Protein AF-0000000072566899 (afdb_homodimer)

Organism: NCBI:txid632245

Structure (mmCIF, N/CA/C/O backbone):
data_AF-0000000072566899-model_v1
#
loop_
_entity.id
_entity.type
_entity.pdbx_description
1 polymer 'Lactose phosphotransferase system repressor'
#
loop_
_atom_site.group_PDB
_atom_site.id
_atom_site.type_symbol
_atom_site.label_atom_id
_atom_site.label_alt_id
_atom_site.label_comp_id
_atom_site.label_asym_id
_atom_site.label_entity_id
_atom_site.label_seq_id
_atom_site.pdbx_PDB_ins_code
_atom_site.Cartn_x
_atom_site.Cartn_y
_atom_site.Cartn_z
_atom_site.occupancy
_atom_site.B_iso_or_equiv
_atom_site.auth_seq_id
_atom_site.auth_comp_id
_atom_site.auth_asym_id
_atom_site.auth_atom_id
_atom_site.pdbx_PDB_model_num
ATOM 1 N N . MET A 1 1 ? 13.812 14.211 -3.469 1 52.75 1 MET A N 1
ATOM 2 C CA . MET A 1 1 ? 13.312 15.398 -4.152 1 52.75 1 MET A CA 1
ATOM 3 C C . MET A 1 1 ? 14.117 16.625 -3.756 1 52.75 1 MET A C 1
ATOM 5 O O . MET A 1 1 ? 14.359 16.859 -2.572 1 52.75 1 MET A O 1
ATOM 9 N N . ASN A 1 2 ? 14.82 17.219 -4.68 1 61.31 2 ASN A N 1
ATOM 10 C CA . ASN A 1 2 ? 15.594 18.422 -4.383 1 61.31 2 ASN A CA 1
ATOM 11 C C . ASN A 1 2 ? 14.742 19.672 -4.48 1 61.31 2 ASN A C 1
ATOM 13 O O . ASN A 1 2 ? 13.531 19.594 -4.707 1 61.31 2 ASN A O 1
ATOM 17 N N . ASN A 1 3 ? 15.422 20.844 -4.129 1 69.81 3 ASN A N 1
ATOM 18 C CA . ASN A 1 3 ? 14.734 22.125 -4.094 1 69.81 3 ASN A CA 1
ATOM 19 C C . ASN A 1 3 ? 14.039 22.422 -5.422 1 69.81 3 ASN A C 1
ATOM 21 O O . ASN A 1 3 ? 12.914 22.922 -5.441 1 69.81 3 ASN A O 1
ATOM 25 N N . ARG A 1 4 ? 14.711 22.078 -6.441 1 78.56 4 ARG A N 1
ATOM 26 C CA . ARG A 1 4 ? 14.164 22.375 -7.758 1 78.56 4 ARG A CA 1
ATOM 27 C C . ARG A 1 4 ? 12.922 21.531 -8.039 1 78.56 4 ARG A C 1
ATOM 29 O O . ARG A 1 4 ? 11.945 22.031 -8.602 1 78.56 4 ARG A O 1
ATOM 36 N N . HIS A 1 5 ? 12.914 20.312 -7.555 1 79.25 5 HIS A N 1
ATOM 37 C CA . HIS A 1 5 ? 11.758 19.453 -7.746 1 79.25 5 HIS A CA 1
ATOM 38 C C . HIS A 1 5 ? 10.516 20.016 -7.074 1 79.25 5 HIS A C 1
ATOM 40 O O . HIS A 1 5 ? 9.438 20.062 -7.676 1 79.25 5 HIS A O 1
ATOM 46 N N . THR A 1 6 ? 10.734 20.531 -5.957 1 71.94 6 THR A N 1
ATOM 47 C CA . THR A 1 6 ? 9.633 21.125 -5.215 1 71.94 6 THR A CA 1
ATOM 48 C C . THR A 1 6 ? 9.094 22.359 -5.949 1 71.94 6 THR A C 1
ATOM 50 O O . THR A 1 6 ? 7.879 22.562 -6.023 1 71.94 6 THR A O 1
ATOM 53 N N . GLN A 1 7 ? 9.977 23.109 -6.449 1 78.62 7 GLN A N 1
ATOM 54 C CA . GLN A 1 7 ? 9.586 24.312 -7.164 1 78.62 7 GLN A CA 1
ATOM 55 C C . GLN A 1 7 ? 8.836 23.969 -8.445 1 78.62 7 GLN A C 1
ATOM 57 O O . GLN A 1 7 ? 7.855 24.641 -8.797 1 78.62 7 GLN A O 1
ATOM 62 N N . ILE A 1 8 ? 9.328 22.984 -9.094 1 83.38 8 ILE A N 1
ATOM 63 C CA . ILE A 1 8 ? 8.664 22.547 -10.32 1 83.38 8 ILE A CA 1
ATOM 64 C C . ILE A 1 8 ? 7.234 22.109 -10 1 83.38 8 ILE A C 1
ATOM 66 O O . ILE A 1 8 ? 6.293 22.516 -10.688 1 83.38 8 ILE A O 1
ATOM 70 N N . LEU A 1 9 ? 7.121 21.344 -8.914 1 78.5 9 LEU A N 1
ATOM 71 C CA . LEU A 1 9 ? 5.805 20.844 -8.523 1 78.5 9 LEU A CA 1
ATOM 72 C C . LEU A 1 9 ? 4.887 22.016 -8.148 1 78.5 9 LEU A C 1
ATOM 74 O O . LEU A 1 9 ? 3.701 22 -8.484 1 78.5 9 LEU A O 1
ATOM 78 N N . GLU A 1 10 ? 5.426 22.969 -7.488 1 72.69 10 GLU A N 1
ATOM 79 C CA . GLU A 1 10 ? 4.652 24.156 -7.133 1 72.69 10 GLU A CA 1
ATOM 80 C C . GLU A 1 10 ? 4.172 24.891 -8.383 1 72.69 10 GLU A C 1
ATOM 82 O O . GLU A 1 10 ? 3.018 25.328 -8.445 1 72.69 10 GLU A O 1
ATOM 87 N N . LEU A 1 11 ? 5.062 25.031 -9.32 1 79.31 11 LEU A N 1
ATOM 88 C CA . LEU A 1 11 ? 4.711 25.719 -10.562 1 79.31 11 LEU A CA 1
ATOM 89 C C . LEU A 1 11 ? 3.623 24.953 -11.312 1 79.31 11 LEU A C 1
ATOM 91 O O . LEU A 1 11 ? 2.686 25.547 -11.844 1 79.31 11 LEU A O 1
ATOM 95 N N . LEU A 1 12 ? 3.746 23.641 -11.281 1 79.56 12 LEU A N 1
ATOM 96 C CA . LEU A 1 12 ? 2.785 22.812 -11.992 1 79.56 12 LEU A CA 1
ATOM 97 C C . LEU A 1 12 ? 1.429 22.828 -11.289 1 79.56 12 LEU A C 1
ATOM 99 O O . LEU A 1 12 ? 0.388 22.734 -11.945 1 79.56 12 LEU A O 1
ATOM 103 N N . THR A 1 13 ? 1.549 22.828 -9.984 1 69.25 13 THR A N 1
ATOM 104 C CA . THR A 1 13 ? 0.31 22.922 -9.219 1 69.25 13 THR A CA 1
ATOM 105 C C . THR A 1 13 ? -0.427 24.219 -9.547 1 69.25 13 THR A C 1
ATOM 107 O O . THR A 1 13 ? -1.652 24.234 -9.68 1 69.25 13 THR A O 1
ATOM 110 N N . LYS A 1 14 ? 0.276 25.25 -9.695 1 68.38 14 LYS A N 1
ATOM 111 C CA . LYS A 1 14 ? -0.274 26.562 -9.977 1 68.38 14 LYS A CA 1
ATOM 112 C C . LYS A 1 14 ? -0.714 26.688 -11.43 1 68.38 14 LYS A C 1
ATOM 114 O O . LYS A 1 14 ? -1.776 27.234 -11.719 1 68.38 14 LYS A O 1
ATOM 119 N N . ASN A 1 15 ? 0.063 26.141 -12.32 1 75.38 15 ASN A N 1
ATOM 120 C CA . ASN A 1 15 ? -0.15 26.406 -13.742 1 75.38 15 ASN A CA 1
ATOM 121 C C . ASN A 1 15 ? -0.785 25.203 -14.438 1 75.38 15 ASN A C 1
ATOM 123 O O . ASN A 1 15 ? -1.147 25.281 -15.617 1 75.38 15 ASN A O 1
ATOM 127 N N . LYS A 1 16 ? -0.887 24.094 -13.68 1 71.88 16 LYS A N 1
ATOM 128 C CA . LYS A 1 16 ? -1.485 22.844 -14.141 1 71.88 16 LYS A CA 1
ATOM 129 C C . LYS A 1 16 ? -0.624 22.188 -15.219 1 71.88 16 LYS A C 1
ATOM 131 O O . LYS A 1 16 ? -0.528 20.953 -15.281 1 71.88 16 LYS A O 1
ATOM 136 N N . LYS A 1 17 ? -0.076 23.078 -16.109 1 80.81 17 LYS A N 1
ATOM 137 C CA . LYS A 1 17 ? 0.768 22.609 -17.203 1 80.81 17 LYS A CA 1
ATOM 138 C C . LYS A 1 17 ? 1.98 23.516 -17.391 1 80.81 17 LYS A C 1
ATOM 140 O O . LYS A 1 17 ? 1.864 24.734 -17.297 1 80.81 17 LYS A O 1
ATOM 145 N N . MET A 1 18 ? 3.18 22.906 -17.484 1 87 18 MET A N 1
ATOM 146 C CA . MET A 1 18 ? 4.395 23.672 -17.719 1 87 18 MET A CA 1
ATOM 147 C C . MET A 1 18 ? 5.23 23.062 -18.828 1 87 18 MET A C 1
ATOM 149 O O . MET A 1 18 ? 5.391 21.844 -18.875 1 87 18 MET A O 1
ATOM 153 N N . GLU A 1 19 ? 5.707 23.875 -19.734 1 89.38 19 GLU A N 1
ATOM 154 C CA . GLU A 1 19 ? 6.594 23.406 -20.797 1 89.38 19 GLU A CA 1
ATOM 155 C C . GLU A 1 19 ? 8.016 23.203 -20.281 1 89.38 19 GLU A C 1
ATOM 157 O O . GLU A 1 19 ? 8.484 23.969 -19.438 1 89.38 19 GLU A O 1
ATOM 162 N N . VAL A 1 20 ? 8.695 22.203 -20.875 1 91.69 20 VAL A N 1
ATOM 163 C CA . VAL A 1 20 ? 10.086 21.938 -20.516 1 91.69 20 VAL A CA 1
ATOM 164 C C . VAL A 1 20 ? 10.938 23.172 -20.781 1 91.69 20 VAL A C 1
ATOM 166 O O . VAL A 1 20 ? 11.797 23.516 -19.969 1 91.69 20 VAL A O 1
ATOM 169 N N . THR A 1 21 ? 10.648 23.812 -21.875 1 91.38 21 THR A N 1
ATOM 170 C CA . THR A 1 21 ? 11.398 25 -22.25 1 91.38 21 THR A CA 1
ATOM 171 C C . THR A 1 21 ? 11.195 26.109 -21.219 1 91.38 21 THR A C 1
ATOM 173 O O . THR A 1 21 ? 12.148 26.781 -20.828 1 91.38 21 THR A O 1
ATOM 176 N N . GLU A 1 22 ? 10.031 26.281 -20.703 1 91.06 22 GLU A N 1
ATOM 177 C CA . GLU A 1 22 ? 9.711 27.297 -19.703 1 91.06 22 GLU A CA 1
ATOM 178 C C . GLU A 1 22 ? 10.406 27 -18.375 1 91.06 22 GLU A C 1
ATOM 180 O O . GLU A 1 22 ? 10.961 27.891 -17.75 1 91.06 22 GLU A O 1
ATOM 185 N N . LEU A 1 23 ? 10.344 25.781 -18 1 92.38 23 LEU A N 1
ATOM 186 C CA . LEU A 1 23 ? 10.984 25.375 -16.766 1 92.38 23 LEU A CA 1
ATOM 187 C C . LEU A 1 23 ? 12.492 25.594 -16.828 1 92.38 23 LEU A C 1
ATOM 189 O O . LEU A 1 23 ? 13.102 26.016 -15.844 1 92.38 23 LEU A O 1
ATOM 193 N N . SER A 1 24 ? 13.023 25.234 -17.984 1 92.25 24 SER A N 1
ATOM 194 C CA . SER A 1 24 ? 14.453 25.453 -18.188 1 92.25 24 SER A CA 1
ATOM 195 C C . SER A 1 24 ? 14.812 26.938 -18.031 1 92.25 24 SER A C 1
ATOM 197 O O . SER A 1 24 ? 15.836 27.25 -17.422 1 92.25 24 SER A O 1
ATOM 199 N N . GLU A 1 25 ? 14.039 27.797 -18.5 1 90.81 25 GLU A N 1
ATOM 200 C CA . GLU A 1 25 ? 14.266 29.234 -18.406 1 90.81 25 GLU A CA 1
ATOM 201 C C . GLU A 1 25 ? 14.109 29.719 -16.953 1 90.81 25 GLU A C 1
ATOM 203 O O . GLU A 1 25 ? 14.93 30.5 -16.469 1 90.81 25 GLU A O 1
ATOM 208 N N . ILE A 1 26 ? 13.133 29.234 -16.312 1 88 26 ILE A N 1
ATOM 209 C CA . ILE A 1 26 ? 12.805 29.672 -14.961 1 88 26 ILE A CA 1
ATOM 210 C C . ILE A 1 26 ? 13.93 29.266 -14.008 1 88 26 ILE A C 1
ATOM 212 O O . ILE A 1 26 ? 14.344 30.047 -13.156 1 88 26 ILE A O 1
ATOM 216 N N . PHE A 1 27 ? 14.398 28.016 -14.188 1 89.38 27 PHE A N 1
ATOM 217 C CA . PHE A 1 27 ? 15.352 27.484 -13.227 1 89.38 27 PHE A CA 1
ATOM 218 C C . PHE A 1 27 ? 16.781 27.672 -13.734 1 89.38 27 PHE A C 1
ATOM 220 O O . PHE A 1 27 ? 17.734 27.328 -13.031 1 89.38 27 PHE A O 1
ATOM 227 N N . GLN A 1 28 ? 16.938 28.203 -14.922 1 89.38 28 GLN A N 1
ATOM 228 C CA . GLN A 1 28 ? 18.234 28.5 -15.531 1 89.38 28 GLN A CA 1
ATOM 229 C C . GLN A 1 28 ? 19.125 27.25 -15.562 1 89.38 28 GLN A C 1
ATOM 231 O O . GLN A 1 28 ? 20.281 27.297 -15.156 1 89.38 28 GLN A O 1
ATOM 236 N N . VAL A 1 29 ? 18.562 26.172 -15.961 1 90.75 29 VAL A N 1
ATOM 237 C CA . VAL A 1 29 ? 19.281 24.938 -16.188 1 90.75 29 VAL A CA 1
ATOM 238 C C . VAL A 1 29 ? 18.906 24.359 -17.562 1 90.75 29 VAL A C 1
ATOM 240 O O . VAL A 1 29 ? 17.953 24.812 -18.188 1 90.75 29 VAL A O 1
ATOM 243 N N . SER A 1 30 ? 19.719 23.406 -18.016 1 89.62 30 SER A N 1
ATOM 244 C CA . SER A 1 30 ? 19.5 22.844 -19.344 1 89.62 30 SER A CA 1
ATOM 245 C C . SER A 1 30 ? 18.172 22.078 -19.406 1 89.62 30 SER A C 1
ATOM 247 O O . SER A 1 30 ? 17.672 21.625 -18.375 1 89.62 30 SER A O 1
ATOM 249 N N . GLN A 1 31 ? 17.688 21.969 -20.609 1 90.44 31 GLN A N 1
ATOM 250 C CA . GLN A 1 31 ? 16.469 21.188 -20.797 1 90.44 31 GLN A CA 1
ATOM 251 C C . GLN A 1 31 ? 16.703 19.719 -20.438 1 90.44 31 GLN A C 1
ATOM 253 O O . GLN A 1 31 ? 15.781 19.031 -19.984 1 90.44 31 GLN A O 1
ATOM 258 N N . VAL A 1 32 ? 17.906 19.312 -20.578 1 86.81 32 VAL A N 1
ATOM 259 C CA . VAL A 1 32 ? 18.266 17.953 -20.219 1 86.81 32 VAL A CA 1
ATOM 260 C C . VAL A 1 32 ? 18.109 17.75 -18.719 1 86.81 32 VAL A C 1
ATOM 262 O O . VAL A 1 32 ? 17.562 16.734 -18.266 1 86.81 32 VAL A O 1
ATOM 265 N N . THR A 1 33 ? 18.5 18.672 -17.969 1 85.62 33 THR A N 1
ATOM 266 C CA . THR A 1 33 ? 18.391 18.641 -16.516 1 85.62 33 THR A CA 1
ATOM 267 C C . THR A 1 33 ? 16.922 18.641 -16.094 1 85.62 33 THR A C 1
ATOM 269 O O . THR A 1 33 ? 16.531 17.891 -15.211 1 85.62 33 THR A O 1
ATOM 272 N N . ILE A 1 34 ? 16.172 19.516 -16.75 1 89.38 34 ILE A N 1
ATOM 273 C CA . ILE A 1 34 ? 14.75 19.609 -16.438 1 89.38 34 ILE A CA 1
ATOM 274 C C . ILE A 1 34 ? 14.07 18.281 -16.766 1 89.38 34 ILE A C 1
ATOM 276 O O . ILE A 1 34 ? 13.25 17.797 -15.977 1 89.38 34 ILE A O 1
ATOM 280 N N . ARG A 1 35 ? 14.398 17.656 -17.844 1 86.12 35 ARG A N 1
ATOM 281 C CA . ARG A 1 35 ? 13.781 16.375 -18.219 1 86.12 35 ARG A CA 1
ATOM 282 C C . ARG A 1 35 ? 14.141 15.281 -17.219 1 86.12 35 ARG A C 1
ATOM 284 O O . ARG A 1 35 ? 13.312 14.422 -16.922 1 86.12 35 ARG A O 1
ATOM 291 N N . LYS A 1 36 ? 15.281 15.398 -16.688 1 82.19 36 LYS A N 1
ATOM 292 C CA . LYS A 1 36 ? 15.688 14.461 -15.641 1 82.19 36 LYS A CA 1
ATOM 293 C C . LYS A 1 36 ? 14.852 14.656 -14.375 1 82.19 36 LYS A C 1
ATOM 295 O O . LYS A 1 36 ? 14.391 13.688 -13.773 1 82.19 36 LYS A O 1
ATOM 300 N N . ASP A 1 37 ? 14.758 15.914 -14.062 1 82.62 37 ASP A N 1
ATOM 301 C CA . ASP A 1 37 ? 13.938 16.25 -12.898 1 82.62 37 ASP A CA 1
ATOM 302 C C . ASP A 1 37 ? 12.5 15.766 -13.078 1 82.62 37 ASP A C 1
ATOM 304 O O . ASP A 1 37 ? 11.93 15.148 -12.18 1 82.62 37 ASP A O 1
ATOM 308 N N . LEU A 1 38 ? 12.008 16.047 -14.273 1 84.69 38 LEU A N 1
ATOM 309 C CA . LEU A 1 38 ? 10.625 15.688 -14.555 1 84.69 38 LEU A CA 1
ATOM 310 C C . LEU A 1 38 ? 10.461 14.172 -14.602 1 84.69 38 LEU A C 1
ATOM 312 O O . LEU A 1 38 ? 9.43 13.641 -14.188 1 84.69 38 LEU A O 1
ATOM 316 N N . GLY A 1 39 ? 11.43 13.539 -15.039 1 78.38 39 GLY A N 1
ATOM 317 C CA . GLY A 1 39 ? 11.422 12.086 -15.023 1 78.38 39 GLY A CA 1
ATOM 318 C C . GLY A 1 39 ? 11.328 11.508 -13.625 1 78.38 39 GLY A C 1
ATOM 319 O O . GLY A 1 39 ? 10.539 10.594 -13.367 1 78.38 39 GLY A O 1
ATOM 320 N N . LEU A 1 40 ? 12.031 12.062 -12.766 1 70.75 40 LEU A N 1
ATOM 321 C CA . LEU A 1 40 ? 12.023 11.625 -11.375 1 70.75 40 LEU A CA 1
ATOM 322 C C . LEU A 1 40 ? 10.656 11.875 -10.734 1 70.75 40 LEU A C 1
ATOM 324 O O . LEU A 1 40 ? 10.141 11.023 -10.016 1 70.75 40 LEU A O 1
ATOM 328 N N . LEU A 1 41 ? 10.164 13.039 -11.055 1 74.38 41 LEU A N 1
ATOM 329 C CA . LEU A 1 41 ? 8.867 13.414 -10.5 1 74.38 41 LEU A CA 1
ATOM 330 C C . LEU A 1 41 ? 7.758 12.516 -11.047 1 74.38 41 LEU A C 1
ATOM 332 O O . LEU A 1 41 ? 6.816 12.18 -10.328 1 74.38 41 LEU A O 1
ATOM 336 N N . GLU A 1 42 ? 7.895 12.148 -12.297 1 74.62 42 GLU A N 1
ATOM 337 C CA . GLU A 1 42 ? 6.914 11.258 -12.898 1 74.62 42 GLU A CA 1
ATOM 338 C C . GLU A 1 42 ? 7.027 9.844 -12.328 1 74.62 42 GLU A C 1
ATOM 340 O O . GLU A 1 42 ? 6.016 9.203 -12.047 1 74.62 42 GLU A O 1
ATOM 345 N N . ASP A 1 43 ? 8.203 9.586 -12.117 1 64.19 43 ASP A N 1
ATOM 346 C CA . ASP A 1 43 ? 8.477 8.258 -11.562 1 64.19 43 ASP A CA 1
ATOM 347 C C . ASP A 1 43 ? 7.836 8.102 -10.188 1 64.19 43 ASP A C 1
ATOM 349 O O . ASP A 1 43 ? 7.406 7.008 -9.812 1 64.19 43 ASP A O 1
ATOM 353 N N . ASN A 1 44 ? 7.816 9.211 -9.586 1 60.91 44 ASN A N 1
ATOM 354 C CA . ASN A 1 44 ? 7.246 9.227 -8.242 1 60.91 44 ASN A CA 1
ATOM 355 C C . ASN A 1 44 ? 5.75 9.516 -8.273 1 60.91 44 ASN A C 1
ATOM 357 O O . ASN A 1 44 ? 5.125 9.68 -7.227 1 60.91 44 ASN A O 1
ATOM 361 N N . GLY A 1 45 ? 5.25 9.648 -9.516 1 63.38 45 GLY A N 1
ATOM 362 C CA . GLY A 1 45 ? 3.814 9.766 -9.719 1 63.38 45 GLY A CA 1
ATOM 363 C C . GLY A 1 45 ? 3.295 11.18 -9.531 1 63.38 45 GLY A C 1
ATOM 364 O O . GLY A 1 45 ? 2.086 11.391 -9.406 1 63.38 45 GLY A O 1
ATOM 365 N N . PHE A 1 46 ? 4.219 12.141 -9.414 1 67.94 46 PHE A N 1
ATOM 366 C CA . PHE A 1 46 ? 3.785 13.5 -9.125 1 67.94 46 PHE A CA 1
ATOM 367 C C . PHE A 1 46 ? 3.221 14.164 -10.375 1 67.94 46 PHE A C 1
ATOM 369 O O . PHE A 1 46 ? 2.277 14.953 -10.297 1 67.94 46 PHE A O 1
ATOM 376 N N . ILE A 1 47 ? 3.857 13.891 -11.523 1 75.25 47 ILE A N 1
ATOM 377 C CA . ILE A 1 47 ? 3.502 14.617 -12.734 1 75.25 47 ILE A CA 1
ATOM 378 C C . ILE A 1 47 ? 3.383 13.641 -13.906 1 75.25 47 ILE A C 1
ATOM 380 O O . ILE A 1 47 ? 3.732 12.469 -13.773 1 75.25 47 ILE A O 1
ATOM 384 N N . VAL A 1 48 ? 2.633 13.977 -14.852 1 78.88 48 VAL A N 1
ATOM 385 C CA . VAL A 1 48 ? 2.59 13.297 -16.141 1 78.88 48 VAL A CA 1
ATOM 386 C C . VAL A 1 48 ? 3.293 14.141 -17.203 1 78.88 48 VAL A C 1
ATOM 388 O O . VAL A 1 48 ? 3.084 15.352 -17.281 1 78.88 48 VAL A O 1
ATOM 391 N N . ARG A 1 49 ? 4.262 13.438 -17.906 1 80.69 49 ARG A N 1
ATOM 392 C CA . ARG A 1 49 ? 4.965 14.148 -18.969 1 80.69 49 ARG A CA 1
ATOM 393 C C . ARG A 1 49 ? 4.312 13.883 -20.328 1 80.69 49 ARG A C 1
ATOM 395 O O . ARG A 1 49 ? 3.912 12.758 -20.625 1 80.69 49 ARG A O 1
ATOM 402 N N . GLU A 1 50 ? 4.035 14.938 -20.969 1 76.69 50 GLU A N 1
ATOM 403 C CA . GLU A 1 50 ? 3.561 14.906 -22.344 1 76.69 50 GLU A CA 1
ATOM 404 C C . GLU A 1 50 ? 4.52 15.648 -23.266 1 76.69 50 GLU A C 1
ATOM 406 O O . GLU A 1 50 ? 5.441 16.328 -22.812 1 76.69 50 GLU A O 1
ATOM 411 N N . HIS A 1 51 ? 4.324 15.43 -24.641 1 78.94 51 HIS A N 1
ATOM 412 C CA . HIS A 1 51 ? 5.227 16.016 -25.625 1 78.94 51 HIS A CA 1
ATOM 413 C C . HIS A 1 51 ? 5.504 17.484 -25.312 1 78.94 51 HIS A C 1
ATOM 415 O O . HIS A 1 51 ? 4.676 18.344 -25.594 1 78.94 51 HIS A O 1
ATOM 421 N N . GLY A 1 52 ? 6.688 17.688 -24.719 1 78.44 52 GLY A N 1
ATOM 422 C CA . GLY A 1 52 ? 7.246 19.016 -24.5 1 78.44 52 GLY A CA 1
ATOM 423 C C . GLY A 1 52 ? 6.734 19.688 -23.25 1 78.44 52 GLY A C 1
ATOM 424 O O . GLY A 1 52 ? 7.137 20.797 -22.922 1 78.44 52 GLY A O 1
ATOM 425 N N . TYR A 1 53 ? 5.715 19.047 -22.516 1 83.56 53 TYR A N 1
ATOM 426 C CA . TYR A 1 53 ? 5.223 19.703 -21.297 1 83.56 53 TYR A CA 1
ATOM 427 C C . TYR A 1 53 ? 4.949 18.688 -20.203 1 83.56 53 TYR A C 1
ATOM 429 O O . TYR A 1 53 ? 5.012 17.469 -20.438 1 83.56 53 TYR A O 1
ATOM 437 N N . ALA A 1 54 ? 4.852 19.141 -18.875 1 83.12 54 ALA A N 1
ATOM 438 C CA . ALA A 1 54 ? 4.492 18.359 -17.703 1 83.12 54 ALA A CA 1
ATOM 439 C C . ALA A 1 54 ? 3.186 18.859 -17.094 1 83.12 54 ALA A C 1
ATOM 441 O O . ALA A 1 54 ? 2.893 20.047 -17.125 1 83.12 54 ALA A O 1
ATOM 442 N N . THR A 1 55 ? 2.236 18.016 -16.719 1 76.94 55 THR A N 1
ATOM 443 C CA . THR A 1 55 ? 1.009 18.312 -15.992 1 76.94 55 THR A CA 1
ATOM 444 C C . THR A 1 55 ? 0.958 17.547 -14.68 1 76.94 55 THR A C 1
ATOM 446 O O . THR A 1 55 ? 1.666 16.547 -14.516 1 76.94 55 THR A O 1
ATOM 449 N N . LEU A 1 56 ? 0.232 18.266 -13.758 1 68.62 56 LEU A N 1
ATOM 450 C CA . LEU A 1 56 ? 0.005 17.5 -12.539 1 68.62 56 LEU A CA 1
ATOM 451 C C . LEU A 1 56 ? -0.885 16.297 -12.82 1 68.62 56 LEU A C 1
ATOM 453 O O . LEU A 1 56 ? -1.751 16.344 -13.695 1 68.62 56 LEU A O 1
ATOM 457 N N . ASN A 1 57 ? -0.487 15.258 -12.336 1 62.75 57 ASN A N 1
ATOM 458 C CA . ASN A 1 57 ? -1.423 14.141 -12.375 1 62.75 57 ASN A CA 1
ATOM 459 C C . ASN A 1 57 ? -2.773 14.516 -11.773 1 62.75 57 ASN A C 1
ATOM 461 O O . ASN A 1 57 ? -2.967 15.648 -11.328 1 62.75 57 ASN A O 1
ATOM 465 N N . ASP A 1 58 ? -3.832 13.625 -11.711 1 59.38 58 ASP A N 1
ATOM 466 C CA . ASP A 1 58 ? -5.152 13.891 -11.148 1 59.38 58 ASP A CA 1
ATOM 467 C C . ASP A 1 58 ? -5.047 14.586 -9.789 1 59.38 58 ASP A C 1
ATOM 469 O O . ASP A 1 58 ? -4.285 14.148 -8.922 1 59.38 58 ASP A O 1
ATOM 473 N N . SER A 1 59 ? -5.664 15.844 -9.672 1 59.16 59 SER A N 1
ATOM 474 C CA . SER A 1 59 ? -5.621 16.75 -8.531 1 59.16 59 SER A CA 1
ATOM 475 C C . SER A 1 59 ? -5.891 16.016 -7.223 1 59.16 59 SER A C 1
ATOM 477 O O . SER A 1 59 ? -5.406 16.422 -6.164 1 59.16 59 SER A O 1
ATOM 479 N N . ASP A 1 60 ? -6.469 14.836 -7.312 1 66.75 60 ASP A N 1
ATOM 480 C CA . ASP A 1 60 ? -6.84 14.203 -6.051 1 66.75 60 ASP A CA 1
ATOM 481 C C . ASP A 1 60 ? -5.879 13.07 -5.699 1 66.75 60 ASP A C 1
ATOM 483 O O . ASP A 1 60 ? -6.027 12.414 -4.664 1 66.75 60 ASP A O 1
ATOM 487 N N . ASP A 1 61 ? -4.91 13.039 -6.477 1 78.44 61 ASP A N 1
ATOM 488 C CA . ASP A 1 61 ? -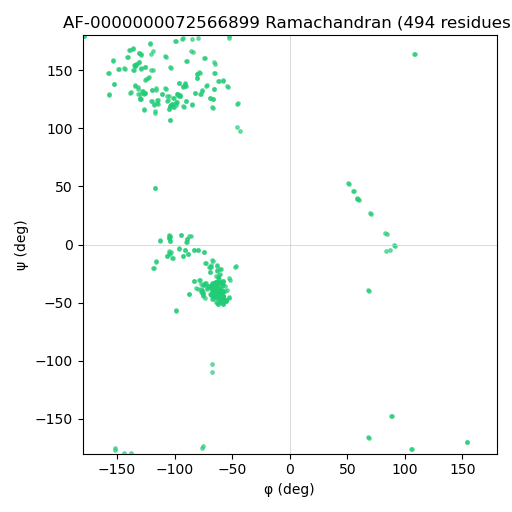3.896 12.031 -6.195 1 78.44 61 ASP A CA 1
ATOM 489 C C . ASP A 1 61 ? -2.986 12.469 -5.051 1 78.44 61 ASP A C 1
ATOM 491 O O . ASP A 1 61 ? -2.5 13.602 -5.035 1 78.44 61 ASP A O 1
ATOM 495 N N . ILE A 1 62 ? -2.832 11.586 -4.086 1 86 62 ILE A N 1
ATOM 496 C CA . ILE A 1 62 ? -2.062 11.883 -2.883 1 86 62 ILE A CA 1
ATOM 497 C C . ILE A 1 62 ? -0.677 12.391 -3.27 1 86 62 ILE A C 1
ATOM 499 O O . ILE A 1 62 ? -0.11 13.242 -2.578 1 86 62 ILE A O 1
ATOM 503 N N . ASN A 1 63 ? -0.129 12 -4.383 1 76.81 63 ASN A N 1
ATOM 504 C CA . ASN A 1 63 ? 1.188 12.453 -4.82 1 76.81 63 ASN A CA 1
ATOM 505 C C . ASN A 1 63 ? 1.184 13.938 -5.168 1 76.81 63 ASN A C 1
ATOM 507 O O . ASN A 1 63 ? 2.148 14.648 -4.879 1 76.81 63 ASN A O 1
ATOM 511 N N . ASN A 1 64 ? 0.12 14.359 -5.727 1 76.5 64 ASN A N 1
ATOM 512 C CA . ASN A 1 64 ? -0.023 15.781 -6.039 1 76.5 64 ASN A CA 1
ATOM 513 C C . ASN A 1 64 ? -0.131 16.625 -4.773 1 76.5 64 ASN A C 1
ATOM 515 O O . ASN A 1 64 ? 0.512 17.672 -4.664 1 76.5 64 ASN A O 1
ATOM 519 N N . ARG A 1 65 ? -0.892 16.125 -3.891 1 84.19 65 ARG A N 1
ATOM 520 C CA . ARG A 1 65 ? -1.062 16.844 -2.627 1 84.19 65 ARG A CA 1
ATOM 521 C C . ARG A 1 65 ? 0.248 16.906 -1.849 1 84.19 65 ARG A C 1
ATOM 523 O O . ARG A 1 65 ? 0.54 17.891 -1.186 1 84.19 65 ARG A O 1
ATOM 530 N N . LEU A 1 66 ? 1.014 15.852 -1.971 1 84.62 66 LEU A N 1
ATOM 531 C CA . LEU A 1 66 ? 2.299 15.766 -1.287 1 84.62 66 LEU A CA 1
ATOM 532 C C . LEU A 1 66 ? 3.258 16.844 -1.797 1 84.62 66 LEU A C 1
ATOM 534 O O . LEU A 1 66 ? 3.98 17.453 -1.012 1 84.62 66 LEU A O 1
ATOM 538 N N . ALA A 1 67 ? 3.184 17.125 -3.002 1 76.56 67 ALA A N 1
ATOM 539 C CA . ALA A 1 67 ? 4.105 18.047 -3.646 1 76.56 67 ALA A CA 1
ATOM 540 C C . ALA A 1 67 ? 3.732 19.5 -3.34 1 76.56 67 ALA A C 1
ATOM 542 O O . ALA A 1 67 ? 4.605 20.375 -3.268 1 76.56 67 ALA A O 1
ATOM 543 N N . TYR A 1 68 ? 2.479 19.734 -3.146 1 78.88 68 TYR A N 1
ATOM 544 C CA . TYR A 1 68 ? 1.994 21.094 -2.873 1 78.88 68 TYR A CA 1
ATOM 545 C C . TYR A 1 68 ? 2.484 21.578 -1.516 1 78.88 68 TYR A C 1
ATOM 547 O O . TYR A 1 68 ? 2.201 20.953 -0.487 1 78.88 68 TYR A O 1
ATOM 555 N N . ARG A 1 69 ? 3.32 22.719 -1.416 1 83 69 ARG A N 1
ATOM 556 C CA . ARG A 1 69 ? 3.867 23.344 -0.214 1 83 69 ARG A CA 1
ATOM 557 C C . ARG A 1 69 ? 4.703 22.344 0.583 1 83 69 ARG A C 1
ATOM 559 O O . ARG A 1 69 ? 4.633 22.312 1.812 1 83 69 ARG A O 1
ATOM 566 N N . TYR A 1 70 ? 5.43 21.578 -0.222 1 85.81 70 TYR A N 1
ATOM 567 C CA . TYR A 1 70 ? 6.242 20.5 0.325 1 85.81 70 TYR A CA 1
ATOM 568 C C . TYR A 1 70 ? 7.152 21.016 1.435 1 85.81 70 TYR A C 1
ATOM 570 O O . TYR A 1 70 ? 7.215 20.422 2.516 1 85.81 70 TYR A O 1
ATOM 578 N N . ASP A 1 71 ? 7.816 22.141 1.195 1 84.25 71 ASP A N 1
ATOM 579 C CA . ASP A 1 71 ? 8.797 22.641 2.154 1 84.25 71 ASP A CA 1
ATOM 580 C C . ASP A 1 71 ? 8.125 23.062 3.459 1 84.25 71 ASP A C 1
ATOM 582 O O . ASP A 1 71 ? 8.648 22.797 4.543 1 84.25 71 ASP A O 1
ATOM 586 N N . ILE A 1 72 ? 7.062 23.688 3.338 1 91.12 72 ILE A N 1
ATOM 587 C CA . ILE A 1 72 ? 6.309 24.094 4.516 1 91.12 72 ILE A CA 1
ATOM 588 C C . ILE A 1 72 ? 5.824 22.859 5.277 1 91.12 72 ILE A C 1
ATOM 590 O O . ILE A 1 72 ? 5.91 22.812 6.508 1 91.12 72 ILE A O 1
ATOM 594 N N . LYS A 1 73 ? 5.301 21.859 4.535 1 93.5 73 LYS A N 1
ATOM 595 C CA . LYS A 1 73 ? 4.836 20.641 5.172 1 93.5 73 LYS A CA 1
ATOM 596 C C . LYS A 1 73 ? 5.98 19.922 5.879 1 93.5 73 LYS A C 1
ATOM 598 O O . LYS A 1 73 ? 5.797 19.359 6.961 1 93.5 73 LYS A O 1
ATOM 603 N N . ARG A 1 74 ? 7.105 19.953 5.27 1 93.19 74 ARG A N 1
ATOM 604 C CA . ARG A 1 74 ? 8.273 19.312 5.875 1 93.19 74 ARG A CA 1
ATOM 605 C C . ARG A 1 74 ? 8.633 19.984 7.199 1 93.19 74 ARG A C 1
ATOM 607 O O . ARG A 1 74 ? 8.961 19.297 8.172 1 93.19 74 ARG A O 1
ATOM 614 N N . LYS A 1 75 ? 8.656 21.328 7.203 1 96.31 75 LYS A N 1
ATOM 615 C CA . LYS A 1 75 ? 8.938 22.078 8.43 1 96.31 75 LYS A CA 1
ATOM 616 C C . LYS A 1 75 ? 7.906 21.766 9.508 1 96.31 75 LYS A C 1
ATOM 618 O O . LYS A 1 75 ? 8.258 21.594 10.68 1 96.31 75 LYS A O 1
ATOM 623 N N . ILE A 1 76 ? 6.672 21.656 9.117 1 98.06 76 ILE A N 1
ATOM 624 C CA . ILE A 1 76 ? 5.594 21.312 10.031 1 98.06 76 ILE A CA 1
ATOM 625 C C . ILE A 1 76 ? 5.836 19.922 10.602 1 98.06 76 ILE A C 1
ATOM 627 O O . ILE A 1 76 ? 5.707 19.703 11.812 1 98.06 76 ILE A O 1
ATOM 631 N N . ALA A 1 77 ? 6.184 18.969 9.742 1 98.06 77 ALA A N 1
ATOM 632 C CA . ALA A 1 77 ? 6.457 17.594 10.148 1 98.06 77 ALA A CA 1
ATOM 633 C C . ALA A 1 77 ? 7.578 17.531 11.18 1 98.06 77 ALA A C 1
ATOM 635 O O . ALA A 1 77 ? 7.453 16.859 12.203 1 98.06 77 ALA A O 1
ATOM 636 N N . LYS A 1 78 ? 8.633 18.266 10.938 1 97.38 78 LYS A N 1
ATOM 637 C CA . LYS A 1 78 ? 9.766 18.281 11.859 1 97.38 78 LYS A CA 1
ATOM 638 C C . LYS A 1 78 ? 9.344 18.797 13.234 1 97.38 78 LYS A C 1
ATOM 640 O O . LYS A 1 78 ? 9.719 18.219 14.258 1 97.38 78 LYS A O 1
ATOM 645 N N . LEU A 1 79 ? 8.617 19.859 13.188 1 98.19 79 LEU A N 1
ATOM 646 C CA . LEU A 1 79 ? 8.133 20.438 14.438 1 98.19 79 LEU A CA 1
ATOM 647 C C . LEU A 1 79 ? 7.258 19.438 15.195 1 98.19 79 LEU A C 1
ATOM 649 O O . LEU A 1 79 ? 7.383 19.312 16.406 1 98.19 79 LEU A O 1
ATOM 653 N N . ALA A 1 80 ? 6.355 18.766 14.562 1 98.12 80 ALA A N 1
ATOM 654 C CA . ALA A 1 80 ? 5.422 17.828 15.172 1 98.12 80 ALA A CA 1
ATOM 655 C C . ALA A 1 80 ? 6.16 16.609 15.742 1 98.12 80 ALA A C 1
ATOM 657 O O . ALA A 1 80 ? 5.816 16.109 16.812 1 98.12 80 ALA A O 1
ATOM 658 N N . VAL A 1 81 ? 7.168 16.109 15.055 1 97.69 81 VAL A N 1
ATOM 659 C CA . VAL A 1 81 ? 7.879 14.875 15.383 1 97.69 81 VAL A CA 1
ATOM 660 C C . VAL A 1 81 ? 8.695 15.07 16.656 1 97.69 81 VAL A C 1
ATOM 662 O O . VAL A 1 81 ? 8.984 14.109 17.375 1 97.69 81 VAL A O 1
ATOM 665 N N . ASP A 1 82 ? 9.023 16.328 16.953 1 95.38 82 ASP A N 1
ATOM 666 C CA . ASP A 1 82 ? 9.805 16.641 18.141 1 95.38 82 ASP A CA 1
ATOM 667 C C . ASP A 1 82 ? 9.078 16.188 19.406 1 95.38 82 ASP A C 1
ATOM 669 O O . ASP A 1 82 ? 9.703 15.977 20.453 1 95.38 82 ASP A O 1
ATOM 673 N N . THR A 1 83 ? 7.828 16.016 19.328 1 93.44 83 THR A N 1
ATOM 674 C CA . THR A 1 83 ? 7.02 15.648 20.484 1 93.44 83 THR A CA 1
ATOM 675 C C . THR A 1 83 ? 6.965 14.125 20.641 1 93.44 83 THR A C 1
ATOM 677 O O . THR A 1 83 ? 6.441 13.617 21.641 1 93.44 83 THR A O 1
ATOM 680 N N . ILE A 1 84 ? 7.445 13.336 19.734 1 96.31 84 ILE A N 1
ATOM 681 C CA . ILE A 1 84 ? 7.375 11.875 19.734 1 96.31 84 ILE A CA 1
ATOM 682 C C . ILE A 1 84 ? 8.625 11.297 20.391 1 96.31 84 ILE A C 1
ATOM 684 O O . ILE A 1 84 ? 9.742 11.742 20.125 1 96.31 84 ILE A O 1
ATOM 688 N N . LYS A 1 85 ? 8.492 10.344 21.234 1 95.81 85 LYS A N 1
ATOM 689 C CA . LYS A 1 85 ? 9.594 9.664 21.922 1 95.81 85 LYS A CA 1
ATOM 690 C C . LYS A 1 85 ? 9.859 8.297 21.297 1 95.81 85 LYS A C 1
ATOM 692 O O . LYS A 1 85 ? 8.945 7.645 20.797 1 95.81 85 LYS A O 1
ATOM 697 N N . ASN A 1 86 ? 11.117 7.883 21.422 1 94.44 86 ASN A N 1
ATOM 698 C CA . ASN A 1 86 ? 11.461 6.531 20.984 1 94.44 86 ASN A CA 1
ATOM 699 C C . ASN A 1 86 ? 10.625 5.48 21.719 1 94.44 86 ASN A C 1
ATOM 701 O O . ASN A 1 86 ? 10.312 5.641 22.906 1 94.44 86 ASN A O 1
ATOM 705 N N . GLY A 1 87 ? 10.211 4.453 21.047 1 94.62 87 GLY A N 1
ATOM 706 C CA . GLY A 1 87 ? 9.492 3.344 21.656 1 94.62 87 GLY A CA 1
ATOM 707 C C . GLY A 1 87 ? 7.984 3.537 21.641 1 94.62 87 GLY A C 1
ATOM 708 O O . GLY A 1 87 ? 7.234 2.648 22.047 1 94.62 87 GLY A O 1
ATOM 709 N N . GLU A 1 88 ? 7.52 4.656 21.094 1 95.88 88 GLU A N 1
ATOM 710 C CA . GLU A 1 88 ? 6.094 4.969 21.109 1 95.88 88 GLU A CA 1
ATOM 711 C C . GLU A 1 88 ? 5.348 4.234 20 1 95.88 88 GLU A C 1
ATOM 713 O O . GLU A 1 88 ? 5.938 3.883 18.969 1 95.88 88 GLU A O 1
ATOM 718 N N . THR A 1 89 ? 4.141 3.877 20.25 1 97.5 89 THR A N 1
ATOM 719 C CA . THR A 1 89 ? 3.166 3.488 19.234 1 97.5 89 THR A CA 1
ATOM 720 C C . THR A 1 89 ? 2.242 4.656 18.906 1 97.5 89 THR A C 1
ATOM 722 O O . THR A 1 89 ? 1.615 5.234 19.781 1 97.5 89 THR A O 1
ATOM 725 N N . ILE A 1 90 ? 2.205 5.023 17.641 1 98 90 ILE A N 1
ATOM 726 C CA . ILE A 1 90 ? 1.42 6.191 17.25 1 98 90 ILE A CA 1
ATOM 727 C C . ILE A 1 90 ? 0.535 5.844 16.047 1 98 90 ILE A C 1
ATOM 729 O O . ILE A 1 90 ? 0.811 4.887 15.328 1 98 90 ILE A O 1
ATOM 733 N N . MET A 1 91 ? -0.562 6.633 15.883 1 98.81 91 MET A N 1
ATOM 734 C CA . MET A 1 91 ? -1.414 6.527 14.703 1 98.81 91 MET A CA 1
ATOM 735 C C . MET A 1 91 ? -1.227 7.734 13.789 1 98.81 91 MET A C 1
ATOM 737 O O . MET A 1 91 ? -1.108 8.867 14.258 1 98.81 91 MET A O 1
ATOM 741 N N . ILE A 1 92 ? -1.104 7.418 12.539 1 98.75 92 ILE A N 1
ATOM 742 C CA . ILE A 1 92 ? -1.116 8.453 11.508 1 98.75 92 ILE A CA 1
ATOM 743 C C . ILE A 1 92 ? -2.166 8.117 10.453 1 98.75 92 ILE A C 1
ATOM 745 O O . ILE A 1 92 ? -2.119 7.047 9.844 1 98.75 92 ILE A O 1
ATOM 749 N N . GLU A 1 93 ? -3.141 8.922 10.336 1 96.38 93 GLU A N 1
ATOM 750 C CA . GLU A 1 93 ? -4.23 8.617 9.414 1 96.38 93 GLU A CA 1
ATOM 751 C C . GLU A 1 93 ? -3.76 8.68 7.961 1 96.38 93 GLU A C 1
ATOM 753 O O . GLU A 1 93 ? -3.473 7.641 7.355 1 96.38 93 GLU A O 1
ATOM 758 N N . SER A 1 94 ? -4.043 9.719 7.172 1 95.06 94 SER A N 1
ATOM 759 C CA . SER A 1 94 ? -3.674 9.914 5.773 1 95.06 94 SER A CA 1
ATOM 760 C C . SER A 1 94 ? -3.373 11.383 5.48 1 95.06 94 SER A C 1
ATOM 762 O O . SER A 1 94 ? -3.207 12.188 6.402 1 95.06 94 SER A O 1
ATOM 764 N N . GLY A 1 95 ? -3.045 11.625 4.238 1 94.25 95 GLY A N 1
ATOM 765 C CA . GLY A 1 95 ? -2.768 12.992 3.824 1 94.25 95 GLY A CA 1
ATOM 766 C C . GLY A 1 95 ? -1.297 13.242 3.559 1 94.25 95 GLY A C 1
ATOM 767 O O . GLY A 1 95 ? -0.435 12.516 4.047 1 94.25 95 GLY A O 1
ATOM 768 N N . SER A 1 96 ? -1.081 14.328 2.893 1 93.69 96 SER A N 1
ATOM 769 C CA . SER A 1 96 ? 0.271 14.641 2.439 1 93.69 96 SER A CA 1
ATOM 770 C C . SER A 1 96 ? 1.143 15.133 3.592 1 93.69 96 SER A C 1
ATOM 772 O O . SER A 1 96 ? 2.303 14.734 3.713 1 93.69 96 SER A O 1
ATOM 774 N N . CYS A 1 97 ? 0.651 15.984 4.457 1 96.5 97 CYS A N 1
ATOM 775 C CA . CYS A 1 97 ? 1.424 16.422 5.613 1 96.5 97 CYS A CA 1
ATOM 776 C C . CYS A 1 97 ? 1.714 15.266 6.555 1 96.5 97 CYS A C 1
ATOM 778 O O . CYS A 1 97 ? 2.826 15.141 7.07 1 96.5 97 CYS A O 1
ATOM 78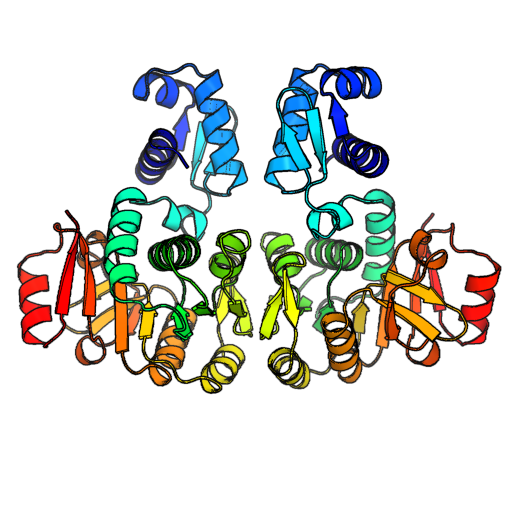0 N N . CYS A 1 98 ? 0.731 14.406 6.762 1 98.31 98 CYS A N 1
ATOM 781 C CA . CYS A 1 98 ? 0.88 13.203 7.57 1 98.31 98 CYS A CA 1
ATOM 782 C C . CYS A 1 98 ? 1.984 12.312 7.023 1 98.31 98 CYS A C 1
ATOM 784 O O . CYS A 1 98 ? 2.752 11.719 7.785 1 98.31 98 CYS A O 1
ATOM 786 N N . ALA A 1 99 ? 2.039 12.195 5.695 1 97.31 99 ALA A N 1
ATOM 787 C CA . ALA A 1 99 ? 3.08 11.383 5.074 1 97.31 99 ALA A CA 1
ATOM 788 C C . ALA A 1 99 ? 4.469 11.906 5.43 1 97.31 99 ALA A C 1
ATOM 790 O O . ALA A 1 99 ? 5.383 11.117 5.695 1 97.31 99 ALA A O 1
ATOM 791 N N . LEU A 1 100 ? 4.625 13.18 5.449 1 95.69 100 LEU A N 1
ATOM 792 C CA . LEU A 1 100 ? 5.922 13.766 5.773 1 95.69 100 LEU A CA 1
ATOM 793 C C . LEU A 1 100 ? 6.223 13.617 7.262 1 95.69 100 LEU A C 1
ATOM 795 O O . LEU A 1 100 ? 7.383 13.461 7.652 1 95.69 100 LEU A O 1
ATOM 799 N N . VAL A 1 101 ? 5.172 13.672 8.102 1 98.31 101 VAL A N 1
ATOM 800 C CA . VAL A 1 101 ? 5.352 13.352 9.516 1 98.31 101 VAL A CA 1
ATOM 801 C C . VAL A 1 101 ? 5.883 11.93 9.656 1 98.31 101 VAL A C 1
ATOM 803 O O . VAL A 1 101 ? 6.863 11.695 10.367 1 98.31 101 VAL A O 1
ATOM 806 N N . ALA A 1 102 ? 5.262 10.992 8.984 1 98.19 102 ALA A N 1
ATOM 807 C CA . ALA A 1 102 ? 5.695 9.594 9.023 1 98.19 102 ALA A CA 1
ATOM 808 C C . ALA A 1 102 ? 7.145 9.461 8.562 1 98.19 102 ALA A C 1
ATOM 810 O O . ALA A 1 102 ? 7.93 8.727 9.164 1 98.19 102 ALA A O 1
ATOM 811 N N . LEU A 1 103 ? 7.469 10.148 7.48 1 96 103 LEU A N 1
ATOM 812 C CA . LEU A 1 103 ? 8.82 10.109 6.941 1 96 103 LEU A CA 1
ATOM 813 C C . LEU A 1 103 ? 9.828 10.625 7.961 1 96 103 LEU A C 1
ATOM 815 O O . LEU A 1 103 ? 10.875 10.008 8.18 1 96 103 LEU A O 1
ATOM 819 N N . GLU A 1 104 ? 9.539 11.781 8.523 1 96.94 104 GLU A N 1
ATOM 820 C CA . GLU A 1 104 ? 10.422 12.367 9.523 1 96.94 104 GLU A CA 1
ATOM 821 C C . GLU A 1 104 ? 10.602 11.445 10.719 1 96.94 104 GLU A C 1
ATOM 823 O O . GLU A 1 104 ? 11.711 11.312 11.25 1 96.94 104 GLU A O 1
ATOM 828 N N . ILE A 1 105 ? 9.531 10.82 11.172 1 97.69 105 ILE A N 1
ATOM 829 C CA . ILE A 1 105 ? 9.602 9.852 12.258 1 97.69 105 ILE A CA 1
ATOM 830 C C . ILE A 1 105 ? 10.555 8.719 11.875 1 97.69 105 ILE A C 1
ATOM 832 O O . ILE A 1 105 ? 11.453 8.367 12.648 1 97.69 105 ILE A O 1
ATOM 836 N N . ALA A 1 106 ? 10.352 8.148 10.703 1 96.25 106 ALA A N 1
ATOM 837 C CA . ALA A 1 106 ? 11.156 7.016 10.25 1 96.25 106 ALA A CA 1
ATOM 838 C C . ALA A 1 106 ? 12.641 7.371 10.211 1 96.25 106 ALA A C 1
ATOM 840 O O . ALA A 1 106 ? 13.492 6.523 10.477 1 96.25 106 ALA A O 1
ATOM 841 N N . LYS A 1 107 ? 12.93 8.594 9.945 1 94.31 107 LYS A N 1
ATOM 842 C CA . LYS A 1 107 ? 14.312 9.039 9.789 1 94.31 107 LYS A CA 1
ATOM 843 C C . LYS A 1 107 ? 14.961 9.328 11.141 1 94.31 107 LYS A C 1
ATOM 845 O O . LYS A 1 107 ? 16.172 9.195 11.297 1 94.31 107 LYS A O 1
ATOM 850 N N . THR A 1 108 ? 14.227 9.75 12.102 1 96.06 108 THR A N 1
ATOM 851 C CA . THR A 1 108 ? 14.844 10.391 13.258 1 96.06 108 THR A CA 1
ATOM 852 C C . THR A 1 108 ? 14.555 9.602 14.531 1 96.06 108 THR A C 1
ATOM 854 O O . THR A 1 108 ? 15.203 9.812 15.555 1 96.06 108 THR A O 1
ATOM 857 N N . LYS A 1 109 ? 13.531 8.781 14.523 1 95.62 109 LYS A N 1
ATOM 858 C CA . LYS A 1 109 ? 13.148 8.07 15.742 1 95.62 109 LYS A CA 1
ATOM 859 C C . LYS A 1 109 ? 13.5 6.586 15.641 1 95.62 109 LYS A C 1
ATOM 861 O O . LYS A 1 109 ? 13.797 6.082 14.555 1 95.62 109 LYS A O 1
ATOM 866 N N . LYS A 1 110 ? 13.539 5.973 16.828 1 93.06 110 LYS A N 1
ATOM 867 C CA . LYS A 1 110 ? 13.875 4.555 16.922 1 93.06 110 LYS A CA 1
ATOM 868 C C . LYS A 1 110 ? 12.758 3.771 17.609 1 93.06 110 LYS A C 1
ATOM 870 O O . LYS A 1 110 ? 12.109 4.277 18.531 1 93.06 110 LYS A O 1
ATOM 875 N N . ASP A 1 111 ? 12.531 2.566 17.172 1 93.56 111 ASP A N 1
ATOM 876 C CA . ASP A 1 111 ? 11.648 1.597 17.797 1 93.56 111 ASP A CA 1
ATOM 877 C C . ASP A 1 111 ? 10.219 2.123 17.859 1 93.56 111 ASP A C 1
ATOM 879 O O . ASP A 1 111 ? 9.555 2.008 18.906 1 93.56 111 ASP A O 1
ATOM 883 N N . ILE A 1 112 ? 9.805 2.82 16.797 1 96.75 112 ILE A N 1
ATOM 884 C CA . ILE A 1 112 ? 8.438 3.322 16.703 1 96.75 112 ILE A CA 1
ATOM 885 C C . ILE A 1 112 ? 7.551 2.281 16.031 1 96.75 112 ILE A C 1
ATOM 887 O O . ILE A 1 112 ? 7.977 1.617 15.078 1 96.75 112 ILE A O 1
ATOM 891 N N . THR A 1 113 ? 6.395 2.098 16.578 1 97.75 113 THR A N 1
ATOM 892 C CA . THR A 1 113 ? 5.332 1.396 15.867 1 97.75 113 THR A CA 1
ATOM 893 C C . THR A 1 113 ? 4.324 2.385 15.289 1 97.75 113 THR A C 1
ATOM 895 O O . THR A 1 113 ? 3.713 3.162 16.031 1 97.75 113 THR A O 1
ATOM 898 N N . LEU A 1 114 ? 4.215 2.379 13.977 1 98.31 114 LEU A N 1
ATOM 899 C CA . LEU A 1 114 ? 3.291 3.266 13.281 1 98.31 114 LEU A CA 1
ATOM 900 C C . LEU A 1 114 ? 2.059 2.506 12.805 1 98.31 114 LEU A C 1
ATOM 902 O O . LEU A 1 114 ? 2.172 1.559 12.023 1 98.31 114 LEU A O 1
ATOM 906 N N . ILE A 1 115 ? 0.896 2.896 13.289 1 98.88 115 ILE A N 1
ATOM 907 C CA . ILE A 1 115 ? -0.384 2.371 12.828 1 98.88 115 ILE A CA 1
ATOM 908 C C . ILE A 1 115 ? -1.032 3.361 11.859 1 98.88 115 ILE A C 1
ATOM 910 O O . ILE A 1 115 ? -1.155 4.551 12.172 1 98.88 115 ILE A O 1
ATOM 914 N N . THR A 1 116 ? -1.402 2.945 10.688 1 98.88 116 THR A N 1
ATOM 915 C CA . THR A 1 116 ? -1.97 3.865 9.711 1 98.88 116 THR A CA 1
ATOM 916 C C . THR A 1 116 ? -2.98 3.148 8.82 1 98.88 116 THR A C 1
ATOM 918 O O . THR A 1 116 ? -2.916 1.93 8.656 1 98.88 116 THR A O 1
ATOM 921 N N . ASN A 1 117 ? -3.965 3.92 8.328 1 98.88 117 ASN A N 1
ATOM 922 C CA . ASN A 1 117 ? -4.879 3.393 7.324 1 98.88 117 ASN A CA 1
ATOM 923 C C . ASN A 1 117 ? -4.418 3.736 5.91 1 98.88 117 ASN A C 1
ATOM 925 O O . ASN A 1 117 ? -5.156 3.525 4.945 1 98.88 117 ASN A O 1
ATOM 929 N N . SER A 1 118 ? -3.252 4.273 5.77 1 98.69 118 SER A N 1
ATOM 930 C CA . SER A 1 118 ? -2.754 4.75 4.484 1 98.69 118 SER A CA 1
ATOM 931 C C . SER A 1 118 ? -1.726 3.789 3.896 1 98.69 118 SER A C 1
ATOM 933 O O . SER A 1 118 ? -0.585 3.73 4.363 1 98.69 118 SER A O 1
ATOM 935 N N . ALA A 1 119 ? -2.182 3.084 2.844 1 98.38 119 ALA A N 1
ATOM 936 C CA . ALA A 1 119 ? -1.229 2.252 2.113 1 98.38 119 ALA A CA 1
ATOM 937 C C . ALA A 1 119 ? -0.127 3.102 1.486 1 98.38 119 ALA A C 1
ATOM 939 O O . ALA A 1 119 ? 1.017 2.656 1.362 1 98.38 119 ALA A O 1
ATOM 940 N N . PHE A 1 120 ? -0.455 4.305 1.191 1 96.38 120 PHE A N 1
ATOM 941 C CA . PHE A 1 120 ? 0.53 5.23 0.643 1 96.38 120 PHE A CA 1
ATOM 942 C C . PHE A 1 120 ? 1.656 5.477 1.64 1 96.38 120 PHE A C 1
ATOM 944 O O . PHE A 1 120 ? 2.834 5.344 1.3 1 96.38 120 PHE A O 1
ATOM 951 N N . ILE A 1 121 ? 1.266 5.832 2.854 1 97.69 121 ILE A N 1
ATOM 952 C CA . ILE A 1 121 ? 2.25 6.148 3.883 1 97.69 121 ILE A CA 1
ATOM 953 C C . ILE A 1 121 ? 3.133 4.93 4.145 1 97.69 121 ILE A C 1
ATOM 955 O O . ILE A 1 121 ? 4.355 5.055 4.25 1 97.69 121 ILE A O 1
ATOM 959 N N . ALA A 1 122 ? 2.535 3.752 4.258 1 97.81 122 ALA A N 1
ATOM 960 C CA . ALA A 1 122 ? 3.303 2.529 4.48 1 97.81 122 ALA A CA 1
ATOM 961 C C . ALA A 1 122 ? 4.367 2.35 3.402 1 97.81 122 ALA A C 1
ATOM 963 O O . ALA A 1 122 ? 5.535 2.098 3.709 1 97.81 122 ALA A O 1
ATOM 964 N N . ASN A 1 123 ? 3.947 2.502 2.189 1 93.38 123 ASN A N 1
ATOM 965 C CA . ASN A 1 123 ? 4.867 2.348 1.067 1 93.38 123 ASN A CA 1
ATOM 966 C C . ASN A 1 123 ? 5.918 3.455 1.047 1 93.38 123 ASN A C 1
ATOM 968 O O . ASN A 1 123 ? 7.09 3.197 0.772 1 93.38 123 ASN A O 1
ATOM 972 N N . TYR A 1 124 ? 5.496 4.645 1.339 1 91.38 124 TYR A N 1
ATOM 973 C CA . TYR A 1 124 ? 6.32 5.844 1.251 1 91.38 124 TYR A CA 1
ATOM 974 C C . TYR A 1 124 ? 7.516 5.754 2.189 1 91.38 124 TYR A C 1
ATOM 976 O O . TYR A 1 124 ? 8.609 6.215 1.857 1 91.38 124 TYR A O 1
ATOM 984 N N . ILE A 1 125 ? 7.348 5.098 3.297 1 94.69 125 ILE A N 1
ATOM 985 C CA . ILE A 1 125 ? 8.398 5.16 4.309 1 94.69 125 ILE A CA 1
ATOM 986 C C . ILE A 1 125 ? 9.055 3.787 4.457 1 94.69 125 ILE A C 1
ATOM 988 O O . ILE A 1 125 ? 9.938 3.604 5.293 1 94.69 125 ILE A O 1
ATOM 992 N N . ARG A 1 126 ? 8.664 2.779 3.65 1 91.56 126 ARG A N 1
ATOM 993 C CA . ARG A 1 126 ? 8.984 1.377 3.891 1 91.56 126 ARG A CA 1
ATOM 994 C C . ARG A 1 126 ? 10.492 1.144 3.838 1 91.56 126 ARG A C 1
ATOM 996 O O . ARG A 1 126 ? 11 0.187 4.43 1 91.56 126 ARG A O 1
ATOM 1003 N N . LYS A 1 127 ? 11.219 1.988 3.193 1 85.81 127 LYS A N 1
ATOM 1004 C CA . LYS A 1 127 ? 12.656 1.776 3.053 1 85.81 127 LYS A CA 1
ATOM 1005 C C . LYS A 1 127 ? 13.445 2.689 3.992 1 85.81 127 LYS A C 1
ATOM 1007 O O . LYS A 1 127 ? 14.672 2.758 3.916 1 85.81 127 LYS A O 1
ATOM 1012 N N . GLU A 1 128 ? 12.672 3.377 4.727 1 85.31 128 GLU A N 1
ATOM 1013 C CA . GLU A 1 128 ? 13.305 4.352 5.613 1 85.31 128 GLU A CA 1
ATOM 1014 C C . GLU A 1 128 ? 13.336 3.85 7.055 1 85.31 128 GLU A C 1
ATOM 1016 O O . GLU A 1 128 ? 12.297 3.525 7.625 1 85.31 128 GLU A O 1
ATOM 1021 N N . GLY A 1 129 ? 14.484 3.713 7.625 1 79.38 129 GLY A N 1
ATOM 1022 C CA . GLY A 1 129 ? 14.625 3.449 9.047 1 79.38 129 GLY A CA 1
ATOM 1023 C C . GLY A 1 129 ? 14.133 2.072 9.453 1 79.38 129 GLY A C 1
ATOM 1024 O O . GLY A 1 129 ? 14.07 1.162 8.617 1 79.38 129 GLY A O 1
ATOM 1025 N N . SER A 1 130 ? 13.969 1.895 10.781 1 82.38 130 SER A N 1
ATOM 1026 C CA . SER A 1 130 ? 13.555 0.616 11.344 1 82.38 130 SER A CA 1
ATOM 1027 C C . SER A 1 130 ? 12.203 0.733 12.047 1 82.38 130 SER A C 1
ATOM 1029 O O . SER A 1 130 ? 12.078 0.388 13.219 1 82.38 130 SER A O 1
ATOM 1031 N N . ILE A 1 131 ? 11.273 1.317 11.383 1 90.12 131 ILE A N 1
ATOM 1032 C CA . ILE A 1 131 ? 9.961 1.479 12.008 1 90.12 131 ILE A CA 1
ATOM 1033 C C . ILE A 1 131 ? 9.078 0.277 11.672 1 90.12 131 ILE A C 1
ATOM 1035 O O . ILE A 1 131 ? 9.141 -0.255 10.562 1 90.12 131 ILE A O 1
ATOM 1039 N N . ARG A 1 132 ? 8.367 -0.143 12.75 1 96.69 132 ARG A N 1
ATOM 1040 C CA . ARG A 1 132 ? 7.328 -1.15 12.547 1 96.69 132 ARG A CA 1
ATOM 1041 C C . ARG A 1 132 ? 6.031 -0.512 12.062 1 96.69 132 ARG A C 1
ATOM 1043 O O . ARG A 1 132 ? 5.57 0.481 12.625 1 96.69 132 ARG A O 1
ATOM 1050 N N . ILE A 1 133 ? 5.469 -1.074 10.992 1 98.5 133 ILE A N 1
ATOM 1051 C CA . ILE A 1 133 ? 4.246 -0.515 10.422 1 98.5 133 ILE A CA 1
ATOM 1052 C C . ILE A 1 133 ? 3.102 -1.514 10.57 1 98.5 133 ILE A C 1
ATOM 1054 O O . ILE A 1 133 ? 3.242 -2.688 10.219 1 98.5 133 ILE A O 1
ATOM 1058 N N . VAL A 1 134 ? 2.029 -1.124 11.18 1 98.75 134 VAL A N 1
ATOM 1059 C CA . VAL A 1 134 ? 0.75 -1.827 11.148 1 98.75 134 VAL A CA 1
ATOM 1060 C C . VAL A 1 134 ? -0.22 -1.097 10.227 1 98.75 134 VAL A C 1
ATOM 1062 O O . VAL A 1 134 ? -0.534 0.076 10.445 1 98.75 134 VAL A O 1
ATOM 1065 N N . LEU A 1 135 ? -0.636 -1.741 9.164 1 98.88 135 LEU A N 1
ATOM 1066 C CA . LEU A 1 135 ? -1.568 -1.168 8.195 1 98.88 135 LEU A CA 1
ATOM 1067 C C . LEU A 1 135 ? -2.988 -1.659 8.453 1 98.88 135 LEU A C 1
ATOM 1069 O O . LEU A 1 135 ? -3.242 -2.865 8.461 1 98.88 135 LEU A O 1
ATOM 1073 N N . LEU A 1 136 ? -3.893 -0.731 8.711 1 98.88 136 LEU A N 1
ATOM 1074 C CA . LEU A 1 136 ? -5.297 -1.067 8.93 1 98.88 136 LEU A CA 1
ATOM 1075 C C . LEU A 1 136 ? -5.965 -1.492 7.625 1 98.88 136 LEU A C 1
ATOM 1077 O O . LEU A 1 136 ? -5.719 -0.896 6.574 1 98.88 136 LEU A O 1
ATOM 1081 N N . GLY A 1 137 ? -6.77 -2.561 7.695 1 98.75 137 GLY A N 1
ATOM 1082 C CA . GLY A 1 137 ? -7.422 -3.082 6.504 1 98.75 137 GLY A CA 1
ATOM 1083 C C . GLY A 1 137 ? -8.727 -2.379 6.188 1 98.75 137 GLY A C 1
ATOM 1084 O O . GLY A 1 137 ? -9.203 -1.551 6.969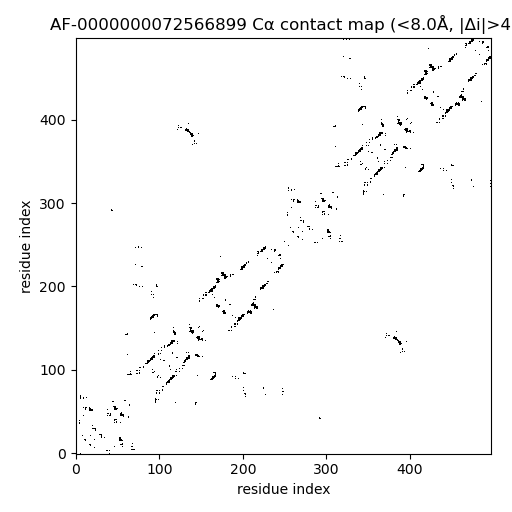 1 98.75 137 GLY A O 1
ATOM 1085 N N . GLY A 1 138 ? -9.25 -2.607 4.941 1 98.81 138 GLY A N 1
ATOM 1086 C CA . GLY A 1 138 ? -10.531 -2.057 4.527 1 98.81 138 GLY A CA 1
ATOM 1087 C C . GLY A 1 138 ? -10.648 -1.875 3.023 1 98.81 138 GLY A C 1
ATOM 1088 O O . GLY A 1 138 ? -9.875 -2.469 2.264 1 98.81 138 GLY A O 1
ATOM 1089 N N . GLU A 1 139 ? -11.742 -1.159 2.666 1 98.56 139 GLU A N 1
ATOM 1090 C CA . GLU A 1 139 ? -11.922 -0.801 1.263 1 98.56 139 GLU A CA 1
ATOM 1091 C C . GLU A 1 139 ? -10.852 0.183 0.804 1 98.56 139 GLU A C 1
ATOM 1093 O O . GLU A 1 139 ? -10.641 1.218 1.438 1 98.56 139 GLU A O 1
ATOM 1098 N N . TYR A 1 140 ? -10.148 -0.181 -0.266 1 98.25 140 TYR A N 1
ATOM 1099 C CA . TYR A 1 140 ? -9.023 0.594 -0.784 1 98.25 140 TYR A CA 1
ATOM 1100 C C . TYR A 1 140 ? -9.508 1.693 -1.722 1 98.25 140 TYR A C 1
ATOM 1102 O O . TYR A 1 140 ? -10.172 1.416 -2.723 1 98.25 140 TYR A O 1
ATOM 1110 N N . GLN A 1 141 ? -9.211 2.938 -1.389 1 96.69 141 GLN A N 1
ATOM 1111 C CA . GLN A 1 141 ? -9.484 4.047 -2.295 1 96.69 141 GLN A CA 1
ATOM 1112 C C . GLN A 1 141 ? -8.281 4.352 -3.176 1 96.69 141 GLN A C 1
ATOM 1114 O O . GLN A 1 141 ? -7.246 4.816 -2.684 1 96.69 141 GLN A O 1
ATOM 1119 N N . ASN A 1 142 ? -8.438 4.219 -4.426 1 93.38 142 ASN A N 1
ATOM 1120 C CA . ASN A 1 142 ? -7.352 4.184 -5.398 1 93.38 142 ASN A CA 1
ATOM 1121 C C . ASN A 1 142 ? -6.578 5.5 -5.422 1 93.38 142 ASN A C 1
ATOM 1123 O O . ASN A 1 142 ? -5.348 5.5 -5.434 1 93.38 142 ASN A O 1
ATOM 1127 N N . GLU A 1 143 ? -7.223 6.617 -5.383 1 87.81 143 GLU A N 1
ATOM 1128 C CA . GLU A 1 143 ? -6.566 7.906 -5.578 1 87.81 143 GLU A CA 1
ATOM 1129 C C . GLU A 1 143 ? -5.781 8.32 -4.336 1 87.81 143 GLU A C 1
ATOM 1131 O O . GLU A 1 143 ? -4.641 8.773 -4.438 1 87.81 143 GLU A O 1
ATOM 1136 N N . SER A 1 144 ? -6.395 8.062 -3.148 1 93.38 144 SER A N 1
ATOM 1137 C CA . SER A 1 144 ? -5.758 8.469 -1.898 1 93.38 144 SER A CA 1
ATOM 1138 C C . SER A 1 144 ? -4.91 7.34 -1.32 1 93.38 144 SER A C 1
ATOM 1140 O O . SER A 1 144 ? -4.109 7.559 -0.41 1 93.38 144 SER A O 1
ATOM 1142 N N . GLN A 1 145 ? -5.051 6.113 -1.913 1 96.38 145 GLN A N 1
ATOM 1143 C CA . GLN A 1 145 ? -4.332 4.934 -1.445 1 96.38 145 GLN A CA 1
ATOM 1144 C C . GLN A 1 145 ? -4.512 4.742 0.058 1 96.38 145 GLN A C 1
ATOM 1146 O O . GLN A 1 145 ? -3.533 4.586 0.792 1 96.38 145 GLN A O 1
ATOM 1151 N N . VAL A 1 146 ? -5.805 4.746 0.456 1 98.19 146 VAL A N 1
ATOM 1152 C CA . VAL A 1 146 ? -6.156 4.586 1.863 1 98.19 146 VAL A CA 1
ATOM 1153 C C . VAL A 1 146 ? -7.273 3.553 2.004 1 98.19 146 VAL A C 1
ATOM 1155 O O . VAL A 1 146 ? -7.988 3.27 1.042 1 98.19 146 VAL A O 1
ATOM 1158 N N . MET A 1 147 ? -7.305 2.969 3.178 1 98.75 147 MET A N 1
ATOM 1159 C CA . MET A 1 147 ? -8.406 2.074 3.523 1 98.75 147 MET A CA 1
ATOM 1160 C C . MET A 1 147 ? -9.484 2.814 4.312 1 98.75 147 MET A C 1
ATOM 1162 O O . MET A 1 147 ? -9.172 3.646 5.164 1 98.75 147 MET A O 1
ATOM 1166 N N . VAL A 1 148 ? -10.711 2.51 3.984 1 98.69 148 VAL A N 1
ATOM 1167 C CA . VAL A 1 148 ? -11.867 3.064 4.676 1 98.69 148 VAL A CA 1
ATOM 1168 C C . VAL A 1 148 ? -12.891 1.961 4.945 1 98.69 148 VAL A C 1
ATOM 1170 O O . VAL A 1 148 ? -12.727 0.829 4.48 1 98.69 148 VAL A O 1
ATOM 1173 N N . GLY A 1 149 ? -13.922 2.277 5.801 1 98.19 149 GLY A N 1
ATOM 1174 C CA . GLY A 1 149 ? -15.062 1.398 5.961 1 98.19 149 GLY A CA 1
ATOM 1175 C C . GLY A 1 149 ? -15.055 0.636 7.273 1 98.19 149 GLY A C 1
ATOM 1176 O O . GLY A 1 149 ? -14.188 0.869 8.125 1 98.19 149 GLY A O 1
ATOM 1177 N N . PRO A 1 150 ? -16.031 -0.247 7.43 1 97.94 150 PRO A N 1
ATOM 1178 C CA . PRO A 1 150 ? -16.219 -0.954 8.695 1 97.94 150 PRO A CA 1
ATOM 1179 C C . PRO A 1 150 ? -15.016 -1.792 9.102 1 97.94 150 PRO A C 1
ATOM 1181 O O . PRO A 1 150 ? -14.688 -1.886 10.289 1 97.94 150 PRO A O 1
ATOM 1184 N N . MET A 1 151 ? -14.375 -2.391 8.172 1 98.31 151 MET A N 1
ATOM 1185 C CA . MET A 1 151 ? -13.195 -3.191 8.5 1 98.31 151 MET A CA 1
ATOM 1186 C C . MET A 1 151 ? -12.086 -2.32 9.078 1 98.31 151 MET A C 1
ATOM 1188 O O . MET A 1 151 ? -11.398 -2.725 10.016 1 98.31 151 MET A O 1
ATOM 1192 N N . THR A 1 152 ? -11.898 -1.149 8.477 1 98.75 152 THR A N 1
ATOM 1193 C CA . THR A 1 152 ? -10.898 -0.224 9 1 98.75 152 THR A CA 1
ATOM 1194 C C . THR A 1 152 ? -11.195 0.127 10.453 1 98.75 152 THR A C 1
ATOM 1196 O O . THR A 1 152 ? -10.297 0.136 11.297 1 98.75 152 THR A O 1
ATOM 1199 N N . ARG A 1 153 ? -12.484 0.403 10.734 1 98.38 153 ARG A N 1
ATOM 1200 C CA . ARG A 1 153 ? -12.914 0.695 12.102 1 98.38 153 ARG A CA 1
ATOM 1201 C C . ARG A 1 153 ? -12.57 -0.455 13.039 1 98.38 153 ARG A C 1
ATOM 1203 O O . ARG A 1 153 ? -12 -0.237 14.117 1 98.38 153 ARG A O 1
ATOM 1210 N N . ARG A 1 154 ? -12.875 -1.636 12.648 1 98 154 ARG A N 1
ATOM 1211 C CA . ARG A 1 154 ? -12.625 -2.811 13.477 1 98 154 ARG A CA 1
ATOM 1212 C C . ARG A 1 154 ? -11.133 -2.984 13.742 1 98 154 ARG A C 1
ATOM 1214 O O . ARG A 1 154 ? -10.734 -3.326 14.852 1 98 154 ARG A O 1
ATOM 1221 N N . CYS A 1 155 ? -10.297 -2.801 12.68 1 98.56 155 CYS A N 1
ATOM 1222 C CA . CYS A 1 155 ? -8.852 -2.871 12.859 1 98.56 155 CYS A CA 1
ATOM 1223 C C . CYS A 1 155 ? -8.375 -1.838 13.875 1 98.56 155 CYS A C 1
ATOM 1225 O O . CYS A 1 155 ? -7.602 -2.16 14.773 1 98.56 155 CYS A O 1
ATOM 1227 N N . ALA A 1 156 ? -8.891 -0.614 13.734 1 98.5 156 ALA A N 1
ATOM 1228 C CA . ALA A 1 156 ? -8.469 0.472 14.617 1 98.5 156 ALA A CA 1
ATOM 1229 C C . ALA A 1 156 ? -8.828 0.177 16.062 1 98.5 156 ALA A C 1
ATOM 1231 O O . ALA A 1 156 ? -8.078 0.513 16.984 1 98.5 156 ALA A O 1
ATOM 1232 N N . GLU A 1 157 ? -9.914 -0.478 16.297 1 98.12 157 GLU A N 1
ATOM 1233 C CA . GLU A 1 157 ? -10.453 -0.75 17.641 1 98.12 157 GLU A CA 1
ATOM 1234 C C . GLU A 1 157 ? -9.539 -1.694 18.422 1 98.12 157 GLU A C 1
ATOM 1236 O O . GLU A 1 157 ? -9.672 -1.825 19.641 1 98.12 157 GLU A O 1
ATOM 1241 N N . ALA A 1 158 ? -8.641 -2.307 17.734 1 97.19 158 ALA A N 1
ATOM 1242 C CA . ALA A 1 158 ? -7.719 -3.238 18.391 1 97.19 158 ALA A CA 1
ATOM 1243 C C . ALA A 1 158 ? -6.59 -2.494 19.094 1 97.19 158 ALA A C 1
ATOM 1245 O O . ALA A 1 158 ? -5.809 -3.096 19.828 1 97.19 158 ALA A O 1
ATOM 1246 N N . PHE A 1 159 ? -6.523 -1.163 18.953 1 98 159 PHE A N 1
ATOM 1247 C CA . PHE A 1 159 ? -5.383 -0.41 19.469 1 98 159 PHE A CA 1
ATOM 1248 C C . PHE A 1 159 ? -5.844 0.758 20.328 1 98 159 PHE A C 1
ATOM 1250 O O . PHE A 1 159 ? -6.977 1.229 20.188 1 98 159 PHE A O 1
ATOM 1257 N N . PHE A 1 160 ? -5.016 1.112 21.25 1 97.94 160 PHE A N 1
ATOM 1258 C CA . PHE A 1 160 ? -5.082 2.361 21.984 1 97.94 160 PHE A CA 1
ATOM 1259 C C . PHE A 1 160 ? -3.736 3.076 21.969 1 97.94 160 PHE A C 1
ATOM 1261 O O . PHE A 1 160 ? -2.713 2.492 22.344 1 97.94 160 PHE A O 1
ATOM 1268 N N . VAL A 1 161 ? -3.771 4.316 21.516 1 98 161 VAL A N 1
ATOM 1269 C CA . VAL A 1 161 ? -2.508 5.039 21.406 1 98 161 VAL A CA 1
ATOM 1270 C C . VAL A 1 161 ? -2.619 6.395 22.094 1 98 161 VAL A C 1
ATOM 1272 O O . VAL A 1 161 ? -3.723 6.848 22.422 1 98 161 VAL A O 1
ATOM 1275 N N . ASP A 1 162 ? -1.477 6.984 22.344 1 97.5 162 ASP A N 1
ATOM 1276 C CA . ASP A 1 162 ? -1.479 8.32 22.953 1 97.5 162 ASP A CA 1
ATOM 1277 C C . ASP A 1 162 ? -1.72 9.391 21.891 1 97.5 162 ASP A C 1
ATOM 1279 O O . ASP A 1 162 ? -2.463 10.344 22.125 1 97.5 162 ASP A O 1
ATOM 1283 N N . LYS A 1 163 ? -1.152 9.195 20.688 1 98.56 163 LYS A N 1
ATOM 1284 C CA . LYS A 1 163 ? -1.167 10.258 19.688 1 98.56 163 LYS A CA 1
ATOM 1285 C C . LYS A 1 163 ? -1.731 9.758 18.375 1 98.56 163 LYS A C 1
ATOM 1287 O O . LYS A 1 163 ? -1.328 8.703 17.875 1 98.56 163 LYS A O 1
ATOM 1292 N N . LEU A 1 164 ? -2.652 10.492 17.859 1 98.81 164 LEU A N 1
ATOM 1293 C CA . LEU A 1 164 ? -3.139 10.367 16.484 1 98.81 164 LEU A CA 1
ATOM 1294 C C . LEU A 1 164 ? -2.875 11.648 15.695 1 98.81 164 LEU A C 1
ATOM 1296 O O . LEU A 1 164 ? -3.33 12.727 16.078 1 98.81 164 LEU A O 1
ATOM 1300 N N . PHE A 1 165 ? -2.105 11.539 14.578 1 98.88 165 PHE A N 1
ATOM 1301 C CA . PHE A 1 165 ? -1.883 12.641 13.656 1 98.88 165 PHE A CA 1
ATOM 1302 C C . PHE A 1 165 ? -2.85 12.57 12.484 1 98.88 165 PHE A C 1
ATOM 1304 O O . PHE A 1 165 ? -2.951 11.539 11.82 1 98.88 165 PHE A O 1
ATOM 1311 N N . ILE A 1 166 ? -3.543 13.688 12.227 1 98.75 166 ILE A N 1
ATOM 1312 C CA . ILE A 1 166 ? -4.473 13.719 11.102 1 98.75 166 ILE A CA 1
ATOM 1313 C C . ILE A 1 166 ? -4.277 15.008 10.305 1 98.75 166 ILE A C 1
ATOM 1315 O O . ILE A 1 166 ? -3.703 15.977 10.812 1 98.75 166 ILE A O 1
ATOM 1319 N N . GLY A 1 167 ? -4.637 14.922 9.008 1 97.56 167 GLY A N 1
ATOM 1320 C CA . GLY A 1 167 ? -4.711 16.109 8.18 1 97.56 167 GLY A CA 1
ATOM 1321 C C . GLY A 1 167 ? -6.098 16.719 8.133 1 97.56 167 GLY A C 1
ATOM 1322 O O . GLY A 1 167 ? -7.02 16.234 8.789 1 97.56 167 GLY A O 1
ATOM 1323 N N . ALA A 1 168 ? -6.203 17.844 7.441 1 96.69 168 ALA A N 1
ATOM 1324 C CA . ALA A 1 168 ? -7.484 18.516 7.215 1 96.69 168 ALA A CA 1
ATOM 1325 C C . ALA A 1 168 ? -7.547 19.125 5.816 1 96.69 168 ALA A C 1
ATOM 1327 O O . ALA A 1 168 ? -6.52 19.516 5.254 1 96.69 168 ALA A O 1
ATOM 1328 N N . ASP A 1 169 ? -8.797 19.203 5.312 1 93.5 169 ASP A N 1
ATOM 1329 C CA . ASP A 1 169 ? -8.992 19.812 4 1 93.5 169 ASP A CA 1
ATOM 1330 C C . ASP A 1 169 ? -9.516 21.234 4.137 1 93.5 169 ASP A C 1
ATOM 1332 O O . ASP A 1 169 ? -9.578 21.984 3.15 1 93.5 169 ASP A O 1
ATOM 1336 N N . GLY A 1 170 ? -9.938 21.594 5.352 1 96 170 GLY A N 1
ATOM 1337 C CA . GLY A 1 170 ? -10.453 22.922 5.594 1 96 170 GLY A CA 1
ATOM 1338 C C . GLY A 1 170 ? -10.852 23.156 7.039 1 96 170 GLY A C 1
ATOM 1339 O O . GLY A 1 170 ? -10.711 22.266 7.879 1 96 170 GLY A O 1
ATOM 1340 N N . PHE A 1 171 ? -11.32 24.406 7.258 1 98.06 171 PHE A N 1
ATOM 1341 C CA . PHE A 1 171 ? -11.695 24.781 8.609 1 98.06 171 PHE A CA 1
ATOM 1342 C C . PHE A 1 171 ? -12.773 25.859 8.586 1 98.06 171 PHE A C 1
ATOM 1344 O O . PHE A 1 171 ? -12.742 26.766 7.742 1 98.06 171 PHE A O 1
ATOM 1351 N N . ARG A 1 172 ? -13.742 25.703 9.453 1 94.31 172 ARG A N 1
ATOM 1352 C CA . ARG A 1 172 ? -14.742 26.703 9.789 1 94.31 172 ARG A CA 1
ATOM 1353 C C . ARG A 1 172 ? -14.938 26.812 11.297 1 94.31 172 ARG A C 1
ATOM 1355 O O . ARG A 1 172 ? -15.047 25.781 11.984 1 94.31 172 ARG A O 1
ATOM 1362 N N . LYS A 1 173 ? -15.008 28.047 11.734 1 95.25 173 LYS A N 1
ATOM 1363 C CA . LYS A 1 173 ? -15.195 28.219 13.172 1 95.25 173 LYS A CA 1
ATOM 1364 C C . LYS A 1 173 ? -16.438 27.484 13.656 1 95.25 173 LYS A C 1
ATOM 1366 O O . LYS A 1 173 ? -16.438 26.891 14.742 1 95.25 173 LYS A O 1
ATOM 1371 N N . GLU A 1 174 ? -17.469 27.422 12.898 1 92.75 174 GLU A N 1
ATOM 1372 C CA . GLU A 1 174 ? -18.766 26.875 13.289 1 92.75 174 GLU A CA 1
ATOM 1373 C C . GLU A 1 174 ? -18.719 25.344 13.344 1 92.75 174 GLU A C 1
ATOM 1375 O O . GLU A 1 174 ? -19.328 24.734 14.234 1 92.75 174 GLU A O 1
ATOM 1380 N N . SER A 1 175 ? -17.953 24.75 12.453 1 93.5 175 SER A N 1
ATOM 1381 C CA . SER A 1 175 ? -18.047 23.297 12.32 1 93.5 175 SER A CA 1
ATOM 1382 C C . SER A 1 175 ? -16.734 22.625 12.703 1 93.5 175 SER A C 1
ATOM 1384 O O . SER A 1 175 ? -16.672 21.406 12.891 1 93.5 175 SER A O 1
ATOM 1386 N N . GLY A 1 176 ? -15.711 23.453 12.781 1 97.56 176 GLY A N 1
ATOM 1387 C CA . GLY A 1 176 ? -14.398 22.875 13.039 1 97.56 176 GLY A CA 1
ATOM 1388 C C . GLY A 1 176 ? -13.664 22.469 11.781 1 97.56 176 GLY A C 1
ATOM 1389 O O . GLY A 1 176 ? -13.75 23.156 10.758 1 97.56 176 GLY A O 1
ATOM 1390 N N . PHE A 1 177 ? -12.891 21.438 11.891 1 98.5 177 PHE A N 1
ATOM 1391 C CA . PHE A 1 177 ? -12.109 20.984 10.75 1 98.5 177 PHE A CA 1
ATOM 1392 C C . PHE A 1 177 ? -12.961 20.156 9.797 1 98.5 177 PHE A C 1
ATOM 1394 O O . PHE A 1 177 ? -13.812 19.375 10.234 1 98.5 177 PHE A O 1
ATOM 1401 N N . THR A 1 178 ? -12.664 20.344 8.508 1 97.31 178 THR A N 1
ATOM 1402 C CA . THR A 1 178 ? -13.492 19.703 7.492 1 97.31 178 THR A CA 1
ATOM 1403 C C . THR A 1 178 ? -12.641 18.875 6.543 1 97.31 178 THR A C 1
ATOM 1405 O O . THR A 1 178 ? -11.422 19.062 6.469 1 97.31 178 THR A O 1
ATOM 1408 N N . GLY A 1 179 ? -13.266 17.844 5.969 1 95.81 179 GLY A N 1
ATOM 1409 C CA . GLY A 1 179 ? -12.664 16.984 4.949 1 95.81 179 GLY A CA 1
ATOM 1410 C C . GLY A 1 179 ? -13.445 16.984 3.648 1 95.81 179 GLY A C 1
ATOM 1411 O O . GLY A 1 179 ? -14.531 17.547 3.564 1 95.81 179 GLY A O 1
ATOM 1412 N N . ASN A 1 180 ? -12.922 16.359 2.611 1 92.62 180 ASN A N 1
ATOM 1413 C CA . ASN A 1 180 ? -13.547 16.344 1.291 1 92.62 180 ASN A CA 1
ATOM 1414 C C . ASN A 1 180 ? -14.172 14.992 0.975 1 92.62 180 ASN A C 1
ATOM 1416 O O . ASN A 1 180 ? -14.867 14.844 -0.028 1 92.62 180 ASN A O 1
ATOM 1420 N N . ASP A 1 181 ? -13.914 13.992 1.794 1 94.81 181 ASP A N 1
ATOM 1421 C CA . ASP A 1 181 ? -14.422 12.641 1.576 1 94.81 181 ASP A CA 1
ATOM 1422 C C . ASP A 1 181 ? -15.094 12.094 2.836 1 94.81 181 ASP A C 1
ATOM 1424 O O . ASP A 1 181 ? -14.477 12.039 3.9 1 94.81 181 ASP A O 1
ATOM 1428 N N . TYR A 1 182 ? -16.312 11.664 2.666 1 96.81 182 TYR A N 1
ATOM 1429 C CA . TYR A 1 182 ? -17.141 11.258 3.805 1 96.81 182 TYR A CA 1
ATOM 1430 C C . TYR A 1 182 ? -16.531 10.047 4.504 1 96.81 182 TYR A C 1
ATOM 1432 O O . TYR A 1 182 ? -16.359 10.047 5.727 1 96.81 182 TYR A O 1
ATOM 1440 N N . MET A 1 183 ? -16.188 9.039 3.766 1 97.5 183 MET A N 1
ATOM 1441 C CA . MET A 1 183 ? -15.68 7.797 4.359 1 97.5 183 MET A CA 1
ATOM 1442 C C . MET A 1 183 ? -14.312 8.016 4.996 1 97.5 183 MET A C 1
ATOM 1444 O O . MET A 1 183 ? -13.992 7.41 6.02 1 97.5 183 MET A O 1
ATOM 1448 N N . ARG A 1 184 ? -13.516 8.789 4.41 1 97.69 184 ARG A N 1
ATOM 1449 C CA . ARG A 1 184 ? -12.227 9.102 5.008 1 97.69 184 ARG A CA 1
ATOM 1450 C C . ARG A 1 184 ? -12.398 9.875 6.312 1 97.69 184 ARG A C 1
ATOM 1452 O O . ARG A 1 184 ? -11.695 9.617 7.289 1 97.69 184 ARG A O 1
ATOM 1459 N N . SER A 1 185 ? -13.336 10.797 6.309 1 98.06 185 SER A N 1
ATOM 1460 C CA . SER A 1 185 ? -13.602 11.547 7.531 1 98.06 185 SER A CA 1
ATOM 1461 C C . SER A 1 185 ? -14.125 10.633 8.633 1 98.06 185 SER A C 1
ATOM 1463 O O . SER A 1 185 ? -13.758 10.781 9.805 1 98.06 185 SER A O 1
ATOM 1465 N N . GLU A 1 186 ? -14.992 9.695 8.266 1 98.12 186 GLU A N 1
ATOM 1466 C CA . GLU A 1 186 ? -15.477 8.727 9.242 1 98.12 186 GLU A CA 1
ATOM 1467 C C . GLU A 1 186 ? -14.328 7.883 9.797 1 98.12 186 GLU A C 1
ATOM 1469 O O . GLU A 1 186 ? -14.305 7.559 10.984 1 98.12 186 GLU A O 1
ATOM 1474 N N . THR A 1 187 ? -13.398 7.504 8.945 1 98.62 187 THR A N 1
ATOM 1475 C CA . THR A 1 187 ? -12.234 6.738 9.367 1 98.62 187 THR A CA 1
ATOM 1476 C C . THR A 1 187 ? -11.414 7.523 10.391 1 98.62 187 THR A C 1
ATOM 1478 O O . THR A 1 187 ? -10.945 6.961 11.383 1 98.62 187 THR A O 1
ATOM 1481 N N . VAL A 1 188 ? -11.227 8.812 10.141 1 98.56 188 VAL A N 1
ATOM 1482 C CA . VAL A 1 188 ? -10.523 9.68 11.078 1 98.56 188 VAL A CA 1
ATOM 1483 C C . VAL A 1 188 ? -11.211 9.633 12.445 1 98.56 188 VAL A C 1
ATOM 1485 O O . VAL A 1 188 ? -10.547 9.5 13.477 1 98.56 188 VAL A O 1
ATOM 1488 N N . LYS A 1 189 ? -12.516 9.758 12.492 1 98.38 189 LYS A N 1
ATOM 1489 C CA . LYS A 1 189 ? -13.266 9.727 13.742 1 98.38 189 LYS A CA 1
ATOM 1490 C C . LYS A 1 189 ? -13.102 8.383 14.453 1 98.38 189 LYS A C 1
ATOM 1492 O O . LYS A 1 189 ? -12.961 8.336 15.672 1 98.38 189 LYS A O 1
ATOM 1497 N N . ASP A 1 190 ? -13.164 7.289 13.672 1 98.38 190 ASP A N 1
ATOM 1498 C CA . ASP A 1 190 ? -12.945 5.957 14.227 1 98.38 190 ASP A CA 1
ATOM 1499 C C . ASP A 1 190 ? -11.562 5.848 14.875 1 98.38 190 ASP A C 1
ATOM 1501 O O . ASP A 1 190 ? -11.43 5.312 15.977 1 98.38 190 ASP A O 1
ATOM 1505 N N . MET A 1 191 ? -10.523 6.352 14.227 1 98.69 191 MET A N 1
ATOM 1506 C CA . MET A 1 191 ? -9.164 6.316 14.75 1 98.69 191 MET A CA 1
ATOM 1507 C C . MET A 1 191 ? -9.031 7.223 15.969 1 98.69 191 MET A C 1
ATOM 1509 O O . MET A 1 191 ? -8.352 6.875 16.938 1 98.69 191 MET A O 1
ATOM 1513 N N . ALA A 1 192 ? -9.711 8.336 15.906 1 98.75 192 ALA A N 1
ATOM 1514 C CA . ALA A 1 192 ? -9.633 9.305 17 1 98.75 192 ALA A CA 1
ATOM 1515 C C . ALA A 1 192 ? -10.18 8.727 18.297 1 98.75 192 ALA A C 1
ATOM 1517 O O . ALA A 1 192 ? -9.695 9.047 19.375 1 98.75 192 ALA A O 1
ATOM 1518 N N . ARG A 1 193 ? -11.172 7.852 18.203 1 98.25 193 ARG A N 1
ATOM 1519 C CA . ARG A 1 193 ? -11.75 7.207 19.375 1 98.25 193 ARG A CA 1
ATOM 1520 C C . ARG A 1 193 ? -10.711 6.34 20.094 1 98.25 193 ARG A C 1
ATOM 1522 O O . ARG A 1 193 ? -10.891 5.992 21.25 1 98.25 193 ARG A O 1
ATOM 1529 N N . GLN A 1 194 ? -9.617 5.988 19.406 1 98.44 194 GLN A N 1
ATOM 1530 C CA . GLN A 1 194 ? -8.609 5.078 19.953 1 98.44 194 GLN A CA 1
ATOM 1531 C C . GLN A 1 194 ? -7.371 5.836 20.406 1 98.44 194 GLN A C 1
ATOM 1533 O O . GLN A 1 194 ? -6.355 5.227 20.75 1 98.44 194 GLN A O 1
ATOM 1538 N N . ALA A 1 195 ? -7.406 7.176 20.406 1 98.5 195 ALA A N 1
ATOM 1539 C CA . ALA A 1 195 ? -6.23 7.98 20.734 1 98.5 195 ALA A CA 1
ATOM 1540 C C . ALA A 1 195 ? -6.535 8.961 21.859 1 98.5 195 ALA A C 1
ATOM 1542 O O . ALA A 1 195 ? -7.621 9.539 21.906 1 98.5 195 ALA A O 1
ATOM 1543 N N . SER A 1 196 ? -5.566 9.148 22.734 1 98 196 SER A N 1
ATOM 1544 C CA . SER A 1 196 ? -5.727 10.102 23.812 1 98 196 SER A CA 1
ATOM 1545 C C . SER A 1 196 ? -5.609 11.539 23.312 1 98 196 SER A C 1
ATOM 1547 O O . SER A 1 196 ? -6.215 12.453 23.875 1 98 196 SER A O 1
ATOM 1549 N N . GLN A 1 197 ? -4.812 11.766 22.375 1 98.31 197 GLN A N 1
ATOM 1550 C CA . GLN A 1 197 ? -4.605 13.086 21.781 1 98.31 197 GLN A CA 1
ATOM 1551 C C . GLN A 1 197 ? -4.805 13.062 20.266 1 98.31 197 GLN A C 1
ATOM 1553 O O . GLN A 1 197 ? -4.23 12.219 19.578 1 98.31 197 GLN A O 1
ATOM 1558 N N . VAL A 1 198 ? -5.578 13.961 19.828 1 98.69 198 VAL A N 1
ATOM 1559 C CA . VAL A 1 198 ? -5.75 14.188 18.406 1 98.69 198 VAL A CA 1
ATOM 1560 C C . VAL A 1 198 ? -4.949 15.414 17.969 1 98.69 198 VAL A C 1
ATOM 1562 O O . VAL A 1 198 ? -5.16 16.516 18.5 1 98.69 198 VAL A O 1
ATOM 1565 N N . ILE A 1 199 ? -4.051 15.203 17.062 1 98.81 199 ILE A N 1
ATOM 1566 C CA . ILE A 1 199 ? -3.109 16.234 16.625 1 98.81 199 ILE A CA 1
ATOM 1567 C C . ILE A 1 199 ? -3.289 16.5 15.133 1 98.81 199 ILE A C 1
ATOM 1569 O O . ILE A 1 199 ? -3.166 15.586 14.312 1 98.81 199 ILE A O 1
ATOM 1573 N N . ILE A 1 200 ? -3.545 17.734 14.758 1 98.75 200 ILE A N 1
ATOM 1574 C CA . ILE A 1 200 ? -3.701 18.109 13.359 1 98.75 200 ILE A CA 1
ATOM 1575 C C . ILE A 1 200 ? -2.387 18.672 12.82 1 98.75 200 ILE A C 1
ATOM 1577 O O . ILE A 1 200 ? -1.773 19.547 13.461 1 98.75 200 ILE A O 1
ATOM 1581 N N . VAL A 1 201 ? -1.942 18.156 11.703 1 98.69 201 VAL A N 1
ATOM 1582 C CA . VAL A 1 201 ? -0.802 18.703 10.977 1 98.69 201 VAL A CA 1
ATOM 1583 C C . VAL A 1 201 ? -1.252 19.188 9.602 1 98.69 201 VAL A C 1
ATOM 1585 O O . VAL A 1 201 ? -1.65 18.391 8.75 1 98.69 201 VAL A O 1
ATOM 1588 N N . THR A 1 202 ? -1.171 20.5 9.359 1 97.62 202 THR A N 1
ATOM 1589 C CA . THR A 1 202 ? -1.667 21.062 8.102 1 97.62 202 THR A CA 1
ATOM 1590 C C . THR A 1 202 ? -1.02 22.406 7.812 1 97.62 202 THR A C 1
ATOM 1592 O O . THR A 1 202 ? -0.675 23.156 8.742 1 97.62 202 THR A O 1
ATOM 1595 N N . ASP A 1 203 ? -0.84 22.688 6.531 1 95.12 203 ASP A N 1
ATOM 1596 C CA . ASP A 1 203 ? -0.386 24.031 6.18 1 95.12 203 ASP A CA 1
ATOM 1597 C C . ASP A 1 203 ? -1.515 25.047 6.332 1 95.12 203 ASP A C 1
ATOM 1599 O O . ASP A 1 203 ? -2.693 24.688 6.281 1 95.12 203 ASP A O 1
ATOM 1603 N N . SER A 1 204 ? -1.156 26.359 6.449 1 96 204 SER A N 1
ATOM 1604 C CA . SER A 1 204 ? -2.088 27.422 6.824 1 96 204 SER A CA 1
ATOM 1605 C C . SER A 1 204 ? -3.115 27.672 5.723 1 96 204 SER A C 1
ATOM 1607 O O . SER A 1 204 ? -4.152 28.281 5.965 1 96 204 SER A O 1
ATOM 1609 N N . ALA A 1 205 ? -2.871 27.219 4.465 1 91.31 205 ALA A N 1
ATOM 1610 C CA . ALA A 1 205 ? -3.797 27.438 3.354 1 91.31 205 ALA A CA 1
ATOM 1611 C C . ALA A 1 205 ? -5.145 26.781 3.627 1 91.31 205 ALA A C 1
ATOM 1613 O O . ALA A 1 205 ? -6.176 27.234 3.133 1 91.31 205 ALA A O 1
ATOM 1614 N N . LYS A 1 206 ? -5.164 25.766 4.422 1 94 206 LYS A N 1
ATOM 1615 C CA . LYS A 1 206 ? -6.379 25 4.691 1 94 206 LYS A CA 1
ATOM 1616 C C . LYS A 1 206 ? -7.336 25.797 5.582 1 94 206 LYS A C 1
ATOM 1618 O O . LYS A 1 206 ? -8.516 25.453 5.68 1 94 206 LYS A O 1
ATOM 1623 N N . PHE A 1 207 ? -6.848 26.875 6.242 1 96.25 207 PHE A N 1
ATOM 1624 C CA . PHE A 1 207 ? -7.691 27.656 7.141 1 96.25 207 PHE A CA 1
ATOM 1625 C C . PHE A 1 207 ? -8.516 28.672 6.359 1 96.25 207 PHE A C 1
ATOM 1627 O O . PHE A 1 207 ? -9.391 29.328 6.922 1 96.25 207 PHE A O 1
ATOM 1634 N N . HIS A 1 208 ? -8.234 28.719 5.031 1 89.19 208 HIS A N 1
ATOM 1635 C CA . HIS A 1 208 ? -8.945 29.672 4.191 1 89.19 208 HIS A CA 1
ATOM 1636 C C . HIS A 1 208 ? -10 28.984 3.338 1 89.19 208 HIS A C 1
ATOM 1638 O O . HIS A 1 208 ? -10.578 29.594 2.434 1 89.19 208 HIS A O 1
ATOM 1644 N N . GLN A 1 209 ? -10.172 27.75 3.557 1 90.06 209 GLN A N 1
ATOM 1645 C CA . GLN A 1 209 ? -11.133 26.969 2.773 1 90.06 209 GLN A CA 1
ATOM 1646 C C . GLN A 1 209 ? -11.914 26.016 3.656 1 90.06 209 GLN A C 1
ATOM 1648 O O . GLN A 1 209 ? -11.617 25.859 4.844 1 90.06 209 GLN A O 1
ATOM 1653 N N . SER A 1 210 ? -13.031 25.453 3.041 1 90.12 210 SER A N 1
ATOM 1654 C CA . SER A 1 210 ? -13.875 24.484 3.721 1 90.12 210 SER A CA 1
ATOM 1655 C C . SER A 1 210 ? -14.078 23.234 2.859 1 90.12 210 SER A C 1
ATOM 1657 O O . SER A 1 210 ? -14.297 23.344 1.649 1 90.12 210 SER A O 1
ATOM 1659 N N . GLY A 1 211 ? -13.867 22.109 3.547 1 90.12 211 GLY A N 1
ATOM 1660 C CA . GLY A 1 211 ? -14.258 20.875 2.883 1 90.12 211 GLY A CA 1
ATOM 1661 C C . GLY A 1 211 ? -15.758 20.641 2.883 1 90.12 211 GLY A C 1
ATOM 1662 O O . GLY A 1 211 ? -16.516 21.5 3.346 1 90.12 211 GLY A O 1
ATOM 1663 N N . VAL A 1 212 ? -16.203 19.547 2.418 1 91.69 212 VAL A N 1
ATOM 1664 C CA . VAL A 1 212 ? -17.625 19.312 2.195 1 91.69 212 VAL A CA 1
ATOM 1665 C C . VAL A 1 212 ? -18.188 18.422 3.293 1 91.69 212 VAL A C 1
ATOM 1667 O O . VAL A 1 212 ? -19.391 18.188 3.365 1 91.69 212 VAL A O 1
ATOM 1670 N N . VAL A 1 213 ? -17.328 17.906 4.164 1 95.12 213 VAL A N 1
ATOM 1671 C CA . VAL A 1 213 ? -17.781 17.031 5.238 1 95.12 213 VAL A CA 1
ATOM 1672 C C . VAL A 1 213 ? -17.109 17.438 6.551 1 95.12 213 VAL A C 1
ATOM 1674 O O . VAL A 1 213 ? -15.992 17.938 6.559 1 95.12 213 VAL A O 1
ATOM 1677 N N . ASN A 1 214 ? -17.875 17.172 7.645 1 96.56 214 ASN A N 1
ATOM 1678 C CA . ASN A 1 214 ? -17.281 17.375 8.961 1 96.56 214 ASN A CA 1
ATOM 1679 C C . ASN A 1 214 ? -16.188 16.344 9.25 1 96.56 214 ASN A C 1
ATOM 1681 O O . ASN A 1 214 ? -16.406 15.148 9.102 1 96.56 214 ASN A O 1
ATOM 1685 N N . LEU A 1 215 ? -15.023 16.812 9.594 1 97.88 215 LEU A N 1
ATOM 1686 C CA . LEU A 1 215 ? -13.891 15.938 9.914 1 97.88 215 LEU A CA 1
ATOM 1687 C C . LEU A 1 215 ? -13.742 15.781 11.43 1 97.88 215 LEU A C 1
ATOM 1689 O O . LEU A 1 215 ? -13.742 14.664 11.945 1 97.88 215 LEU A O 1
ATOM 1693 N N . MET A 1 216 ? -13.594 16.891 12.109 1 98.06 216 MET A N 1
ATOM 1694 C CA . MET A 1 216 ? -13.328 16.891 13.539 1 98.06 216 MET A CA 1
ATOM 1695 C C . MET A 1 216 ? -13.742 18.219 14.172 1 98.06 216 MET A C 1
ATOM 1697 O O . MET A 1 216 ? -13.352 19.281 13.711 1 98.06 216 MET A O 1
ATOM 1701 N N . ASN A 1 217 ? -14.539 18.031 15.258 1 97.38 217 ASN A N 1
ATOM 1702 C CA . ASN A 1 217 ? -14.852 19.219 16.031 1 97.38 217 ASN A CA 1
ATOM 1703 C C . ASN A 1 217 ? -13.609 19.812 16.688 1 97.38 217 ASN A C 1
ATOM 1705 O O . ASN A 1 217 ? -12.742 19.062 17.156 1 97.38 217 ASN A O 1
ATOM 1709 N N . THR A 1 218 ? -13.656 21.188 16.797 1 98.06 218 THR A N 1
ATOM 1710 C CA . THR A 1 218 ? -12.508 21.891 17.359 1 98.06 218 THR A CA 1
ATOM 1711 C C . THR A 1 218 ? -12.211 21.391 18.766 1 98.06 218 THR A C 1
ATOM 1713 O O . THR A 1 218 ? -11.055 21.234 19.156 1 98.06 218 THR A O 1
ATOM 1716 N N . GLU A 1 219 ? -13.227 21.047 19.516 1 96.12 219 GLU A N 1
ATOM 1717 C CA . GLU A 1 219 ? -13.109 20.672 20.922 1 96.12 219 GLU A CA 1
ATOM 1718 C C . GLU A 1 219 ? -12.422 19.312 21.078 1 96.12 219 GLU A C 1
ATOM 1720 O O . GLU A 1 219 ? -11.938 18.969 22.156 1 96.12 219 GLU A O 1
ATOM 1725 N N . CYS A 1 220 ? -12.406 18.562 20.031 1 97.62 220 CYS A N 1
ATOM 1726 C CA . CYS A 1 220 ? -11.82 17.219 20.078 1 97.62 220 CYS A CA 1
ATOM 1727 C C . CYS A 1 220 ? -10.344 17.266 19.703 1 97.62 220 CYS A C 1
ATOM 1729 O O . CYS A 1 220 ? -9.648 16.25 19.781 1 97.62 220 CYS A O 1
ATOM 1731 N N . VAL A 1 221 ? -9.852 18.422 19.312 1 98.56 221 VAL A N 1
ATOM 1732 C CA . VAL A 1 221 ? -8.477 18.562 18.859 1 98.56 221 VAL A CA 1
ATOM 1733 C C . VAL A 1 221 ? -7.598 19.078 20 1 98.56 221 VAL A C 1
ATOM 1735 O O . VAL A 1 221 ? -7.941 20.047 20.656 1 98.56 221 VAL A O 1
ATOM 1738 N N . ASN A 1 222 ? -6.523 18.391 20.203 1 98.5 222 ASN A N 1
ATOM 1739 C CA . ASN A 1 222 ? -5.625 18.766 21.281 1 98.5 222 ASN A CA 1
ATOM 1740 C C . ASN A 1 222 ? -4.602 19.812 20.812 1 98.5 222 ASN A C 1
ATOM 1742 O O . ASN A 1 222 ? -4.309 20.766 21.547 1 98.5 222 ASN A O 1
ATOM 1746 N N . SER A 1 223 ? -4.074 19.641 19.672 1 98.56 223 SER A N 1
ATOM 1747 C CA . SER A 1 223 ? -3.051 20.547 19.188 1 98.56 223 SER A CA 1
ATOM 1748 C C . SER A 1 223 ? -3.027 20.578 17.656 1 98.56 223 SER A C 1
ATOM 1750 O O . SER A 1 223 ? -3.512 19.656 17 1 98.56 223 SER A O 1
ATOM 1752 N N . ILE A 1 224 ? -2.471 21.688 17.172 1 98.75 224 ILE A N 1
ATOM 1753 C CA . ILE A 1 224 ? -2.311 21.906 15.742 1 98.75 224 ILE A CA 1
ATOM 1754 C C . ILE A 1 224 ? -0.876 22.328 15.445 1 98.75 224 ILE A C 1
ATOM 1756 O O . ILE A 1 224 ? -0.321 23.188 16.141 1 98.75 224 ILE A O 1
ATOM 1760 N N . TYR A 1 225 ? -0.302 21.656 14.5 1 98.81 225 TYR A N 1
ATOM 1761 C CA . TYR A 1 225 ? 0.966 22.094 13.922 1 98.81 225 TYR A CA 1
ATOM 1762 C C . TYR A 1 225 ? 0.761 22.672 12.531 1 98.81 225 TYR A C 1
ATOM 1764 O O . TYR A 1 225 ? 0.198 22 11.648 1 98.81 225 TYR A O 1
ATOM 1772 N N . THR A 1 226 ? 1.18 23.891 12.297 1 98.56 226 THR A N 1
ATOM 1773 C CA . THR A 1 226 ? 0.945 24.609 11.055 1 98.56 226 THR A CA 1
ATOM 1774 C C . THR A 1 226 ? 2.057 25.625 10.805 1 98.56 226 THR A C 1
ATOM 1776 O O . THR A 1 226 ? 3.156 25.5 11.344 1 98.56 226 THR A O 1
ATOM 1779 N N . ASP A 1 227 ? 1.915 26.422 9.758 1 97.56 227 ASP A N 1
ATOM 1780 C CA . ASP A 1 227 ? 2.92 27.438 9.484 1 97.56 227 ASP A CA 1
ATOM 1781 C C . ASP A 1 227 ? 2.459 28.812 9.977 1 97.56 227 ASP A C 1
ATOM 1783 O O . ASP A 1 227 ? 1.32 28.969 10.422 1 97.56 227 ASP A O 1
ATOM 1787 N N . SER A 1 228 ? 3.336 29.828 9.875 1 97.19 228 SER A N 1
ATOM 1788 C CA . SER A 1 228 ? 3.15 31.125 10.523 1 97.19 228 SER A CA 1
ATOM 1789 C C . SER A 1 228 ? 2.096 31.953 9.805 1 97.19 228 SER A C 1
ATOM 1791 O O . SER A 1 228 ? 1.667 33 10.305 1 97.19 228 SER A O 1
ATOM 1793 N N . ASP A 1 229 ? 1.594 31.469 8.656 1 96.12 229 ASP A N 1
ATOM 1794 C CA . ASP A 1 229 ? 0.642 32.25 7.879 1 96.12 229 ASP A CA 1
ATOM 1795 C C . ASP A 1 229 ? -0.793 31.969 8.312 1 96.12 229 ASP A C 1
ATOM 1797 O O . ASP A 1 229 ? -1.743 32.438 7.688 1 96.12 229 ASP A O 1
ATOM 1801 N N . ILE A 1 230 ? -0.972 31.188 9.336 1 97.88 230 ILE A N 1
ATOM 1802 C CA . ILE A 1 230 ? -2.312 30.984 9.875 1 97.88 230 ILE A CA 1
ATOM 1803 C C . ILE A 1 230 ? -2.943 32.344 10.195 1 97.88 230 ILE A C 1
ATOM 1805 O O . ILE A 1 230 ? -2.293 33.219 10.773 1 97.88 230 ILE A O 1
ATOM 1809 N N . PRO A 1 231 ? -4.246 32.531 9.836 1 96.69 231 PRO A N 1
ATOM 1810 C CA . PRO A 1 231 ? -4.898 33.812 10.164 1 96.69 231 PRO A CA 1
ATOM 1811 C C . PRO A 1 231 ? -4.973 34.062 11.664 1 96.69 231 PRO A C 1
ATOM 1813 O O . PRO A 1 231 ? -5.316 33.156 12.43 1 96.69 231 PRO A O 1
ATOM 1816 N N . ASP A 1 232 ? -4.754 35.344 12.031 1 97.19 232 ASP A N 1
ATOM 1817 C CA . ASP A 1 232 ? -4.695 35.719 13.438 1 97.19 232 ASP A CA 1
ATOM 1818 C C . ASP A 1 232 ? -6.02 35.406 14.141 1 97.19 232 ASP A C 1
ATOM 1820 O O . ASP A 1 232 ? -6.031 34.938 15.281 1 97.19 232 ASP A O 1
ATOM 1824 N N . ASP A 1 233 ? -7.051 35.688 13.492 1 96.94 233 ASP A N 1
ATOM 1825 C CA . ASP A 1 233 ? -8.367 35.5 14.102 1 96.94 233 ASP A CA 1
ATOM 1826 C C . ASP A 1 233 ? -8.648 34.031 14.352 1 96.94 233 ASP A C 1
ATOM 1828 O O . ASP A 1 233 ? -9.297 33.688 15.336 1 96.94 233 ASP A O 1
ATOM 1832 N N . ILE A 1 234 ? -8.148 33.188 13.461 1 97.88 234 ILE A N 1
ATOM 1833 C CA . ILE A 1 234 ? -8.344 31.75 13.617 1 97.88 234 ILE A CA 1
ATOM 1834 C C . ILE A 1 234 ? -7.445 31.234 14.742 1 97.88 234 ILE A C 1
ATOM 1836 O O . ILE A 1 234 ? -7.883 30.422 15.57 1 97.88 234 ILE A O 1
ATOM 1840 N N . GLU A 1 235 ? -6.234 31.641 14.734 1 98.12 235 GLU A N 1
ATOM 1841 C CA . GLU A 1 235 ? -5.336 31.219 15.805 1 98.12 235 GLU A CA 1
ATOM 1842 C C . GLU A 1 235 ? -5.906 31.578 17.172 1 98.12 235 GLU A C 1
ATOM 1844 O O . GLU A 1 235 ? -5.883 30.766 18.094 1 98.12 235 GLU A O 1
ATOM 1849 N N . GLU A 1 236 ? -6.359 32.812 17.312 1 97.94 236 GLU A N 1
ATOM 1850 C CA . GLU A 1 236 ? -6.949 33.281 18.562 1 97.94 236 GLU A CA 1
ATOM 1851 C C . GLU A 1 236 ? -8.164 32.438 18.953 1 97.94 236 GLU A C 1
ATOM 1853 O O . GLU A 1 236 ? -8.32 32.062 20.109 1 97.94 236 GLU A O 1
ATOM 1858 N N . TYR A 1 237 ? -8.977 32.188 17.984 1 97.94 237 TYR A N 1
ATOM 1859 C CA . TYR A 1 237 ? -10.148 31.344 18.203 1 97.94 237 TYR A CA 1
ATOM 1860 C C . TYR A 1 237 ? -9.75 29.984 18.734 1 97.94 237 TYR A C 1
ATOM 1862 O O . TYR A 1 237 ? -10.344 29.484 19.688 1 97.94 237 TYR A O 1
ATOM 1870 N N . LEU A 1 238 ? -8.773 29.297 18.109 1 98.38 238 LEU A N 1
ATOM 1871 C CA . LEU A 1 238 ? -8.305 27.984 18.516 1 98.38 238 LEU A CA 1
ATOM 1872 C C . LEU A 1 238 ? -7.777 27.984 19.938 1 98.38 238 LEU A C 1
ATOM 1874 O O . LEU A 1 238 ? -8.055 27.078 20.719 1 98.38 238 LEU A O 1
ATOM 1878 N N . LYS A 1 239 ? -7.082 29.062 20.234 1 97.25 239 LYS A N 1
ATOM 1879 C CA . LYS A 1 239 ? -6.555 29.203 21.594 1 97.25 239 LYS A CA 1
ATOM 1880 C C . LYS A 1 239 ? -7.68 29.328 22.609 1 97.25 239 LYS A C 1
ATOM 1882 O O . LYS A 1 239 ? -7.605 28.75 23.703 1 97.25 239 LYS A O 1
ATOM 1887 N N . GLU A 1 240 ? -8.625 30.047 22.281 1 97.25 240 GLU A N 1
ATOM 1888 C CA . GLU A 1 240 ? -9.789 30.203 23.156 1 97.25 240 GLU A CA 1
ATOM 1889 C C . GLU A 1 240 ? -10.477 28.859 23.406 1 97.25 240 GLU A C 1
ATOM 1891 O O . GLU A 1 240 ? -11.078 28.656 24.453 1 97.25 240 GLU A O 1
ATOM 1896 N N . LYS A 1 241 ? -10.43 28 22.453 1 97.5 241 LYS A N 1
ATOM 1897 C CA . LYS A 1 241 ? -11.031 26.672 22.562 1 97.5 241 LYS A CA 1
ATOM 1898 C C . LYS A 1 241 ? -10.055 25.688 23.188 1 97.5 241 LYS A C 1
ATOM 1900 O O . LYS A 1 241 ? -10.305 24.469 23.188 1 97.5 241 LYS A O 1
ATOM 1905 N N . ASN A 1 242 ? -8.953 26.156 23.656 1 97.5 242 ASN A N 1
ATOM 1906 C CA . ASN A 1 242 ? -7.934 25.391 24.359 1 97.5 242 ASN A CA 1
ATOM 1907 C C . ASN A 1 242 ? -7.199 24.422 23.438 1 97.5 242 ASN A C 1
ATOM 1909 O O . ASN A 1 242 ? -6.836 23.312 23.844 1 97.5 242 ASN A O 1
ATOM 1913 N N . VAL A 1 243 ? -7.133 24.719 22.188 1 98.5 243 VAL A N 1
ATOM 1914 C CA . VAL A 1 243 ? -6.301 24 21.234 1 98.5 243 VAL A CA 1
ATOM 1915 C C . VAL A 1 243 ? -4.922 24.641 21.156 1 98.5 243 VAL A C 1
ATOM 1917 O O . VAL A 1 243 ? -4.809 25.844 20.922 1 98.5 243 VAL A O 1
ATOM 1920 N N . LYS A 1 244 ? -3.9 23.891 21.391 1 98.38 244 LYS A N 1
ATOM 1921 C CA . LYS A 1 244 ? -2.547 24.422 21.297 1 98.38 244 LYS A CA 1
ATOM 1922 C C . LYS A 1 244 ? -2.117 24.562 19.828 1 98.38 244 LYS A C 1
ATOM 1924 O O . LYS A 1 244 ? -2.275 23.625 19.047 1 98.38 244 LYS A O 1
ATOM 1929 N N . VAL A 1 245 ? -1.566 25.734 19.547 1 98.5 245 VAL A N 1
ATOM 1930 C CA . VAL A 1 245 ? -1.126 25.969 18.172 1 98.5 245 VAL A CA 1
ATOM 1931 C C . VAL A 1 245 ? 0.392 26.125 18.141 1 98.5 245 VAL A C 1
ATOM 1933 O O . VAL A 1 245 ? 0.946 26.984 18.828 1 98.5 245 VAL A O 1
ATOM 1936 N N . PHE A 1 246 ? 1.049 25.281 17.375 1 98.62 246 PHE A N 1
ATOM 1937 C CA . PHE A 1 246 ? 2.484 25.359 17.141 1 98.62 246 PHE A CA 1
ATOM 1938 C C . PHE A 1 246 ? 2.771 25.766 15.695 1 98.62 246 PHE A C 1
ATOM 1940 O O . PHE A 1 246 ? 2.18 25.219 14.758 1 98.62 246 PHE A O 1
ATOM 1947 N N . LYS A 1 247 ? 3.629 26.781 15.492 1 97.69 247 LYS A N 1
ATOM 1948 C CA . LYS A 1 247 ? 3.885 27.328 14.156 1 97.69 247 LYS A CA 1
ATOM 1949 C C . LYS A 1 247 ? 5.355 27.188 13.781 1 97.69 247 LYS A C 1
ATOM 1951 O O . LYS A 1 247 ? 6.238 27.375 14.625 1 97.69 247 LYS A O 1
ATOM 1956 N N . THR A 1 248 ? 5.551 26.703 12.547 1 96.06 248 THR A N 1
ATOM 1957 C CA . THR A 1 248 ? 6.883 26.797 11.961 1 96.06 248 THR A CA 1
ATOM 1958 C C . THR A 1 248 ? 7.051 28.109 11.195 1 96.06 248 THR A C 1
ATOM 1960 O O . THR A 1 248 ? 6.062 28.734 10.812 1 96.06 248 THR A O 1
ATOM 1963 N N . GLU A 1 249 ? 8.359 28.562 10.992 1 85.94 249 GLU A N 1
ATOM 1964 C CA . GLU A 1 249 ? 8.664 29.781 10.266 1 85.94 249 GLU A CA 1
ATOM 1965 C C . GLU A 1 249 ? 8.695 29.547 8.758 1 85.94 249 GLU A C 1
ATOM 1967 O O . GLU A 1 249 ? 9.008 28.438 8.312 1 85.94 249 GLU A O 1
ATOM 1972 N N . MET B 1 1 ? 5.805 -2.039 -19.453 1 53.69 1 MET B N 1
ATOM 1973 C CA . MET B 1 1 ? 7.105 -2.682 -19.641 1 53.69 1 MET B CA 1
ATOM 1974 C C . MET B 1 1 ? 7.18 -3.377 -20.984 1 53.69 1 MET B C 1
ATOM 1976 O O . MET B 1 1 ? 6.25 -4.086 -21.375 1 53.69 1 MET B O 1
ATOM 1980 N N . ASN B 1 2 ? 8.016 -2.822 -21.875 1 61.19 2 ASN B N 1
ATOM 1981 C CA . ASN B 1 2 ? 8.148 -3.447 -23.188 1 61.19 2 ASN B CA 1
ATOM 1982 C C . ASN B 1 2 ? 9.07 -4.664 -23.141 1 61.19 2 ASN B C 1
ATOM 1984 O O . ASN B 1 2 ? 9.547 -5.039 -22.078 1 61.19 2 ASN B O 1
ATOM 1988 N N . ASN B 1 3 ? 9.172 -5.316 -24.375 1 70 3 ASN B N 1
ATOM 1989 C CA . ASN B 1 3 ? 9.945 -6.551 -24.484 1 70 3 ASN B CA 1
ATOM 1990 C C . ASN B 1 3 ? 11.383 -6.359 -24 1 70 3 ASN B C 1
ATOM 1992 O O . ASN B 1 3 ? 11.938 -7.219 -23.328 1 70 3 ASN B O 1
ATOM 1996 N N . ARG B 1 4 ? 11.891 -5.238 -24.359 1 78.94 4 ARG B N 1
ATOM 1997 C CA . ARG B 1 4 ? 13.281 -4.992 -24 1 78.94 4 ARG B CA 1
ATOM 1998 C C . ARG B 1 4 ? 13.453 -4.848 -22.5 1 78.94 4 ARG B C 1
ATOM 2000 O O . ARG B 1 4 ? 14.43 -5.34 -21.922 1 78.94 4 ARG B O 1
ATOM 2007 N N . HIS B 1 5 ? 12.477 -4.27 -21.844 1 79 5 HIS B N 1
ATOM 2008 C CA . HIS B 1 5 ? 12.531 -4.113 -20.391 1 79 5 HIS B CA 1
ATOM 2009 C C . HIS B 1 5 ? 12.57 -5.469 -19.703 1 79 5 HIS B C 1
ATOM 2011 O O . HIS B 1 5 ? 13.383 -5.672 -18.781 1 79 5 HIS B O 1
ATOM 2017 N N . THR B 1 6 ? 11.828 -6.316 -20.188 1 71.19 6 THR B N 1
ATOM 2018 C CA . THR B 1 6 ? 11.789 -7.66 -19.625 1 71.19 6 THR B CA 1
ATOM 2019 C C . THR B 1 6 ? 13.125 -8.367 -19.812 1 71.19 6 THR B C 1
ATOM 2021 O O . THR B 1 6 ? 13.609 -9.039 -18.891 1 71.19 6 THR B O 1
ATOM 2024 N N . GLN B 1 7 ? 13.672 -8.195 -20.938 1 78.25 7 GLN B N 1
ATOM 2025 C CA . GLN B 1 7 ? 14.953 -8.828 -21.234 1 78.25 7 GLN B CA 1
ATOM 2026 C C . GLN B 1 7 ? 16.062 -8.258 -20.359 1 78.25 7 GLN B C 1
ATOM 2028 O O . GLN B 1 7 ? 16.938 -8.992 -19.891 1 78.25 7 GLN B O 1
ATOM 2033 N N . ILE B 1 8 ? 16 -6.988 -20.219 1 83.25 8 ILE B N 1
ATOM 2034 C CA . ILE B 1 8 ? 16.984 -6.336 -19.375 1 83.25 8 ILE B CA 1
ATOM 2035 C C . ILE B 1 8 ? 16.906 -6.895 -17.953 1 83.25 8 ILE B C 1
ATOM 2037 O O . ILE B 1 8 ? 17.922 -7.242 -17.359 1 83.25 8 ILE B O 1
ATOM 2041 N N . LEU B 1 9 ? 15.664 -7 -17.484 1 78.19 9 LEU B N 1
ATOM 2042 C CA . LEU B 1 9 ? 15.453 -7.508 -16.125 1 78.19 9 LEU B CA 1
ATOM 2043 C C . LEU B 1 9 ? 15.938 -8.945 -16 1 78.19 9 LEU B C 1
ATOM 2045 O O . LEU B 1 9 ? 16.547 -9.32 -14.992 1 78.19 9 LEU B O 1
ATOM 2049 N N . GLU B 1 10 ? 15.695 -9.703 -17.016 1 72.12 10 GLU B N 1
ATOM 2050 C CA . GLU B 1 10 ? 16.172 -11.086 -17.031 1 72.12 10 GLU B CA 1
ATOM 2051 C C . GLU B 1 10 ? 17.688 -11.141 -16.969 1 72.12 10 GLU B C 1
ATOM 2053 O O . GLU B 1 10 ? 18.266 -11.945 -16.219 1 72.12 10 GLU B O 1
ATOM 2058 N N . LEU B 1 11 ? 18.312 -10.305 -17.75 1 79.12 11 LEU B N 1
ATOM 2059 C CA . LEU B 1 11 ? 19.781 -10.266 -17.766 1 79.12 11 LEU B CA 1
ATOM 2060 C C . LEU B 1 11 ? 20.328 -9.844 -16.406 1 79.12 11 LEU B C 1
ATOM 2062 O O . LEU B 1 11 ? 21.297 -10.422 -15.922 1 79.12 11 LEU B O 1
ATOM 2066 N N . LEU B 1 12 ? 19.641 -8.914 -15.797 1 79.56 12 LEU B N 1
ATOM 2067 C CA . LEU B 1 12 ? 20.094 -8.406 -14.508 1 79.56 12 LEU B CA 1
ATOM 2068 C C . LEU B 1 12 ? 19.875 -9.438 -13.406 1 79.56 12 LEU B C 1
ATOM 2070 O O . LEU B 1 12 ? 20.656 -9.508 -12.453 1 79.56 12 LEU B O 1
ATOM 2074 N N . THR B 1 13 ? 18.766 -10.109 -13.562 1 69 13 THR B N 1
ATOM 2075 C CA . THR B 1 13 ? 18.5 -11.18 -12.602 1 69 13 THR B CA 1
ATOM 2076 C C . THR B 1 13 ? 19.594 -12.25 -12.672 1 69 13 THR B C 1
ATOM 2078 O O . THR B 1 13 ? 20.031 -12.766 -11.641 1 69 13 THR B O 1
ATOM 2081 N N . LYS B 1 14 ? 20.016 -12.516 -13.805 1 68.19 14 LYS B N 1
ATOM 2082 C CA . LYS B 1 14 ? 21.031 -13.531 -14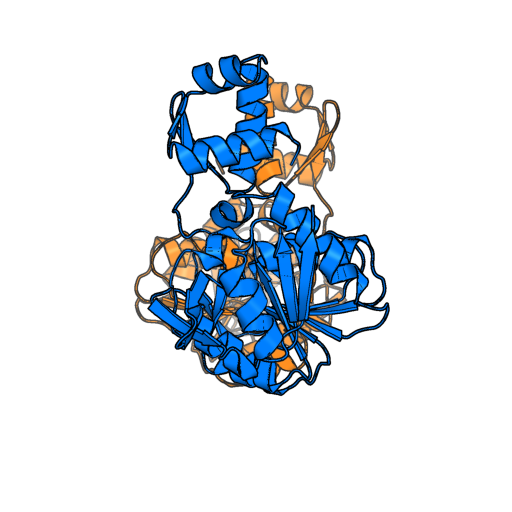.055 1 68.19 14 LYS B CA 1
ATOM 2083 C C . LYS B 1 14 ? 22.422 -13.023 -13.688 1 68.19 14 LYS B C 1
ATOM 2085 O O . LYS B 1 14 ? 23.219 -13.75 -13.078 1 68.19 14 LYS B O 1
ATOM 2090 N N . ASN B 1 15 ? 22.703 -11.805 -14.008 1 75.44 15 ASN B N 1
ATOM 2091 C CA . ASN B 1 15 ? 24.062 -11.305 -13.914 1 75.44 15 ASN B CA 1
ATOM 2092 C C . ASN B 1 15 ? 24.25 -10.398 -12.695 1 75.44 15 ASN B C 1
ATOM 2094 O O . ASN B 1 15 ? 25.375 -9.984 -12.391 1 75.44 15 ASN B O 1
ATOM 2098 N N . LYS B 1 16 ? 23.125 -10.094 -12.039 1 72.12 16 LYS B N 1
ATOM 2099 C CA . LYS B 1 16 ? 23.078 -9.258 -10.844 1 72.12 16 LYS B CA 1
ATOM 2100 C C . LYS B 1 16 ? 23.422 -7.809 -11.164 1 72.12 16 LYS B C 1
ATOM 2102 O O . LYS B 1 16 ? 22.859 -6.883 -10.586 1 72.12 16 LYS B O 1
ATOM 2107 N N . LYS B 1 17 ? 24.453 -7.664 -12.07 1 81 17 LYS B N 1
ATOM 2108 C CA . LYS B 1 17 ? 24.922 -6.344 -12.477 1 81 17 LYS B CA 1
ATOM 2109 C C . LYS B 1 17 ? 25.203 -6.297 -13.977 1 81 17 LYS B C 1
ATOM 2111 O O . LYS B 1 17 ? 25.75 -7.246 -14.539 1 81 17 LYS B O 1
ATOM 2116 N N . MET B 1 18 ? 24.656 -5.266 -14.656 1 87 18 MET B N 1
ATOM 2117 C CA . MET B 1 18 ? 24.906 -5.102 -16.078 1 87 18 MET B CA 1
ATOM 2118 C C . MET B 1 18 ? 25.312 -3.67 -16.406 1 87 18 MET B C 1
ATOM 2120 O O . MET B 1 18 ? 24.734 -2.721 -15.875 1 87 18 MET B O 1
ATOM 2124 N N . GLU B 1 19 ? 26.328 -3.504 -17.219 1 89.5 19 GLU B N 1
ATOM 2125 C CA . GLU B 1 19 ? 26.75 -2.18 -17.656 1 89.5 19 GLU B CA 1
ATOM 2126 C C . GLU B 1 19 ? 25.844 -1.656 -18.766 1 89.5 19 GLU B C 1
ATOM 2128 O O . GLU B 1 19 ? 25.375 -2.426 -19.609 1 89.5 19 GLU B O 1
ATOM 2133 N N . VAL B 1 20 ? 25.688 -0.328 -18.781 1 91.75 20 VAL B N 1
ATOM 2134 C CA . VAL B 1 20 ? 24.891 0.325 -19.797 1 91.75 20 VAL B CA 1
ATOM 2135 C C . VAL B 1 20 ? 25.453 0.008 -21.188 1 91.75 20 VAL B C 1
ATOM 2137 O O . VAL B 1 20 ? 24.703 -0.272 -22.125 1 91.75 20 VAL B O 1
ATOM 2140 N N . THR B 1 21 ? 26.75 0.032 -21.25 1 91.56 21 THR B N 1
ATOM 2141 C CA . THR B 1 21 ? 27.438 -0.246 -22.516 1 91.56 21 THR B CA 1
ATOM 2142 C C . THR B 1 21 ? 27.141 -1.671 -22.969 1 91.56 21 THR B C 1
ATOM 2144 O O . THR B 1 21 ? 26.891 -1.903 -24.156 1 91.56 21 THR B O 1
ATOM 2147 N N . GLU B 1 22 ? 27.125 -2.617 -22.109 1 91.19 22 GLU B N 1
ATOM 2148 C CA . GLU B 1 22 ? 26.844 -4.016 -22.422 1 91.19 22 GLU B CA 1
ATOM 2149 C C . GLU B 1 22 ? 25.406 -4.203 -22.906 1 91.19 22 GLU B C 1
ATOM 2151 O O . GLU B 1 22 ? 25.156 -4.914 -23.875 1 91.19 22 GLU B O 1
ATOM 2156 N N . LEU B 1 23 ? 24.547 -3.6 -22.219 1 92.44 23 LEU B N 1
ATOM 2157 C CA . LEU B 1 23 ? 23.125 -3.695 -22.578 1 92.44 23 LEU B CA 1
ATOM 2158 C C . LEU B 1 23 ? 22.875 -3.094 -23.953 1 92.44 23 LEU B C 1
ATOM 2160 O O . LEU B 1 23 ? 22.094 -3.639 -24.734 1 92.44 23 LEU B O 1
ATOM 2164 N N . SER B 1 24 ? 23.547 -1.958 -24.156 1 92.31 24 SER B N 1
ATOM 2165 C CA . SER B 1 24 ? 23.438 -1.32 -25.469 1 92.31 24 SER B CA 1
ATOM 2166 C C . SER B 1 24 ? 23.906 -2.258 -26.578 1 92.31 24 SER B C 1
ATOM 2168 O O . SER B 1 24 ? 23.266 -2.334 -27.641 1 92.31 24 SER B O 1
ATOM 2170 N N . GLU B 1 25 ? 24.922 -2.967 -26.375 1 91.06 25 GLU B N 1
ATOM 2171 C CA . GLU B 1 25 ? 25.469 -3.912 -27.344 1 91.06 25 GLU B CA 1
ATOM 2172 C C . GLU B 1 25 ? 24.531 -5.102 -27.547 1 91.06 25 GLU B C 1
ATOM 2174 O O . GLU B 1 25 ? 24.281 -5.523 -28.672 1 91.06 25 GLU B O 1
ATOM 2179 N N . ILE B 1 26 ? 24.016 -5.586 -26.484 1 88.06 26 ILE B N 1
ATOM 2180 C CA . ILE B 1 26 ? 23.172 -6.777 -26.516 1 88.06 26 ILE B CA 1
ATOM 2181 C C . ILE B 1 26 ? 21.891 -6.484 -27.266 1 88.06 26 ILE B C 1
ATOM 2183 O O . ILE B 1 26 ? 21.438 -7.293 -28.078 1 88.06 26 ILE B O 1
ATOM 2187 N N . PHE B 1 27 ? 21.328 -5.309 -26.984 1 89.56 27 PHE B N 1
ATOM 2188 C CA . PHE B 1 27 ? 20.016 -5.004 -27.547 1 89.56 27 PHE B CA 1
ATOM 2189 C C . PHE B 1 27 ? 20.141 -4.188 -28.828 1 89.56 27 PHE B C 1
ATOM 2191 O O . PHE B 1 27 ? 19.141 -3.875 -29.469 1 89.56 27 PHE B O 1
ATOM 2198 N N . GLN B 1 28 ? 21.344 -3.814 -29.188 1 89.44 28 GLN B N 1
ATOM 2199 C CA . GLN B 1 28 ? 21.656 -3.08 -30.406 1 89.44 28 GLN B CA 1
ATOM 2200 C C . GLN B 1 28 ? 20.844 -1.783 -30.484 1 89.44 28 GLN B C 1
ATOM 2202 O O . GLN B 1 28 ? 20.219 -1.496 -31.5 1 89.44 28 GLN B O 1
ATOM 2207 N N . VAL B 1 29 ? 20.812 -1.095 -29.422 1 90.88 29 VAL B N 1
ATOM 2208 C CA . VAL B 1 29 ? 20.219 0.236 -29.344 1 90.88 29 VAL B CA 1
ATOM 2209 C C . VAL B 1 29 ? 21.188 1.199 -28.672 1 90.88 29 VAL B C 1
ATOM 2211 O O . VAL B 1 29 ? 22.188 0.774 -28.078 1 90.88 29 VAL B O 1
ATOM 2214 N N . SER B 1 30 ? 20.922 2.5 -28.812 1 89.88 30 SER B N 1
ATOM 2215 C CA . SER B 1 30 ? 21.812 3.51 -28.266 1 89.88 30 SER B CA 1
ATOM 2216 C C . SER B 1 30 ? 21.859 3.453 -26.734 1 89.88 30 SER B C 1
ATOM 2218 O O . SER B 1 30 ? 20.906 2.969 -26.109 1 89.88 30 SER B O 1
ATOM 2220 N N . GLN B 1 31 ? 22.938 3.928 -26.219 1 90.56 31 GLN B N 1
ATOM 2221 C CA . GLN B 1 31 ? 23.047 4.012 -24.766 1 90.56 31 GLN B CA 1
ATOM 2222 C C . GLN B 1 31 ? 21.969 4.934 -24.188 1 90.56 31 GLN B C 1
ATOM 2224 O O . GLN B 1 31 ? 21.516 4.73 -23.062 1 90.56 31 GLN B O 1
ATOM 2229 N N . VAL B 1 32 ? 21.594 5.879 -24.984 1 86.94 32 VAL B N 1
ATOM 2230 C CA . VAL B 1 32 ? 20.547 6.805 -24.562 1 86.94 32 VAL B CA 1
ATOM 2231 C C . VAL B 1 32 ? 19.234 6.043 -24.375 1 86.94 32 VAL B C 1
ATOM 2233 O O . VAL B 1 32 ? 18.531 6.254 -23.391 1 86.94 32 VAL B O 1
ATOM 2236 N N . THR B 1 33 ? 18.938 5.188 -25.25 1 85.69 33 THR B N 1
ATOM 2237 C CA . THR B 1 33 ? 17.734 4.367 -25.188 1 85.69 33 THR B CA 1
ATOM 2238 C C . THR B 1 33 ? 17.766 3.439 -23.984 1 85.69 33 THR B C 1
ATOM 2240 O O . THR B 1 33 ? 16.766 3.295 -23.266 1 85.69 33 THR B O 1
ATOM 2243 N N . ILE B 1 34 ? 18.922 2.826 -23.781 1 89.44 34 ILE B N 1
ATOM 2244 C CA . ILE B 1 34 ? 19.094 1.923 -22.641 1 89.44 34 ILE B CA 1
ATOM 2245 C C . ILE B 1 34 ? 18.906 2.695 -21.344 1 89.44 34 ILE B C 1
ATOM 2247 O O . ILE B 1 34 ? 18.25 2.221 -20.406 1 89.44 34 ILE B O 1
ATOM 2251 N N . ARG B 1 35 ? 19.438 3.869 -21.219 1 86.19 35 ARG B N 1
ATOM 2252 C CA . ARG B 1 35 ? 19.312 4.668 -20.016 1 86.19 35 ARG B CA 1
ATOM 2253 C C . ARG B 1 35 ? 17.859 5.055 -19.75 1 86.19 35 ARG B C 1
ATOM 2255 O O . ARG B 1 35 ? 17.422 5.098 -18.609 1 86.19 35 ARG B O 1
ATOM 2262 N N . LYS B 1 36 ? 17.156 5.238 -20.797 1 82.25 36 LYS B N 1
ATOM 2263 C CA . LYS B 1 36 ? 15.727 5.504 -20.672 1 82.25 36 LYS B CA 1
ATOM 2264 C C . LYS B 1 36 ? 14.984 4.285 -20.125 1 82.25 36 LYS B C 1
ATOM 2266 O O . LYS B 1 36 ? 14.148 4.406 -19.234 1 82.25 36 LYS B O 1
ATOM 2271 N N . ASP B 1 37 ? 15.336 3.195 -20.734 1 82.88 37 ASP B N 1
ATOM 2272 C CA . ASP B 1 37 ? 14.742 1.944 -20.281 1 82.88 37 ASP B CA 1
ATOM 2273 C C . ASP B 1 37 ? 15.047 1.703 -18.797 1 82.88 37 ASP B C 1
ATOM 2275 O O . ASP B 1 37 ? 14.148 1.374 -18.016 1 82.88 37 ASP B O 1
ATOM 2279 N N . LEU B 1 38 ? 16.328 1.906 -18.5 1 84.69 38 LEU B N 1
ATOM 2280 C CA . LEU B 1 38 ? 16.766 1.659 -17.141 1 84.69 38 LEU B CA 1
ATOM 2281 C C . LEU B 1 38 ? 16.125 2.658 -16.172 1 84.69 38 LEU B C 1
ATOM 2283 O O . LEU B 1 38 ? 15.797 2.311 -15.039 1 84.69 38 LEU B O 1
ATOM 2287 N N . GLY B 1 39 ? 15.93 3.797 -16.625 1 78.38 39 GLY B N 1
ATOM 2288 C CA . GLY B 1 39 ? 15.227 4.793 -15.836 1 78.38 39 GLY B CA 1
ATOM 2289 C C . GLY B 1 39 ? 13.797 4.391 -15.5 1 78.38 39 GLY B C 1
ATOM 2290 O O . GLY B 1 39 ? 13.367 4.508 -14.352 1 78.38 39 GLY B O 1
ATOM 2291 N N . LEU B 1 40 ? 13.133 3.871 -16.422 1 70.56 40 LEU B N 1
ATOM 2292 C CA . LEU B 1 40 ? 11.766 3.412 -16.219 1 70.56 40 LEU B CA 1
ATOM 2293 C C . LEU B 1 40 ? 11.711 2.25 -15.242 1 70.56 40 LEU B C 1
ATOM 2295 O O . LEU B 1 40 ? 10.844 2.203 -14.367 1 70.56 40 LEU B O 1
ATOM 2299 N N . LEU B 1 41 ? 12.672 1.382 -15.438 1 74.31 41 LEU B N 1
ATOM 2300 C CA . LEU B 1 41 ? 12.734 0.207 -14.578 1 74.31 41 LEU B CA 1
ATOM 2301 C C . LEU B 1 41 ? 13.062 0.602 -13.141 1 74.31 41 LEU B C 1
ATOM 2303 O O . LEU B 1 41 ? 12.555 -0.003 -12.195 1 74.31 41 LEU B O 1
ATOM 2307 N N . GLU B 1 42 ? 13.898 1.604 -13.008 1 74.44 42 GLU B N 1
ATOM 2308 C CA . GLU B 1 42 ? 14.25 2.092 -11.68 1 74.44 42 GLU B CA 1
ATOM 2309 C C . GLU B 1 42 ? 13.078 2.818 -11.031 1 74.44 42 GLU B C 1
ATOM 2311 O O . GLU B 1 42 ? 12.805 2.635 -9.844 1 74.44 42 GLU B O 1
ATOM 2316 N N . ASP B 1 43 ? 12.445 3.438 -11.883 1 64.38 43 ASP B N 1
ATOM 2317 C CA . ASP B 1 43 ? 11.281 4.184 -11.406 1 64.38 43 ASP B CA 1
ATOM 2318 C C . ASP B 1 43 ? 10.219 3.24 -10.836 1 64.38 43 ASP B C 1
ATOM 2320 O O . ASP B 1 43 ? 9.508 3.596 -9.898 1 64.38 43 ASP B O 1
ATOM 2324 N N . ASN B 1 44 ? 10.234 2.143 -11.453 1 60.34 44 ASN B N 1
ATOM 2325 C CA . ASN B 1 44 ? 9.266 1.137 -11.031 1 60.34 44 ASN B CA 1
ATOM 2326 C C . ASN B 1 44 ? 9.828 0.246 -9.93 1 60.34 44 ASN B C 1
ATOM 2328 O O . ASN B 1 44 ? 9.195 -0.733 -9.531 1 60.34 44 ASN B O 1
ATOM 2332 N N . GLY B 1 45 ? 11.086 0.595 -9.539 1 63.19 45 GLY B N 1
ATOM 2333 C CA . GLY B 1 45 ? 11.688 -0.047 -8.383 1 63.19 45 GLY B CA 1
ATOM 2334 C C . GLY B 1 45 ? 12.344 -1.373 -8.711 1 63.19 45 GLY B C 1
ATOM 2335 O O . GLY B 1 45 ? 12.688 -2.143 -7.816 1 63.19 45 GLY B O 1
ATOM 2336 N N . PHE B 1 46 ? 12.461 -1.686 -10.008 1 67.62 46 PHE B N 1
ATOM 2337 C CA . PHE B 1 46 ? 12.992 -2.992 -10.391 1 67.62 46 PHE B CA 1
ATOM 2338 C C . PHE B 1 46 ? 14.5 -3.035 -10.227 1 67.62 46 PHE B C 1
ATOM 2340 O O . PHE B 1 46 ? 15.062 -4.07 -9.852 1 67.62 46 PHE B O 1
ATOM 2347 N N . ILE B 1 47 ? 15.172 -1.943 -10.578 1 75.06 47 ILE B N 1
ATOM 2348 C CA . ILE B 1 47 ? 16.625 -1.955 -10.625 1 75.06 47 ILE B CA 1
ATOM 2349 C C . ILE B 1 47 ? 17.172 -0.7 -9.953 1 75.06 47 ILE B C 1
ATOM 2351 O O . ILE B 1 47 ? 16.422 0.216 -9.625 1 75.06 47 ILE B O 1
ATOM 2355 N N . VAL B 1 48 ? 18.344 -0.77 -9.477 1 78.88 48 VAL B N 1
ATOM 2356 C CA . VAL B 1 48 ? 19.109 0.382 -9.016 1 78.88 48 VAL B CA 1
ATOM 2357 C C . VAL B 1 48 ? 20.219 0.702 -10.023 1 78.88 48 VAL B C 1
ATOM 2359 O O . VAL B 1 48 ? 20.906 -0.199 -10.5 1 78.88 48 VAL B O 1
ATOM 2362 N N . ARG B 1 49 ? 20.219 2.031 -10.422 1 80.94 49 ARG B N 1
ATOM 2363 C CA . ARG B 1 49 ? 21.266 2.451 -11.352 1 80.94 49 ARG B CA 1
ATOM 2364 C C . ARG B 1 49 ? 22.453 3.061 -10.609 1 80.94 49 ARG B C 1
ATOM 2366 O O . ARG B 1 49 ? 22.266 3.818 -9.656 1 80.94 49 ARG B O 1
ATOM 2373 N N . GLU B 1 50 ? 23.562 2.551 -10.922 1 76.62 50 GLU B N 1
ATOM 2374 C CA . GLU B 1 50 ? 24.828 3.09 -10.445 1 76.62 50 GLU B CA 1
ATOM 2375 C C . GLU B 1 50 ? 25.719 3.512 -11.609 1 76.62 50 GLU B C 1
ATOM 2377 O O . GLU B 1 50 ? 25.438 3.191 -12.766 1 76.62 50 GLU B O 1
ATOM 2382 N N . HIS B 1 51 ? 26.797 4.348 -11.273 1 79.12 51 HIS B N 1
ATOM 2383 C CA . HIS B 1 51 ? 27.672 4.906 -12.297 1 79.12 51 HIS B CA 1
ATOM 2384 C C . HIS B 1 51 ? 28.031 3.863 -13.344 1 79.12 51 HIS B C 1
ATOM 2386 O O . HIS B 1 51 ? 28.922 3.041 -13.133 1 79.12 51 HIS B O 1
ATOM 2392 N N . GLY B 1 52 ? 27.266 3.924 -14.461 1 78.81 52 GLY B N 1
ATOM 2393 C CA . GLY B 1 52 ? 27.562 3.166 -15.672 1 78.81 52 GLY B CA 1
ATOM 2394 C C . GLY B 1 52 ? 26.969 1.768 -15.648 1 78.81 52 GLY B C 1
ATOM 2395 O O . GLY B 1 52 ? 27.125 1.012 -16.609 1 78.81 52 GLY B O 1
ATOM 2396 N N . TYR B 1 53 ? 26.328 1.318 -14.492 1 83.94 53 TYR B N 1
ATOM 2397 C CA . TYR B 1 53 ? 25.766 -0.028 -14.477 1 83.94 53 TYR B CA 1
ATOM 2398 C C . TYR B 1 53 ? 24.438 -0.052 -13.75 1 83.94 53 TYR B C 1
ATOM 2400 O O . TYR B 1 53 ? 24.031 0.942 -13.141 1 83.94 53 TYR B O 1
ATOM 2408 N N . ALA B 1 54 ? 23.578 -1.129 -13.977 1 83.25 54 ALA B N 1
ATOM 2409 C CA . ALA B 1 54 ? 22.312 -1.396 -13.2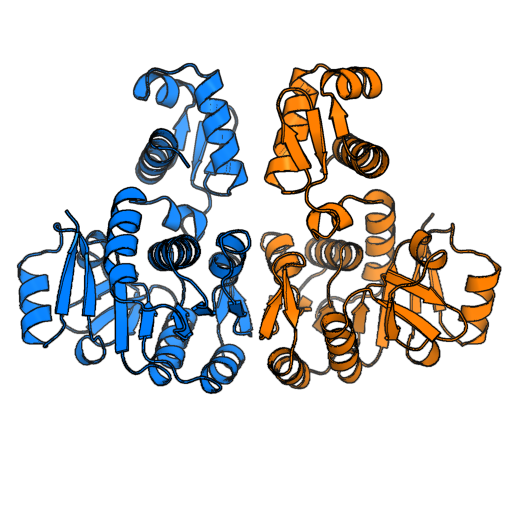97 1 83.25 54 ALA B CA 1
ATOM 2410 C C . ALA B 1 54 ? 22.375 -2.691 -12.492 1 83.25 54 ALA B C 1
ATOM 2412 O O . ALA B 1 54 ? 23.062 -3.643 -12.891 1 83.25 54 ALA B O 1
ATOM 2413 N N . THR B 1 55 ? 21.938 -2.738 -11.258 1 77.38 55 THR B N 1
ATOM 2414 C CA . THR B 1 55 ? 21.797 -3.92 -10.414 1 77.38 55 THR B CA 1
ATOM 2415 C C . THR B 1 55 ? 20.344 -4.121 -10.008 1 77.38 55 THR B C 1
ATOM 2417 O O . THR B 1 55 ? 19.531 -3.188 -10.07 1 77.38 55 THR B O 1
ATOM 2420 N N . LEU B 1 56 ? 20.094 -5.484 -9.82 1 69.19 56 LEU B N 1
ATOM 2421 C CA . LEU B 1 56 ? 18.766 -5.715 -9.258 1 69.19 56 LEU B CA 1
ATOM 2422 C C . LEU B 1 56 ? 18.672 -5.141 -7.852 1 69.19 56 LEU B C 1
ATOM 2424 O O . LEU B 1 56 ? 19.656 -5.109 -7.113 1 69.19 56 LEU B O 1
ATOM 2428 N N . ASN B 1 57 ? 17.656 -4.492 -7.648 1 63.22 57 ASN B N 1
ATOM 2429 C CA . ASN B 1 57 ? 17.422 -4.129 -6.258 1 63.22 57 ASN B CA 1
ATOM 2430 C C . ASN B 1 57 ? 17.469 -5.352 -5.34 1 63.22 57 ASN B C 1
ATOM 2432 O O . ASN B 1 57 ? 17.719 -6.469 -5.805 1 63.22 57 ASN B O 1
ATOM 2436 N N . ASP B 1 58 ? 17.328 -5.27 -3.971 1 59.78 58 ASP B N 1
ATOM 2437 C CA . ASP B 1 58 ? 17.359 -6.383 -3.029 1 59.78 58 ASP B CA 1
ATOM 2438 C C . ASP B 1 58 ? 16.516 -7.551 -3.531 1 59.78 58 ASP B C 1
ATOM 2440 O O . ASP B 1 58 ? 15.375 -7.359 -3.961 1 59.78 58 ASP B O 1
ATOM 2444 N N . SER B 1 59 ? 17.156 -8.781 -3.707 1 59.47 59 SER B N 1
ATOM 2445 C CA . SER B 1 59 ? 16.625 -10.008 -4.285 1 59.47 59 SER B CA 1
ATOM 2446 C C . SER B 1 59 ? 15.25 -10.336 -3.705 1 59.47 59 SER B C 1
ATOM 2448 O O . SER B 1 59 ? 14.414 -10.953 -4.375 1 59.47 59 SER B O 1
ATOM 2450 N N . ASP B 1 60 ? 14.922 -9.766 -2.557 1 67.44 60 ASP B N 1
ATOM 2451 C CA . ASP B 1 60 ? 13.664 -10.195 -1.952 1 67.44 60 ASP B CA 1
ATOM 2452 C C . ASP B 1 60 ? 12.57 -9.148 -2.15 1 67.44 60 ASP B C 1
ATOM 2454 O O . ASP B 1 60 ? 11.438 -9.336 -1.709 1 67.44 60 ASP B O 1
ATOM 2458 N N . ASP B 1 61 ? 12.969 -8.234 -2.902 1 78.94 61 ASP B N 1
ATOM 2459 C CA . ASP B 1 61 ? 11.977 -7.199 -3.203 1 78.94 61 ASP B CA 1
ATOM 2460 C C . ASP B 1 61 ? 10.977 -7.688 -4.246 1 78.94 61 ASP B C 1
ATOM 2462 O O . ASP B 1 61 ? 11.367 -8.25 -5.273 1 78.94 61 ASP B O 1
ATOM 2466 N N . ILE B 1 62 ? 9.719 -7.531 -3.939 1 86.38 62 ILE B N 1
ATOM 2467 C CA . ILE B 1 62 ? 8.633 -8.016 -4.789 1 86.38 62 ILE B CA 1
ATOM 2468 C C . ILE B 1 62 ? 8.828 -7.508 -6.215 1 86.38 62 ILE B C 1
ATOM 2470 O O . ILE B 1 62 ? 8.5 -8.203 -7.18 1 86.38 62 ILE B O 1
ATOM 2474 N N . ASN B 1 63 ? 9.422 -6.367 -6.414 1 77.25 63 ASN B N 1
ATOM 2475 C CA . ASN B 1 63 ? 9.648 -5.82 -7.746 1 77.25 63 ASN B CA 1
ATOM 2476 C C . ASN B 1 63 ? 10.641 -6.664 -8.539 1 77.25 63 ASN B C 1
ATOM 2478 O O . ASN B 1 63 ? 10.477 -6.859 -9.742 1 77.25 63 ASN B O 1
ATOM 2482 N N . ASN B 1 64 ? 11.594 -7.168 -7.848 1 76.62 64 ASN B N 1
ATOM 2483 C CA . ASN B 1 64 ? 12.57 -8.047 -8.484 1 76.62 64 ASN B CA 1
ATOM 2484 C C . ASN B 1 64 ? 11.945 -9.375 -8.898 1 76.62 64 ASN B C 1
ATOM 2486 O O . ASN B 1 64 ? 12.172 -9.859 -10.008 1 76.62 64 ASN B O 1
ATOM 2490 N N . ARG B 1 65 ? 11.18 -9.875 -8.031 1 84.5 65 ARG B N 1
ATOM 2491 C CA . ARG B 1 65 ? 10.5 -11.133 -8.32 1 84.5 65 ARG B CA 1
ATOM 2492 C C . ARG B 1 65 ? 9.523 -10.977 -9.484 1 84.5 65 ARG B C 1
ATOM 2494 O O . ARG B 1 65 ? 9.359 -11.898 -10.289 1 84.5 65 ARG B O 1
ATOM 2501 N N . LEU B 1 66 ? 8.914 -9.82 -9.539 1 84.31 66 LEU B N 1
ATOM 2502 C CA . LEU B 1 66 ? 7.953 -9.531 -10.602 1 84.31 66 LEU B CA 1
ATOM 2503 C C . LEU B 1 66 ? 8.633 -9.539 -11.969 1 84.31 66 LEU B C 1
ATOM 2505 O O . LEU B 1 66 ? 8.07 -10.055 -12.938 1 84.31 66 LEU B O 1
ATOM 2509 N N . ALA B 1 67 ? 9.805 -9.109 -12.008 1 76.56 67 ALA B N 1
ATOM 2510 C CA . ALA B 1 67 ? 10.539 -8.969 -13.258 1 76.56 67 ALA B CA 1
ATOM 2511 C C . ALA B 1 67 ? 11.062 -10.32 -13.742 1 76.56 67 ALA B C 1
ATOM 2513 O O . ALA B 1 67 ? 11.18 -10.547 -14.945 1 76.56 67 ALA B O 1
ATOM 2514 N N . TYR B 1 68 ? 11.352 -11.18 -12.82 1 78.94 68 TYR B N 1
ATOM 2515 C CA . TYR B 1 68 ? 11.891 -12.5 -13.156 1 78.94 68 TYR B CA 1
ATOM 2516 C C . TYR B 1 68 ? 10.852 -13.336 -13.891 1 78.94 68 TYR B C 1
ATOM 2518 O O . TYR B 1 68 ? 9.773 -13.609 -13.359 1 78.94 68 TYR B O 1
ATOM 2526 N N . ARG B 1 69 ? 11.086 -13.773 -15.219 1 82.94 69 ARG B N 1
ATOM 2527 C CA . ARG B 1 69 ? 10.227 -14.594 -16.062 1 82.94 69 ARG B CA 1
ATOM 2528 C C . ARG B 1 69 ? 8.867 -13.945 -16.266 1 82.94 69 ARG B C 1
ATOM 2530 O O . ARG B 1 69 ? 7.836 -14.617 -16.234 1 82.94 69 ARG B O 1
ATOM 2537 N N . TYR B 1 70 ? 8.984 -12.641 -16.422 1 85.62 70 TYR B N 1
ATOM 2538 C CA . TYR B 1 70 ? 7.793 -11.797 -16.531 1 85.62 70 TYR B CA 1
ATOM 2539 C C . TYR B 1 70 ? 6.863 -12.32 -17.625 1 85.62 70 TYR B C 1
ATOM 2541 O O . TYR B 1 70 ? 5.66 -12.469 -17.406 1 85.62 70 TYR B O 1
ATOM 2549 N N . ASP B 1 71 ? 7.422 -12.664 -18.781 1 84.44 71 ASP B N 1
ATOM 2550 C CA . ASP B 1 71 ? 6.598 -13.07 -19.906 1 84.44 71 ASP B CA 1
ATOM 2551 C C . ASP B 1 71 ? 5.879 -14.383 -19.625 1 84.44 71 ASP B C 1
ATOM 2553 O O . ASP B 1 71 ? 4.7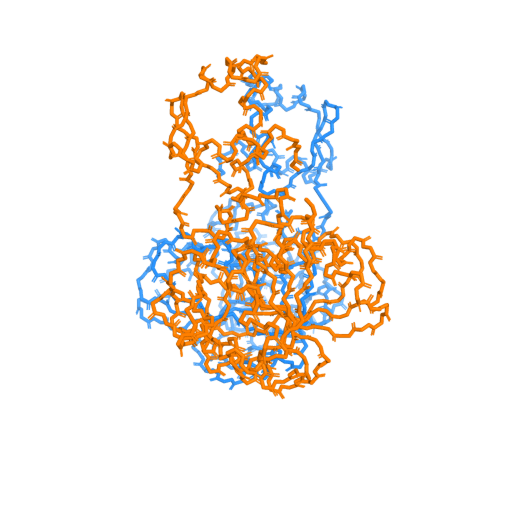07 -14.547 -19.969 1 84.44 71 ASP B O 1
ATOM 2557 N N . ILE B 1 72 ? 6.566 -15.25 -19.078 1 91.06 72 ILE B N 1
ATOM 2558 C CA . ILE B 1 72 ? 5.977 -16.531 -18.719 1 91.06 72 ILE B CA 1
ATOM 2559 C C . ILE B 1 72 ? 4.883 -16.328 -17.672 1 91.06 72 ILE B C 1
ATOM 2561 O O . ILE B 1 72 ? 3.803 -16.922 -17.766 1 91.06 72 ILE B O 1
ATOM 2565 N N . LYS B 1 73 ? 5.168 -15.484 -16.656 1 93.56 73 LYS B N 1
ATOM 2566 C CA . LYS B 1 73 ? 4.176 -15.203 -15.625 1 93.56 73 LYS B CA 1
ATOM 2567 C C . LYS B 1 73 ? 2.934 -14.547 -16.219 1 93.56 73 LYS B C 1
ATOM 2569 O O . LYS B 1 73 ? 1.811 -14.828 -15.812 1 93.56 73 LYS B O 1
ATOM 2574 N N . ARG B 1 74 ? 3.15 -13.695 -17.156 1 93.12 74 ARG B N 1
ATOM 2575 C CA . ARG B 1 74 ? 2.029 -13.039 -17.812 1 93.12 74 ARG B CA 1
ATOM 2576 C C . ARG B 1 74 ? 1.139 -14.047 -18.531 1 93.12 74 ARG B C 1
ATOM 2578 O O . ARG B 1 74 ? -0.089 -13.953 -18.469 1 93.12 74 ARG B O 1
ATOM 2585 N N . LYS B 1 75 ? 1.767 -14.969 -19.281 1 96.31 75 LYS B N 1
ATOM 2586 C CA . LYS B 1 75 ? 1.011 -16.016 -19.969 1 96.31 75 LYS B CA 1
ATOM 2587 C C . LYS B 1 75 ? 0.237 -16.875 -18.984 1 96.31 75 LYS B C 1
ATOM 2589 O O . LYS B 1 75 ? -0.918 -17.234 -19.234 1 96.31 75 LYS B O 1
ATOM 2594 N N . ILE B 1 76 ? 0.859 -17.188 -17.891 1 98.06 76 ILE B N 1
ATOM 2595 C CA . ILE B 1 76 ? 0.213 -17.953 -16.828 1 98.06 76 ILE B CA 1
ATOM 2596 C C . ILE B 1 76 ? -0.992 -17.188 -16.297 1 98.06 76 ILE B C 1
ATOM 2598 O O . ILE B 1 76 ? -2.072 -17.75 -16.109 1 98.06 76 ILE B O 1
ATOM 2602 N N . ALA B 1 77 ? -0.815 -15.891 -16.031 1 98 77 ALA B N 1
ATOM 2603 C CA . ALA B 1 77 ? -1.882 -15.031 -15.531 1 98 77 ALA B CA 1
ATOM 2604 C C . ALA B 1 77 ? -3.076 -15.023 -16.484 1 98 77 ALA B C 1
ATOM 2606 O O . ALA B 1 77 ? -4.223 -15.172 -16.047 1 98 77 ALA B O 1
ATOM 2607 N N . LYS B 1 78 ? -2.803 -14.891 -17.75 1 97.38 78 LYS B N 1
ATOM 2608 C CA . LYS B 1 78 ? -3.867 -14.875 -18.75 1 97.38 78 LYS B CA 1
ATOM 2609 C C . LYS B 1 78 ? -4.672 -16.172 -18.719 1 97.38 78 LYS B C 1
ATOM 2611 O O . LYS B 1 78 ? -5.902 -16.141 -18.75 1 97.38 78 LYS B O 1
ATOM 2616 N N . LEU B 1 79 ? -3.938 -17.219 -18.688 1 98.19 79 LEU B N 1
ATOM 2617 C CA . LEU B 1 79 ? -4.578 -18.531 -18.641 1 98.19 79 LEU B CA 1
ATOM 2618 C C . LEU B 1 79 ? -5.445 -18.672 -17.391 1 98.19 79 LEU B C 1
ATOM 2620 O O . LEU B 1 79 ? -6.566 -19.188 -17.469 1 98.19 79 LEU B O 1
ATOM 2624 N N . ALA B 1 80 ? -4.996 -18.281 -16.25 1 98.19 80 ALA B N 1
ATOM 2625 C CA . ALA B 1 80 ? -5.703 -18.406 -14.977 1 98.19 80 ALA B CA 1
ATOM 2626 C C . ALA B 1 80 ? -6.949 -17.531 -14.961 1 98.19 80 ALA B C 1
ATOM 2628 O O . ALA B 1 80 ? -7.992 -17.938 -14.438 1 98.19 80 ALA B O 1
ATOM 2629 N N . VAL B 1 81 ? -6.891 -16.328 -15.508 1 97.69 81 VAL B N 1
ATOM 2630 C CA . VAL B 1 81 ? -7.945 -15.328 -15.445 1 97.69 81 VAL B CA 1
ATOM 2631 C C . VAL B 1 81 ? -9.141 -15.773 -16.281 1 97.69 81 VAL B C 1
ATOM 2633 O O . VAL B 1 81 ? -10.273 -15.359 -16.031 1 97.69 81 VAL B O 1
ATOM 2636 N N . ASP B 1 82 ? -8.859 -16.641 -17.25 1 95.44 82 ASP B N 1
ATOM 2637 C CA . ASP B 1 82 ? -9.922 -17.141 -18.125 1 95.44 82 ASP B CA 1
ATOM 2638 C C . ASP B 1 82 ? -11 -17.859 -17.328 1 95.44 82 ASP B C 1
ATOM 2640 O O . ASP B 1 82 ? -12.141 -17.969 -17.781 1 95.44 82 ASP B O 1
ATOM 2644 N N . THR B 1 83 ? -10.695 -18.297 -16.188 1 93.56 83 THR B N 1
ATOM 2645 C CA . THR B 1 83 ? -11.625 -19.047 -15.352 1 93.56 83 THR B CA 1
ATOM 2646 C C . THR B 1 83 ? -12.461 -18.094 -14.484 1 93.56 83 THR B C 1
ATOM 2648 O O . THR B 1 83 ? -13.398 -18.531 -13.812 1 93.56 83 THR B O 1
ATOM 2651 N N . ILE B 1 84 ? -12.211 -16.828 -14.422 1 96.38 84 ILE B N 1
ATOM 2652 C CA . ILE B 1 84 ? -12.883 -15.852 -13.562 1 96.38 84 ILE B CA 1
ATOM 2653 C C . ILE B 1 84 ? -14.047 -15.219 -14.328 1 96.38 84 ILE B C 1
ATOM 2655 O O . ILE B 1 84 ? -13.906 -14.844 -15.492 1 96.38 84 ILE B O 1
ATOM 2659 N N . LYS B 1 85 ? -15.156 -15.078 -13.719 1 95.94 85 LYS B N 1
ATOM 2660 C CA . LYS B 1 85 ? -16.344 -14.461 -14.297 1 95.94 85 LYS B CA 1
ATOM 2661 C C . LYS B 1 85 ? -16.547 -13.047 -13.758 1 95.94 85 LYS B C 1
ATOM 2663 O O . LYS B 1 85 ? -16.203 -12.758 -12.617 1 95.94 85 LYS B O 1
ATOM 2668 N N . ASN B 1 86 ? -17.203 -12.234 -14.602 1 94.56 86 ASN B N 1
ATOM 2669 C CA . ASN B 1 86 ? -17.578 -10.906 -14.141 1 94.56 86 ASN B CA 1
ATOM 2670 C C . ASN B 1 86 ? -18.453 -10.969 -12.891 1 94.56 86 ASN B C 1
ATOM 2672 O O . ASN B 1 86 ? -19.297 -11.867 -12.766 1 94.56 86 ASN B O 1
ATOM 2676 N N . GLY B 1 87 ? -18.266 -10.086 -11.953 1 94.75 87 GLY B N 1
ATOM 2677 C CA . GLY B 1 87 ? -19.109 -9.992 -10.766 1 94.75 87 GLY B CA 1
ATOM 2678 C C . GLY B 1 87 ? -18.578 -10.828 -9.609 1 94.75 87 GLY B C 1
ATOM 2679 O O . GLY B 1 87 ? -19.141 -10.797 -8.516 1 94.75 87 GLY B O 1
ATOM 2680 N N . GLU B 1 88 ? -17.469 -11.531 -9.82 1 95.88 88 GLU B N 1
ATOM 2681 C CA . GLU B 1 88 ? -16.953 -12.438 -8.797 1 95.88 88 GLU B CA 1
ATOM 2682 C C . GLU B 1 88 ? -16.172 -11.68 -7.73 1 95.88 88 GLU B C 1
ATOM 2684 O O . GLU B 1 88 ? -15.648 -10.594 -7.992 1 95.88 88 GLU B O 1
ATOM 2689 N N . THR B 1 89 ? -16.234 -12.133 -6.531 1 97.56 89 THR B N 1
ATOM 2690 C CA . THR B 1 89 ? -15.305 -11.773 -5.465 1 97.56 89 THR B CA 1
ATOM 2691 C C . THR B 1 89 ? -14.219 -12.836 -5.309 1 97.56 89 THR B C 1
ATOM 2693 O O . THR B 1 89 ? -14.516 -14.016 -5.133 1 97.56 89 THR B O 1
ATOM 2696 N N . ILE B 1 90 ? -12.969 -12.414 -5.43 1 98 90 ILE B N 1
ATOM 2697 C CA . ILE B 1 90 ? -11.875 -13.383 -5.387 1 98 90 ILE B CA 1
ATOM 2698 C C . ILE B 1 90 ? -10.805 -12.906 -4.41 1 98 90 ILE B C 1
ATOM 2700 O O . ILE B 1 90 ? -10.727 -11.719 -4.094 1 98 90 ILE B O 1
ATOM 2704 N N . MET B 1 91 ? -10 -13.883 -3.91 1 98.81 91 MET B N 1
ATOM 2705 C CA . MET B 1 91 ? -8.828 -13.57 -3.094 1 98.81 91 MET B CA 1
ATOM 2706 C C . MET B 1 91 ? -7.539 -13.82 -3.869 1 98.81 91 MET B C 1
ATOM 2708 O O . MET B 1 91 ? -7.434 -14.805 -4.598 1 98.81 91 MET B O 1
ATOM 2712 N N . ILE B 1 92 ? -6.684 -12.859 -3.758 1 98.75 92 ILE B N 1
ATOM 2713 C CA . ILE B 1 92 ? -5.328 -13.023 -4.273 1 98.75 92 ILE B CA 1
ATOM 2714 C C . ILE B 1 92 ? -4.316 -12.711 -3.17 1 98.75 92 ILE B C 1
ATOM 2716 O O . ILE B 1 92 ? -4.32 -11.617 -2.607 1 98.75 92 ILE B O 1
ATOM 2720 N N . GLU B 1 93 ? -3.578 -13.672 -2.797 1 96.44 93 GLU B N 1
ATOM 2721 C CA . GLU B 1 93 ? -2.633 -13.469 -1.703 1 96.44 93 GLU B CA 1
ATOM 2722 C C . GLU B 1 93 ? -1.524 -12.5 -2.104 1 96.44 93 GLU B C 1
ATOM 2724 O O . GLU B 1 93 ? -1.665 -11.289 -1.943 1 96.44 93 GLU B O 1
ATOM 2729 N N . SER B 1 94 ? -0.285 -12.906 -2.299 1 95.12 94 SER B N 1
ATOM 2730 C CA . SER B 1 94 ? 0.877 -12.109 -2.676 1 95.12 94 SER B CA 1
ATOM 2731 C C . SER B 1 94 ? 1.729 -12.828 -3.715 1 95.12 94 SER B C 1
ATOM 2733 O O . SER B 1 94 ? 1.283 -13.805 -4.32 1 95.12 94 SER B O 1
ATOM 2735 N N . GLY B 1 95 ? 2.803 -12.18 -4.094 1 94.31 95 GLY B N 1
ATOM 2736 C CA . GLY B 1 95 ? 3.715 -12.773 -5.055 1 94.31 95 GLY B CA 1
ATOM 2737 C C . GLY B 1 95 ? 3.668 -12.109 -6.414 1 94.31 95 GLY B C 1
ATOM 2738 O O . GLY B 1 95 ? 2.682 -11.453 -6.758 1 94.31 95 GLY B O 1
ATOM 2739 N N . SER B 1 96 ? 4.68 -12.406 -7.152 1 93.75 96 SER B N 1
ATOM 2740 C CA . SER B 1 96 ? 4.848 -11.727 -8.438 1 93.75 96 SER B CA 1
ATOM 2741 C C . SER B 1 96 ? 3.879 -12.273 -9.477 1 93.75 96 SER B C 1
ATOM 2743 O O . SER B 1 96 ? 3.277 -11.516 -10.234 1 93.75 96 SER B O 1
ATOM 2745 N N . CYS B 1 97 ? 3.689 -13.57 -9.562 1 96.5 97 CYS B N 1
ATOM 2746 C CA . CYS B 1 97 ? 2.725 -14.133 -10.5 1 96.5 97 CYS B CA 1
ATOM 2747 C C . CYS B 1 97 ? 1.306 -13.703 -10.148 1 96.5 97 CYS B C 1
ATOM 2749 O O . CYS B 1 97 ? 0.514 -13.375 -11.031 1 96.5 97 CYS B O 1
ATOM 2751 N N . CYS B 1 98 ? 0.989 -13.695 -8.875 1 98.31 98 CYS B N 1
ATOM 2752 C CA . CYS B 1 98 ? -0.301 -13.234 -8.375 1 98.31 98 CYS B CA 1
ATOM 2753 C C . CYS B 1 98 ? -0.561 -11.789 -8.789 1 98.31 98 CYS B C 1
ATOM 2755 O O . CYS B 1 98 ? -1.687 -11.438 -9.148 1 98.31 98 CYS B O 1
ATOM 2757 N N . ALA B 1 99 ? 0.483 -10.969 -8.727 1 97.38 99 ALA B N 1
ATOM 2758 C CA . ALA B 1 99 ? 0.341 -9.57 -9.133 1 97.38 99 ALA B CA 1
ATOM 2759 C C . ALA B 1 99 ? -0.086 -9.469 -10.594 1 97.38 99 ALA B C 1
ATOM 2761 O O . ALA B 1 99 ? -0.922 -8.633 -10.945 1 97.38 99 ALA B O 1
ATOM 2762 N N . LEU B 1 100 ? 0.454 -10.289 -11.414 1 95.62 100 LEU B N 1
ATOM 2763 C CA . LEU B 1 100 ? 0.11 -10.258 -12.836 1 95.62 100 LEU B CA 1
ATOM 2764 C C . LEU B 1 100 ? -1.285 -10.828 -13.07 1 95.62 100 LEU B C 1
ATOM 2766 O O . LEU B 1 100 ? -1.999 -10.383 -13.969 1 95.62 100 LEU B O 1
ATOM 2770 N N . VAL B 1 101 ? -1.678 -11.812 -12.25 1 98.31 101 VAL B N 1
ATOM 2771 C CA . VAL B 1 101 ? -3.062 -12.273 -12.281 1 98.31 101 VAL B CA 1
ATOM 2772 C C . VAL B 1 101 ? -4 -11.109 -11.961 1 98.31 101 VAL B C 1
ATOM 2774 O O . VAL B 1 101 ? -4.973 -10.875 -12.68 1 98.31 101 VAL B O 1
ATOM 2777 N N . ALA B 1 102 ? -3.719 -10.391 -10.898 1 98.19 102 ALA B N 1
ATOM 2778 C CA . ALA B 1 102 ? -4.531 -9.242 -10.508 1 98.19 102 ALA B CA 1
ATOM 2779 C C . ALA B 1 102 ? -4.594 -8.211 -11.633 1 98.19 102 ALA B C 1
ATOM 2781 O O . ALA B 1 102 ? -5.66 -7.656 -11.914 1 98.19 102 ALA B O 1
ATOM 2782 N N . LEU B 1 103 ? -3.451 -7.941 -12.234 1 96.06 103 LEU B N 1
ATOM 2783 C CA . LEU B 1 103 ? -3.385 -6.977 -13.328 1 96.06 103 LEU B CA 1
ATOM 2784 C C . LEU B 1 103 ? -4.262 -7.41 -14.492 1 96.06 103 LEU B C 1
ATOM 2786 O O . LEU B 1 103 ? -5.02 -6.605 -15.039 1 96.06 103 LEU B O 1
ATOM 2790 N N . GLU B 1 104 ? -4.105 -8.664 -14.891 1 96.94 104 GLU B N 1
ATOM 2791 C CA . GLU B 1 104 ? -4.902 -9.188 -15.992 1 96.94 104 GLU B CA 1
ATOM 2792 C C . GLU B 1 104 ? -6.395 -9.117 -15.688 1 96.94 104 GLU B C 1
ATOM 2794 O O . GLU B 1 104 ? -7.199 -8.789 -16.562 1 96.94 104 GLU B O 1
ATOM 2799 N N . ILE B 1 105 ? -6.773 -9.438 -14.469 1 97.69 105 ILE B N 1
ATOM 2800 C CA . ILE B 1 105 ? -8.164 -9.32 -14.047 1 97.69 105 ILE B CA 1
ATOM 2801 C C . ILE B 1 105 ? -8.641 -7.883 -14.219 1 97.69 105 ILE B C 1
ATOM 2803 O O . ILE B 1 105 ? -9.695 -7.637 -14.812 1 97.69 105 ILE B O 1
ATOM 2807 N N . ALA B 1 106 ? -7.875 -6.945 -13.688 1 96.31 106 ALA B N 1
ATOM 2808 C CA . ALA B 1 106 ? -8.25 -5.531 -13.727 1 96.31 106 ALA B CA 1
ATOM 2809 C C . ALA B 1 106 ? -8.445 -5.055 -15.164 1 96.31 106 ALA B C 1
ATOM 2811 O O . ALA B 1 106 ? -9.297 -4.203 -15.43 1 96.31 106 ALA B O 1
ATOM 2812 N N . LYS B 1 107 ? -7.723 -5.621 -16.062 1 94.38 107 LYS B N 1
ATOM 2813 C CA . LYS B 1 107 ? -7.75 -5.188 -17.453 1 94.38 107 LYS B CA 1
ATOM 2814 C C . LYS B 1 107 ? -8.922 -5.816 -18.203 1 94.38 107 LYS B C 1
ATOM 2816 O O . LYS B 1 107 ? -9.438 -5.23 -19.156 1 94.38 107 LYS B O 1
ATOM 2821 N N . THR B 1 108 ? -9.32 -6.98 -17.859 1 96.12 108 THR B N 1
ATOM 2822 C CA . THR B 1 108 ? -10.156 -7.758 -18.766 1 96.12 108 THR B CA 1
ATOM 2823 C C . THR B 1 108 ? -11.516 -8.039 -18.141 1 96.12 108 THR B C 1
ATOM 2825 O O . THR B 1 108 ? -12.453 -8.43 -18.844 1 96.12 108 THR B O 1
ATOM 2828 N N . LYS B 1 109 ? -11.633 -7.949 -16.844 1 95.69 109 LYS B N 1
ATOM 2829 C CA . LYS B 1 109 ? -12.883 -8.297 -16.188 1 95.69 109 LYS B CA 1
ATOM 2830 C C . LYS B 1 109 ? -13.602 -7.055 -15.672 1 95.69 109 LYS B C 1
ATOM 2832 O O . LYS B 1 109 ? -13.016 -5.973 -15.617 1 95.69 109 LYS B O 1
ATOM 2837 N N . LYS B 1 110 ? -14.891 -7.254 -15.398 1 93.19 110 LYS B N 1
ATOM 2838 C CA . LYS B 1 110 ? -15.75 -6.172 -14.914 1 93.19 110 LYS B CA 1
ATOM 2839 C C . LYS B 1 110 ? -16.391 -6.531 -13.578 1 93.19 110 LYS B C 1
ATOM 2841 O O . LYS B 1 110 ? -16.75 -7.688 -13.344 1 93.19 110 LYS B O 1
ATOM 2846 N N . ASP B 1 111 ? -16.531 -5.562 -12.734 1 93.62 111 ASP B N 1
ATOM 2847 C CA . ASP B 1 111 ? -17.281 -5.66 -11.484 1 93.62 111 ASP B CA 1
ATOM 2848 C C . ASP B 1 111 ? -16.703 -6.742 -10.578 1 93.62 111 ASP B C 1
ATOM 2850 O O . ASP B 1 111 ? -17.453 -7.543 -10.008 1 93.62 111 ASP B O 1
ATOM 2854 N N . ILE B 1 112 ? -15.359 -6.828 -10.562 1 96.69 112 ILE B N 1
ATOM 2855 C CA . ILE B 1 112 ? -14.672 -7.773 -9.688 1 96.69 112 ILE B CA 1
ATOM 2856 C C . ILE B 1 112 ? -14.359 -7.105 -8.352 1 96.69 112 ILE B C 1
ATOM 2858 O O . ILE B 1 112 ? -13.992 -5.93 -8.312 1 96.69 112 ILE B O 1
ATOM 2862 N N . THR B 1 113 ? -14.602 -7.828 -7.305 1 97.81 113 THR B N 1
ATOM 2863 C CA . THR B 1 113 ? -14.055 -7.461 -6.004 1 97.81 113 THR B CA 1
ATOM 2864 C C . THR B 1 113 ? -12.828 -8.305 -5.68 1 97.81 113 THR B C 1
ATOM 2866 O O . THR B 1 113 ? -12.906 -9.531 -5.617 1 97.81 113 THR B O 1
ATOM 2869 N N . LEU B 1 114 ? -11.703 -7.637 -5.527 1 98.31 114 LEU B N 1
ATOM 2870 C CA . LEU B 1 114 ? -10.445 -8.305 -5.215 1 98.31 114 LEU B CA 1
ATOM 2871 C C . LEU B 1 114 ? -10.078 -8.102 -3.748 1 98.31 114 LEU B C 1
ATOM 2873 O O . LEU B 1 114 ? -9.898 -6.973 -3.297 1 98.31 114 LEU B O 1
ATOM 2877 N N . ILE B 1 115 ? -9.977 -9.195 -3.006 1 98.88 115 ILE B N 1
ATOM 2878 C CA . ILE B 1 115 ? -9.5 -9.188 -1.63 1 98.88 115 ILE B CA 1
ATOM 2879 C C . ILE B 1 115 ? -8.047 -9.656 -1.589 1 98.88 115 ILE B C 1
ATOM 2881 O O . ILE B 1 115 ? -7.711 -10.703 -2.146 1 98.88 115 ILE B O 1
ATOM 2885 N N . THR B 1 116 ? -7.156 -8.906 -1.002 1 98.88 116 THR B N 1
ATOM 2886 C CA . THR B 1 116 ? -5.746 -9.273 -0.989 1 98.88 116 THR B CA 1
ATOM 2887 C C . THR B 1 116 ? -5.066 -8.773 0.283 1 98.88 116 THR B C 1
ATOM 2889 O O . THR B 1 116 ? -5.527 -7.812 0.903 1 98.88 116 THR B O 1
ATOM 2892 N N . ASN B 1 117 ? -4.023 -9.508 0.699 1 98.88 117 ASN B N 1
ATOM 2893 C CA . ASN B 1 117 ? -3.182 -9.031 1.792 1 98.88 117 ASN B CA 1
ATOM 2894 C C . ASN B 1 117 ? -1.96 -8.273 1.272 1 98.88 117 ASN B C 1
ATOM 2896 O O . ASN B 1 117 ? -1.054 -7.949 2.041 1 98.88 117 ASN B O 1
ATOM 2900 N N . SER B 1 118 ? -1.906 -8.016 0.008 1 98.69 118 SER B N 1
ATOM 2901 C CA . SER B 1 118 ? -0.736 -7.41 -0.62 1 98.69 118 SER B CA 1
ATOM 2902 C C . SER B 1 118 ? -0.976 -5.938 -0.934 1 98.69 118 SER B C 1
ATOM 2904 O O . SER B 1 118 ? -1.705 -5.605 -1.871 1 98.69 118 SER B O 1
ATOM 2906 N N . ALA B 1 119 ? -0.312 -5.098 -0.136 1 98.38 119 ALA B N 1
ATOM 2907 C CA . ALA B 1 119 ? -0.354 -3.674 -0.454 1 98.38 119 ALA B CA 1
ATOM 2908 C C . ALA B 1 119 ? 0.278 -3.396 -1.815 1 98.38 119 ALA B C 1
ATOM 2910 O O . ALA B 1 119 ? -0.14 -2.48 -2.525 1 98.38 119 ALA B O 1
ATOM 2911 N N . PHE B 1 120 ? 1.199 -4.219 -2.18 1 96.5 120 PHE B N 1
ATOM 2912 C CA . PHE B 1 120 ? 1.832 -4.09 -3.488 1 96.5 120 PHE B CA 1
ATOM 2913 C C . PHE B 1 120 ? 0.809 -4.27 -4.602 1 96.5 120 PHE B C 1
ATOM 2915 O O . PHE B 1 120 ? 0.714 -3.436 -5.508 1 96.5 120 PHE B O 1
ATOM 2922 N N . ILE B 1 121 ? 0.057 -5.367 -4.52 1 97.69 121 ILE B N 1
ATOM 2923 C CA . ILE B 1 121 ? -0.922 -5.68 -5.555 1 97.69 121 ILE B CA 1
ATOM 2924 C C . ILE B 1 121 ? -1.956 -4.559 -5.641 1 97.69 121 ILE B C 1
ATOM 2926 O O . ILE B 1 121 ? -2.318 -4.121 -6.734 1 97.69 121 ILE B O 1
ATOM 2930 N N . ALA B 1 122 ? -2.445 -4.09 -4.496 1 97.81 122 ALA B N 1
ATOM 2931 C CA . ALA B 1 122 ? -3.416 -2.998 -4.484 1 97.81 122 ALA B CA 1
ATOM 2932 C C . ALA B 1 122 ? -2.883 -1.782 -5.238 1 97.81 122 ALA B C 1
ATOM 2934 O O . ALA B 1 122 ? -3.576 -1.219 -6.09 1 97.81 122 ALA B O 1
ATOM 2935 N N . ASN B 1 123 ? -1.686 -1.43 -4.93 1 93.44 123 ASN B N 1
ATOM 2936 C CA . ASN B 1 123 ? -1.065 -0.277 -5.574 1 93.44 123 ASN B CA 1
ATOM 2937 C C . ASN B 1 123 ? -0.807 -0.534 -7.055 1 93.44 123 ASN B C 1
ATOM 2939 O O . ASN B 1 123 ? -1.022 0.346 -7.891 1 93.44 123 ASN B O 1
ATOM 2943 N N . TYR B 1 124 ? -0.366 -1.714 -7.355 1 91.31 124 TYR B N 1
ATOM 2944 C CA . TYR B 1 124 ? 0.056 -2.107 -8.695 1 91.31 124 TYR B CA 1
ATOM 2945 C C . TYR B 1 124 ? -1.095 -1.987 -9.688 1 91.31 124 TYR B C 1
ATOM 2947 O O . TYR B 1 124 ? -0.89 -1.608 -10.844 1 91.31 124 TYR B O 1
ATOM 2955 N N . ILE B 1 125 ? -2.291 -2.225 -9.234 1 94.75 125 ILE B N 1
ATOM 2956 C CA . ILE B 1 125 ? -3.393 -2.318 -10.188 1 94.75 125 ILE B CA 1
ATOM 2957 C C . ILE B 1 125 ? -4.344 -1.14 -9.992 1 94.75 125 ILE B C 1
ATOM 2959 O O . ILE B 1 125 ? -5.375 -1.049 -10.664 1 94.75 125 ILE B O 1
ATOM 2963 N N . ARG B 1 126 ? -4.031 -0.183 -9.094 1 91.62 126 ARG B N 1
ATOM 2964 C CA . ARG B 1 126 ? -4.984 0.81 -8.609 1 91.62 126 ARG B CA 1
ATOM 2965 C C . ARG B 1 126 ? -5.461 1.711 -9.742 1 91.62 126 ARG B C 1
ATOM 2967 O O . ARG B 1 126 ? -6.547 2.291 -9.672 1 91.62 126 ARG B O 1
ATOM 2974 N N . LYS B 1 127 ? -4.723 1.818 -10.797 1 85.94 127 LYS B N 1
ATOM 2975 C CA . LYS B 1 127 ? -5.098 2.723 -11.883 1 85.94 127 LYS B CA 1
ATOM 2976 C C . LYS B 1 127 ? -5.66 1.95 -13.07 1 85.94 127 LYS B C 1
ATOM 2978 O O . LYS B 1 127 ? -5.898 2.525 -14.133 1 85.94 127 LYS B O 1
ATOM 2983 N N . GLU B 1 128 ? -5.742 0.703 -12.828 1 85.44 128 GLU B N 1
ATOM 2984 C CA . GLU B 1 128 ? -6.191 -0.152 -13.922 1 85.44 128 GLU B CA 1
ATOM 2985 C C . GLU B 1 128 ? -7.645 -0.575 -13.727 1 85.44 128 GLU B C 1
ATOM 2987 O O . GLU B 1 128 ? -7.996 -1.164 -12.703 1 85.44 128 GLU B O 1
ATOM 2992 N N . GLY B 1 129 ? -8.508 -0.244 -14.633 1 79.25 129 GLY B N 1
ATOM 2993 C CA . GLY B 1 129 ? -9.859 -0.776 -14.656 1 79.25 129 GLY B CA 1
ATOM 2994 C C . GLY B 1 129 ? -10.719 -0.27 -13.508 1 79.25 129 GLY B C 1
ATOM 2995 O O . GLY B 1 129 ? -10.438 0.783 -12.938 1 79.25 129 GLY B O 1
ATOM 2996 N N . SER B 1 130 ? -11.875 -0.947 -13.328 1 82.44 130 SER B N 1
ATOM 2997 C CA . SER B 1 130 ? -12.844 -0.562 -12.305 1 82.44 130 SER B CA 1
ATOM 2998 C C . SER B 1 130 ? -13.016 -1.66 -11.266 1 82.44 130 SER B C 1
ATOM 3000 O O . SER B 1 130 ? -14.133 -2.113 -11.008 1 82.44 130 SER B O 1
ATOM 3002 N N . ILE B 1 131 ? -11.922 -2.146 -10.773 1 90.25 131 ILE B N 1
ATOM 3003 C CA . ILE B 1 131 ? -12.023 -3.215 -9.789 1 90.25 131 ILE B CA 1
ATOM 3004 C C . ILE B 1 131 ? -12.07 -2.617 -8.383 1 90.25 131 ILE B C 1
ATOM 3006 O O . ILE B 1 131 ? -11.406 -1.618 -8.102 1 90.25 131 ILE B O 1
ATOM 3010 N N . ARG B 1 132 ? -12.977 -3.254 -7.59 1 96.75 132 ARG B N 1
ATOM 3011 C CA . ARG B 1 132 ? -13.008 -2.938 -6.164 1 96.75 132 ARG B CA 1
ATOM 3012 C C . ARG B 1 132 ? -11.945 -3.729 -5.406 1 96.75 132 ARG B C 1
ATOM 3014 O O . ARG B 1 132 ? -11.82 -4.941 -5.582 1 96.75 132 ARG B O 1
ATOM 3021 N N . ILE B 1 133 ? -11.164 -3.023 -4.59 1 98.5 133 ILE B N 1
ATOM 3022 C CA . ILE B 1 133 ? -10.094 -3.678 -3.85 1 98.5 133 ILE B CA 1
ATOM 3023 C C . ILE B 1 133 ? -10.383 -3.613 -2.354 1 98.5 133 ILE B C 1
ATOM 3025 O O . ILE B 1 133 ? -10.688 -2.543 -1.819 1 98.5 133 ILE B O 1
ATOM 3029 N N . VAL B 1 134 ? -10.414 -4.723 -1.689 1 98.75 134 VAL B N 1
ATOM 3030 C CA . VAL B 1 134 ? -10.383 -4.828 -0.234 1 98.75 134 VAL B CA 1
ATOM 3031 C C . VAL B 1 134 ? -9 -5.293 0.22 1 98.75 134 VAL B C 1
ATOM 3033 O O . VAL B 1 134 ? -8.539 -6.371 -0.165 1 98.75 134 VAL B O 1
ATOM 3036 N N . LEU B 1 135 ? -8.312 -4.469 0.964 1 98.88 135 LEU B N 1
ATOM 3037 C CA . LEU B 1 135 ? -6.98 -4.785 1.474 1 98.88 135 LEU B CA 1
ATOM 3038 C C . LEU B 1 135 ? -7.055 -5.262 2.92 1 98.88 135 LEU B C 1
ATOM 3040 O O . LEU B 1 135 ? -7.57 -4.555 3.787 1 98.88 135 LEU B O 1
ATOM 3044 N N . LEU B 1 136 ? -6.566 -6.461 3.17 1 98.88 136 LEU B N 1
ATOM 3045 C CA . LEU B 1 136 ? -6.531 -7.012 4.52 1 98.88 136 LEU B CA 1
ATOM 3046 C C . LEU B 1 136 ? -5.461 -6.324 5.359 1 98.88 136 LEU B C 1
ATOM 3048 O O . LEU B 1 136 ? -4.363 -6.051 4.871 1 98.88 136 LEU B O 1
ATOM 3052 N N . GLY B 1 137 ? -5.816 -5.992 6.602 1 98.75 137 GLY B N 1
ATOM 3053 C CA . GLY B 1 137 ? -4.887 -5.297 7.477 1 98.75 137 GLY B CA 1
ATOM 3054 C C . GLY B 1 137 ? -3.934 -6.227 8.203 1 98.75 137 GLY B C 1
ATOM 3055 O O . GLY B 1 137 ? -4.07 -7.449 8.125 1 98.75 137 GLY B O 1
ATOM 3056 N N . GLY B 1 138 ? -2.854 -5.633 8.805 1 98.81 138 GLY B N 1
ATOM 3057 C CA . GLY B 1 138 ? -1.898 -6.398 9.594 1 98.81 138 GLY B CA 1
ATOM 3058 C C . GLY B 1 138 ? -0.522 -5.762 9.641 1 98.81 138 GLY B C 1
ATOM 3059 O O . GLY B 1 138 ? -0.37 -4.574 9.344 1 98.81 138 GLY B O 1
ATOM 3060 N N . GLU B 1 139 ? 0.41 -6.59 10.188 1 98.56 139 GLU B N 1
ATOM 3061 C CA . GLU B 1 139 ? 1.805 -6.16 10.195 1 98.56 139 GLU B CA 1
ATOM 3062 C C . GLU B 1 139 ? 2.367 -6.082 8.773 1 98.56 139 GLU B C 1
ATOM 3064 O O . GLU B 1 139 ? 2.266 -7.043 8.008 1 98.56 139 GLU B O 1
ATOM 3069 N N . TYR B 1 140 ? 2.902 -4.914 8.43 1 98.25 140 TYR B N 1
ATOM 3070 C CA . TYR B 1 140 ? 3.4 -4.637 7.09 1 98.25 140 TYR B CA 1
ATOM 3071 C C . TYR B 1 140 ? 4.836 -5.117 6.93 1 98.25 140 TYR B C 1
ATOM 3073 O O . TYR B 1 140 ? 5.727 -4.699 7.676 1 98.25 140 TYR B O 1
ATOM 3081 N N . GLN B 1 141 ? 5.074 -6.016 5.992 1 96.69 141 GLN B N 1
ATOM 3082 C CA . GLN B 1 141 ? 6.434 -6.422 5.648 1 96.69 141 GLN B CA 1
ATOM 3083 C C . GLN B 1 141 ? 6.988 -5.578 4.504 1 96.69 141 GLN B C 1
ATOM 3085 O O . GLN B 1 141 ? 6.516 -5.676 3.369 1 96.69 141 GLN B O 1
ATOM 3090 N N . ASN B 1 142 ? 8.016 -4.895 4.75 1 93.38 142 ASN B N 1
ATOM 3091 C CA . ASN B 1 142 ? 8.523 -3.826 3.896 1 93.38 142 ASN B CA 1
ATOM 3092 C C . ASN B 1 142 ? 8.953 -4.355 2.531 1 93.38 142 ASN B C 1
ATOM 3094 O O . ASN B 1 142 ? 8.625 -3.764 1.501 1 93.38 142 ASN B O 1
ATOM 3098 N N . GLU B 1 143 ? 9.633 -5.461 2.471 1 87.81 143 GLU B N 1
ATOM 3099 C CA . GLU B 1 143 ? 10.227 -5.934 1.223 1 87.81 143 GLU B CA 1
ATOM 3100 C C . GLU B 1 143 ? 9.164 -6.527 0.299 1 87.81 143 GLU B C 1
ATOM 3102 O O . GLU B 1 143 ? 9.156 -6.25 -0.902 1 87.81 143 GLU B O 1
ATOM 3107 N N . SER B 1 144 ? 8.211 -7.289 0.909 1 93.44 144 SER B N 1
ATOM 3108 C CA . SER B 1 144 ? 7.176 -7.941 0.113 1 93.44 144 SER B CA 1
ATOM 3109 C C . SER B 1 144 ? 5.93 -7.07 -0.002 1 93.44 144 SER B C 1
ATOM 3111 O O . SER B 1 144 ? 5.051 -7.34 -0.824 1 93.44 144 SER B O 1
ATOM 3113 N N . GLN B 1 145 ? 5.898 -5.965 0.802 1 96.44 145 GLN B N 1
ATOM 3114 C CA . GLN B 1 145 ? 4.754 -5.059 0.826 1 96.44 145 GLN B CA 1
ATOM 3115 C C . GLN B 1 145 ? 3.451 -5.824 1.025 1 96.44 145 GLN B C 1
ATOM 3117 O O . GLN B 1 145 ? 2.498 -5.648 0.262 1 96.44 145 GLN B O 1
ATOM 3122 N N . VAL B 1 146 ? 3.459 -6.652 2.092 1 98.19 146 VAL B N 1
ATOM 3123 C CA . VAL B 1 146 ? 2.299 -7.473 2.418 1 98.19 146 VAL B CA 1
ATOM 3124 C C . VAL B 1 146 ? 1.99 -7.363 3.91 1 98.19 146 VAL B C 1
ATOM 3126 O O . VAL B 1 146 ? 2.855 -6.984 4.703 1 98.19 146 VAL B O 1
ATOM 3129 N N . MET B 1 147 ? 0.742 -7.613 4.203 1 98.75 147 MET B N 1
ATOM 3130 C CA . MET B 1 147 ? 0.323 -7.703 5.602 1 98.75 147 MET B CA 1
ATOM 3131 C C . MET B 1 147 ? 0.299 -9.156 6.066 1 98.75 147 MET B C 1
ATOM 3133 O O . MET B 1 147 ? -0.111 -10.047 5.32 1 98.75 147 MET B O 1
ATOM 3137 N N . VAL B 1 148 ? 0.761 -9.344 7.27 1 98.69 148 VAL B N 1
ATOM 3138 C CA . VAL B 1 148 ? 0.758 -10.656 7.91 1 98.69 148 VAL B CA 1
ATOM 3139 C C . VAL B 1 148 ? 0.288 -10.523 9.359 1 98.69 148 VAL B C 1
ATOM 3141 O O . VAL B 1 148 ? 0.096 -9.414 9.859 1 98.69 148 VAL B O 1
ATOM 3144 N N . GLY B 1 149 ? 0.005 -11.703 10.016 1 98.19 149 GLY B N 1
ATOM 3145 C CA . GLY B 1 149 ? -0.237 -11.727 11.453 1 98.19 149 GLY B CA 1
ATOM 3146 C C . GLY B 1 149 ? -1.7 -11.906 11.805 1 98.19 149 GLY B C 1
ATOM 3147 O O . GLY B 1 149 ? -2.537 -12.125 10.93 1 98.19 149 GLY B O 1
ATOM 3148 N N . PRO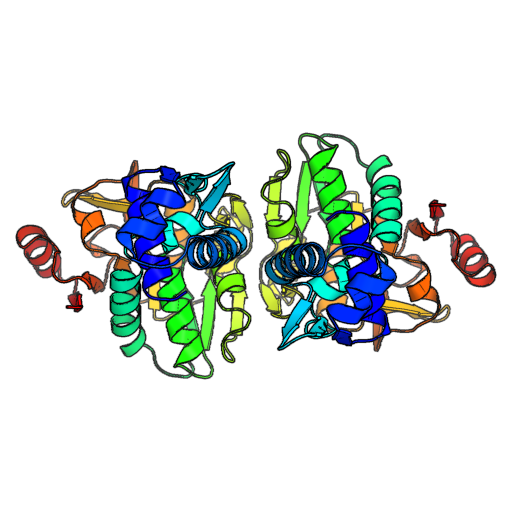 B 1 150 ? -1.994 -11.852 13.102 1 97.94 150 PRO B N 1
ATOM 3149 C CA . PRO B 1 150 ? -3.338 -12.148 13.609 1 97.94 150 PRO B CA 1
ATOM 3150 C C . PRO B 1 150 ? -4.402 -11.211 13.031 1 97.94 150 PRO B C 1
ATOM 3152 O O . PRO B 1 150 ? -5.523 -11.641 12.766 1 97.94 150 PRO B O 1
ATOM 3155 N N . MET B 1 151 ? -4.074 -9.984 12.859 1 98.38 151 MET B N 1
ATOM 3156 C CA . MET B 1 151 ? -5.047 -9.055 12.297 1 98.38 151 MET B CA 1
ATOM 3157 C C . MET B 1 151 ? -5.418 -9.438 10.867 1 98.38 151 MET B C 1
ATOM 3159 O O . MET B 1 151 ? -6.582 -9.344 10.477 1 98.38 151 MET B O 1
ATOM 3163 N N . THR B 1 152 ? -4.414 -9.828 10.094 1 98.75 152 THR B N 1
ATOM 3164 C CA . THR B 1 152 ? -4.684 -10.281 8.734 1 98.75 152 THR B CA 1
ATOM 3165 C C . THR B 1 152 ? -5.652 -11.453 8.734 1 98.75 152 THR B C 1
ATOM 3167 O O . THR B 1 152 ? -6.594 -11.492 7.945 1 98.75 152 THR B O 1
ATOM 3170 N N . ARG B 1 153 ? -5.414 -12.414 9.656 1 98.44 153 ARG B N 1
ATOM 3171 C CA . ARG B 1 153 ? -6.301 -13.562 9.805 1 98.44 153 ARG B CA 1
ATOM 3172 C C . ARG B 1 153 ? -7.727 -13.117 10.109 1 98.44 153 ARG B C 1
ATOM 3174 O O . ARG B 1 153 ? -8.68 -13.586 9.469 1 98.44 153 ARG B O 1
ATOM 3181 N N . ARG B 1 154 ? -7.871 -12.234 11.023 1 98 154 ARG B N 1
ATOM 3182 C CA . ARG B 1 154 ? -9.188 -11.758 11.422 1 98 154 ARG B CA 1
ATOM 3183 C C . ARG B 1 154 ? -9.898 -11.07 10.258 1 98 154 ARG B C 1
ATOM 3185 O O . ARG B 1 154 ? -11.102 -11.258 10.062 1 98 154 ARG B O 1
ATOM 3192 N N . CYS B 1 155 ? -9.148 -10.227 9.5 1 98.56 155 CYS B N 1
ATOM 3193 C CA . CYS B 1 155 ? -9.727 -9.594 8.32 1 98.56 155 CYS B CA 1
ATOM 3194 C C . CYS B 1 155 ? -10.211 -10.633 7.32 1 98.56 155 CYS B C 1
ATOM 3196 O O . CYS B 1 155 ? -11.328 -10.539 6.812 1 98.56 155 CYS B O 1
ATOM 3198 N N . ALA B 1 156 ? -9.375 -11.641 7.09 1 98.5 156 ALA B N 1
ATOM 3199 C CA . ALA B 1 156 ? -9.711 -12.672 6.109 1 98.5 156 ALA B CA 1
ATOM 3200 C C . ALA B 1 156 ? -10.969 -13.438 6.523 1 98.5 156 ALA B C 1
ATOM 3202 O O . ALA B 1 156 ? -11.781 -13.805 5.676 1 98.5 156 ALA B O 1
ATOM 3203 N N . GLU B 1 157 ? -11.18 -13.625 7.77 1 98.12 157 GLU B N 1
ATOM 3204 C CA . GLU B 1 157 ? -12.273 -14.422 8.32 1 98.12 157 GLU B CA 1
ATOM 3205 C C . GLU B 1 157 ? -13.625 -13.758 8.055 1 98.12 157 GLU B C 1
ATOM 3207 O O . GLU B 1 157 ? -14.672 -14.391 8.188 1 98.12 157 GLU B O 1
ATOM 3212 N N . ALA B 1 158 ? -13.594 -12.531 7.652 1 97.19 158 ALA B N 1
ATOM 3213 C CA . ALA B 1 158 ? -14.828 -11.805 7.367 1 97.19 158 ALA B CA 1
ATOM 3214 C C . ALA B 1 158 ? -15.375 -12.172 5.992 1 97.19 158 ALA B C 1
ATOM 3216 O O . ALA B 1 158 ? -16.5 -11.789 5.641 1 97.19 158 ALA B O 1
ATOM 3217 N N . PHE B 1 159 ? -14.648 -12.984 5.215 1 97.94 159 PHE B N 1
ATOM 3218 C CA . PHE B 1 159 ? -15.023 -13.234 3.828 1 97.94 159 PHE B CA 1
ATOM 3219 C C . PHE B 1 159 ? -15.07 -14.734 3.545 1 97.94 159 PHE B C 1
ATOM 3221 O O . PHE B 1 159 ? -14.422 -15.523 4.238 1 97.94 159 PHE B O 1
ATOM 3228 N N . PHE B 1 160 ? -15.898 -15.078 2.619 1 97.88 160 PHE B N 1
ATOM 3229 C CA . PHE B 1 160 ? -15.914 -16.375 1.965 1 97.88 160 PHE B CA 1
ATOM 3230 C C . PHE B 1 160 ? -15.93 -16.219 0.449 1 97.88 160 PHE B C 1
ATOM 3232 O O . PHE B 1 160 ? -16.781 -15.531 -0.103 1 97.88 160 PHE B O 1
ATOM 3239 N N . VAL B 1 161 ? -14.945 -16.859 -0.18 1 98 161 VAL B N 1
ATOM 3240 C CA . VAL B 1 161 ? -14.844 -16.703 -1.627 1 98 161 VAL B CA 1
ATOM 3241 C C . VAL B 1 161 ? -14.75 -18.062 -2.297 1 98 161 VAL B C 1
ATOM 3243 O O . VAL B 1 161 ? -14.5 -19.078 -1.631 1 98 161 VAL B O 1
ATOM 3246 N N . ASP B 1 162 ? -15 -18.078 -3.58 1 97.5 162 ASP B N 1
ATOM 3247 C CA . ASP B 1 162 ? -14.867 -19.312 -4.324 1 97.5 162 ASP B CA 1
ATOM 3248 C C . ASP B 1 162 ? -13.406 -19.594 -4.668 1 97.5 162 ASP B C 1
ATOM 3250 O O . ASP B 1 162 ? -12.945 -20.734 -4.57 1 97.5 162 ASP B O 1
ATOM 3254 N N . LYS B 1 163 ? -12.648 -18.562 -4.996 1 98.56 163 LYS B N 1
ATOM 3255 C CA . LYS B 1 163 ? -11.297 -18.75 -5.523 1 98.56 163 LYS B CA 1
ATOM 3256 C C . LYS B 1 163 ? -10.273 -17.953 -4.727 1 98.56 163 LYS B C 1
ATOM 3258 O O . LYS B 1 163 ? -10.469 -16.766 -4.469 1 98.56 163 LYS B O 1
ATOM 3263 N N . LEU B 1 164 ? -9.25 -18.625 -4.336 1 98.81 164 LEU B N 1
ATOM 3264 C CA . LEU B 1 164 ? -8.031 -18.031 -3.807 1 98.81 164 LEU B CA 1
ATOM 3265 C C . LEU B 1 164 ? -6.836 -18.359 -4.695 1 98.81 164 LEU B C 1
ATOM 3267 O O . LEU B 1 164 ? -6.516 -19.531 -4.902 1 98.81 164 LEU B O 1
ATOM 3271 N N . PHE B 1 165 ? -6.16 -17.297 -5.242 1 98.88 165 PHE B N 1
ATOM 3272 C CA . PHE B 1 165 ? -4.922 -17.453 -5.996 1 98.88 165 PHE B CA 1
ATOM 3273 C C . PHE B 1 165 ? -3.711 -17.234 -5.098 1 98.88 165 PHE B C 1
ATOM 3275 O O . PHE B 1 165 ? -3.621 -16.203 -4.422 1 98.88 165 PHE B O 1
ATOM 3282 N N . ILE B 1 166 ? -2.771 -18.188 -5.113 1 98.75 166 ILE B N 1
ATOM 3283 C CA . ILE B 1 166 ? -1.564 -18.047 -4.309 1 98.75 166 ILE B CA 1
ATOM 3284 C C . ILE B 1 166 ? -0.34 -18.406 -5.141 1 98.75 166 ILE B C 1
ATOM 3286 O O . ILE B 1 166 ? -0.459 -19.094 -6.164 1 98.75 166 ILE B O 1
ATOM 3290 N N . GLY B 1 167 ? 0.8 -17.812 -4.754 1 97.56 167 GLY B N 1
ATOM 3291 C CA . GLY B 1 167 ? 2.082 -18.219 -5.309 1 97.56 167 GLY B CA 1
ATOM 3292 C C . GLY B 1 167 ? 2.783 -19.281 -4.477 1 97.56 167 GLY B C 1
ATOM 3293 O O . GLY B 1 167 ? 2.244 -19.734 -3.469 1 97.56 167 GLY B O 1
ATOM 3294 N N . ALA B 1 168 ? 3.934 -19.719 -4.969 1 96.75 168 ALA B N 1
ATOM 3295 C CA . ALA B 1 168 ? 4.781 -20.656 -4.246 1 96.75 168 ALA B CA 1
ATOM 3296 C C . ALA B 1 168 ? 6.262 -20.359 -4.473 1 96.75 168 ALA B C 1
ATOM 3298 O O . ALA B 1 168 ? 6.637 -19.812 -5.52 1 96.75 168 ALA B O 1
ATOM 3299 N N . ASP B 1 169 ? 7.055 -20.734 -3.451 1 93.44 169 ASP B N 1
ATOM 3300 C CA . ASP B 1 169 ? 8.5 -20.531 -3.574 1 93.44 169 ASP B CA 1
ATOM 3301 C C . ASP B 1 169 ? 9.203 -21.844 -3.916 1 93.44 169 ASP B C 1
ATOM 3303 O O . ASP B 1 169 ? 10.398 -21.859 -4.223 1 93.44 169 ASP B O 1
ATOM 3307 N N . GLY B 1 170 ? 8.461 -22.953 -3.803 1 95.88 170 GLY B N 1
ATOM 3308 C CA . GLY B 1 170 ? 9.031 -24.25 -4.105 1 95.88 170 GLY B CA 1
ATOM 3309 C C . GLY B 1 170 ? 8.039 -25.391 -3.951 1 95.88 170 GLY B C 1
ATOM 3310 O O . GLY B 1 170 ? 6.875 -25.156 -3.615 1 95.88 170 GLY B O 1
ATOM 3311 N N . PHE B 1 171 ? 8.578 -26.594 -4.242 1 98.06 171 PHE B N 1
ATOM 3312 C CA . PHE B 1 171 ? 7.727 -27.766 -4.18 1 98.06 171 PHE B CA 1
ATOM 3313 C C . PHE B 1 171 ? 8.547 -29.016 -3.867 1 98.06 171 PHE B C 1
ATOM 3315 O O . PHE B 1 171 ? 9.672 -29.156 -4.352 1 98.06 171 PHE B O 1
ATOM 3322 N N . ARG B 1 172 ? 8 -29.828 -3.004 1 94.06 172 ARG B N 1
ATOM 3323 C CA . ARG B 1 172 ? 8.469 -31.188 -2.727 1 94.06 172 ARG B CA 1
ATOM 3324 C C . ARG B 1 172 ? 7.301 -32.156 -2.676 1 94.06 172 ARG B C 1
ATOM 3326 O O . ARG B 1 172 ? 6.273 -31.891 -2.059 1 94.06 172 ARG B O 1
ATOM 3333 N N . LYS B 1 173 ? 7.547 -33.312 -3.311 1 95.19 173 LYS B N 1
ATOM 3334 C CA . LYS B 1 173 ? 6.477 -34.281 -3.305 1 95.19 173 LYS B CA 1
ATOM 3335 C C . LYS B 1 173 ? 6.059 -34.656 -1.878 1 95.19 173 LYS B C 1
ATOM 3337 O O . LYS B 1 173 ? 4.871 -34.812 -1.6 1 95.19 173 LYS B O 1
ATOM 3342 N N . GLU B 1 174 ? 6.941 -34.656 -0.951 1 92.62 174 GLU B N 1
ATOM 3343 C CA . GLU B 1 174 ? 6.703 -35.125 0.42 1 92.62 174 GLU B CA 1
ATOM 3344 C C . GLU B 1 174 ? 5.922 -34.062 1.209 1 92.62 174 GLU B C 1
ATOM 3346 O O . GLU B 1 174 ? 5.055 -34.406 2.018 1 92.62 174 GLU B O 1
ATOM 3351 N N . SER B 1 175 ? 6.172 -32.812 0.928 1 93.38 175 SER B N 1
ATOM 3352 C CA . SER B 1 175 ? 5.617 -31.766 1.795 1 93.38 175 SER B CA 1
ATOM 3353 C C . SER B 1 175 ? 4.629 -30.891 1.04 1 93.38 175 SER B C 1
ATOM 3355 O O . SER B 1 175 ? 3.881 -30.125 1.651 1 93.38 175 SER B O 1
ATOM 3357 N N . GLY B 1 176 ? 4.676 -31.016 -0.256 1 97.5 176 GLY B N 1
ATOM 3358 C CA . GLY B 1 176 ? 3.832 -30.141 -1.05 1 97.5 176 GLY B CA 1
ATOM 3359 C C . GLY B 1 176 ? 4.5 -28.828 -1.403 1 97.5 176 GLY B C 1
ATOM 3360 O O . GLY B 1 176 ? 5.707 -28.781 -1.66 1 97.5 176 GLY B O 1
ATOM 3361 N N . PHE B 1 177 ? 3.703 -27.812 -1.487 1 98.5 177 PHE B N 1
ATOM 3362 C CA . PHE B 1 177 ? 4.234 -26.5 -1.855 1 98.5 177 PHE B CA 1
ATOM 3363 C C . PHE B 1 177 ? 4.871 -25.812 -0.652 1 98.5 177 PHE B C 1
ATOM 3365 O O . PHE B 1 177 ? 4.363 -25.922 0.466 1 98.5 177 PHE B O 1
ATOM 3372 N N . THR B 1 178 ? 5.969 -25.094 -0.956 1 97.25 178 THR B N 1
ATOM 3373 C CA . THR B 1 178 ? 6.742 -24.5 0.126 1 97.25 178 THR B CA 1
ATOM 3374 C C . THR B 1 178 ? 6.906 -23 -0.098 1 97.25 178 THR B C 1
ATOM 3376 O O . THR B 1 178 ? 6.727 -22.5 -1.215 1 97.25 178 THR B O 1
ATOM 3379 N N . GLY B 1 179 ? 7.07 -22.266 1.013 1 95.69 179 GLY B N 1
ATOM 3380 C CA . GLY B 1 179 ? 7.355 -20.844 1.006 1 95.69 179 GLY B CA 1
ATOM 3381 C C . GLY B 1 179 ? 8.648 -20.484 1.711 1 95.69 179 GLY B C 1
ATOM 3382 O O . GLY B 1 179 ? 9.289 -21.344 2.312 1 95.69 179 GLY B O 1
ATOM 3383 N N . ASN B 1 180 ? 9.078 -19.234 1.651 1 92.56 180 ASN B N 1
ATOM 3384 C CA . ASN B 1 180 ? 10.344 -18.797 2.223 1 92.56 180 ASN B CA 1
ATOM 3385 C C . ASN B 1 180 ? 10.141 -17.984 3.494 1 92.56 180 ASN B C 1
ATOM 3387 O O . ASN B 1 180 ? 11.102 -17.656 4.195 1 92.56 180 ASN B O 1
ATOM 3391 N N . ASP B 1 181 ? 8.914 -17.625 3.795 1 94.69 181 ASP B N 1
ATOM 3392 C CA . ASP B 1 181 ? 8.594 -16.812 4.969 1 94.69 181 ASP B CA 1
ATOM 3393 C C . ASP B 1 181 ? 7.461 -17.438 5.777 1 94.69 181 ASP B C 1
ATOM 3395 O O . ASP B 1 181 ? 6.375 -17.688 5.25 1 94.69 181 ASP B O 1
ATOM 3399 N N . TYR B 1 182 ? 7.734 -17.641 7.039 1 96.62 182 TYR B N 1
ATOM 3400 C CA . TYR B 1 182 ? 6.809 -18.359 7.906 1 96.62 182 TYR B CA 1
ATOM 3401 C C . TYR B 1 182 ? 5.484 -17.609 8.031 1 96.62 182 TYR B C 1
ATOM 3403 O O . TYR B 1 182 ? 4.414 -18.203 7.84 1 96.62 182 TYR B O 1
ATOM 3411 N N . MET B 1 183 ? 5.523 -16.344 8.328 1 97.5 183 MET B N 1
ATOM 3412 C CA . MET B 1 183 ? 4.305 -15.578 8.562 1 97.5 183 MET B CA 1
ATOM 3413 C C . MET B 1 183 ? 3.504 -15.43 7.27 1 97.5 183 MET B C 1
ATOM 3415 O O . MET B 1 183 ? 2.273 -15.414 7.297 1 97.5 183 MET B O 1
ATOM 3419 N N . ARG B 1 184 ? 4.145 -15.266 6.203 1 97.69 184 ARG B N 1
ATOM 3420 C CA . ARG B 1 184 ? 3.443 -15.195 4.926 1 97.69 184 ARG B CA 1
ATOM 3421 C C . ARG B 1 184 ? 2.764 -16.516 4.602 1 97.69 184 ARG B C 1
ATOM 3423 O O . ARG B 1 184 ? 1.63 -16.547 4.117 1 97.69 184 ARG B O 1
ATOM 3430 N N . SER B 1 185 ? 3.459 -17.594 4.895 1 98 185 SER B N 1
ATOM 3431 C CA . SER B 1 185 ? 2.861 -18.906 4.664 1 98 185 SER B CA 1
ATOM 3432 C C . SER B 1 185 ? 1.645 -19.125 5.559 1 98 185 SER B C 1
ATOM 3434 O O . SER B 1 185 ? 0.64 -19.688 5.117 1 98 185 SER B O 1
ATOM 3436 N N . GLU B 1 186 ? 1.747 -18.688 6.797 1 98.12 186 GLU B N 1
ATOM 3437 C CA . GLU B 1 186 ? 0.598 -18.781 7.691 1 98.12 186 GLU B CA 1
ATOM 3438 C C . GLU B 1 186 ? -0.575 -17.953 7.172 1 98.12 186 GLU B C 1
ATOM 3440 O O . GLU B 1 186 ? -1.73 -18.375 7.281 1 98.12 186 GLU B O 1
ATOM 3445 N N . THR B 1 187 ? -0.296 -16.797 6.637 1 98.62 187 THR B N 1
ATOM 3446 C CA . THR B 1 187 ? -1.33 -15.945 6.059 1 98.62 187 THR B CA 1
ATOM 3447 C C . THR B 1 187 ? -2.033 -16.656 4.906 1 98.62 187 THR B C 1
ATOM 3449 O O . THR B 1 187 ? -3.26 -16.578 4.785 1 98.62 187 THR B O 1
ATOM 3452 N N . VAL B 1 188 ? -1.271 -17.328 4.062 1 98.62 188 VAL B N 1
ATOM 3453 C CA . VAL B 1 188 ? -1.837 -18.094 2.961 1 98.62 188 VAL B CA 1
ATOM 3454 C C . VAL B 1 188 ? -2.811 -19.141 3.506 1 98.62 188 VAL B C 1
ATOM 3456 O O . VAL B 1 188 ? -3.916 -19.297 2.982 1 98.62 188 VAL B O 1
ATOM 3459 N N . LYS B 1 189 ? -2.432 -19.859 4.535 1 98.44 189 LYS B N 1
ATOM 3460 C CA . LYS B 1 189 ? -3.289 -20.875 5.137 1 98.44 189 LYS B CA 1
ATOM 3461 C C . LYS B 1 189 ? -4.566 -20.266 5.699 1 98.44 189 LYS B C 1
ATOM 3463 O O . LYS B 1 189 ? -5.648 -20.828 5.562 1 98.44 189 LYS B O 1
ATOM 3468 N N . ASP B 1 190 ? -4.418 -19.109 6.367 1 98.44 190 ASP B N 1
ATOM 3469 C CA . ASP B 1 190 ? -5.578 -18.391 6.895 1 98.44 190 ASP B CA 1
ATOM 3470 C C . ASP B 1 190 ? -6.543 -18.016 5.773 1 98.44 190 ASP B C 1
ATOM 3472 O O . ASP B 1 190 ? -7.754 -18.172 5.906 1 98.44 190 ASP B O 1
ATOM 3476 N N . MET B 1 191 ? -6.039 -17.516 4.66 1 98.69 191 MET B N 1
ATOM 3477 C CA . MET B 1 191 ? -6.863 -17.125 3.516 1 98.69 191 MET B CA 1
ATOM 3478 C C . MET B 1 191 ? -7.488 -18.359 2.861 1 98.69 191 MET B C 1
ATOM 3480 O O . MET B 1 191 ? -8.648 -18.312 2.445 1 98.69 191 MET B O 1
ATOM 3484 N N . ALA B 1 192 ? -6.742 -19.422 2.828 1 98.75 192 ALA B N 1
ATOM 3485 C CA . ALA B 1 192 ? -7.211 -20.641 2.193 1 98.75 192 ALA B CA 1
ATOM 3486 C C . ALA B 1 192 ? -8.43 -21.203 2.922 1 98.75 192 ALA B C 1
ATOM 3488 O O . ALA B 1 192 ? -9.312 -21.797 2.299 1 98.75 192 ALA B O 1
ATOM 3489 N N . ARG B 1 193 ? -8.492 -21.016 4.227 1 98.25 193 ARG B N 1
ATOM 3490 C CA . ARG B 1 193 ? -9.625 -21.484 5.016 1 98.25 193 ARG B CA 1
ATOM 3491 C C . ARG B 1 193 ? -10.914 -20.781 4.594 1 98.25 193 ARG B C 1
ATOM 3493 O O . ARG B 1 193 ? -12.016 -21.266 4.871 1 98.25 193 ARG B O 1
ATOM 3500 N N . GLN B 1 194 ? -10.805 -19.656 3.891 1 98.44 194 GLN B N 1
ATOM 3501 C CA . GLN B 1 194 ? -11.961 -18.844 3.525 1 98.44 194 GLN B CA 1
ATOM 3502 C C . GLN B 1 194 ? -12.32 -19.016 2.055 1 98.44 194 GLN B C 1
ATOM 3504 O O . GLN B 1 194 ? -13.164 -18.297 1.521 1 98.44 194 GLN B O 1
ATOM 3509 N N . ALA B 1 195 ? -11.68 -19.953 1.357 1 98.5 195 ALA B N 1
ATOM 3510 C CA . ALA B 1 195 ? -11.891 -20.141 -0.077 1 98.5 195 ALA B CA 1
ATOM 3511 C C . ALA B 1 195 ? -12.289 -21.578 -0.397 1 98.5 195 ALA B C 1
ATOM 3513 O O . ALA B 1 195 ? -11.766 -22.516 0.194 1 98.5 195 ALA B O 1
ATOM 3514 N N . SER B 1 196 ? -13.18 -21.719 -1.341 1 98.06 196 SER B N 1
ATOM 3515 C CA . SER B 1 196 ? -13.594 -23.047 -1.768 1 98.06 196 SER B CA 1
ATOM 3516 C C . SER B 1 196 ? -12.523 -23.719 -2.629 1 98.06 196 SER B C 1
ATOM 3518 O O . SER B 1 196 ? -12.398 -24.938 -2.635 1 98.06 196 SER B O 1
ATOM 3520 N N . GLN B 1 197 ? -11.844 -22.984 -3.393 1 98.38 197 GLN B N 1
ATOM 3521 C CA . GLN B 1 197 ? -10.781 -23.484 -4.262 1 98.38 197 GLN B CA 1
ATOM 3522 C C . GLN B 1 197 ? -9.477 -22.734 -4.023 1 98.38 197 GLN B C 1
ATOM 3524 O O . GLN B 1 197 ? -9.453 -21.5 -4.02 1 98.38 197 GLN B O 1
ATOM 3529 N N . VAL B 1 198 ? -8.477 -23.484 -3.846 1 98.69 198 VAL B N 1
ATOM 3530 C CA . VAL B 1 198 ? -7.117 -22.938 -3.771 1 98.69 198 VAL B CA 1
ATOM 3531 C C . VAL B 1 198 ? -6.398 -23.188 -5.094 1 98.69 198 VAL B C 1
ATOM 3533 O O . VAL B 1 198 ? -6.254 -24.328 -5.535 1 98.69 198 VAL B O 1
ATOM 3536 N N . ILE B 1 199 ? -5.973 -22.109 -5.699 1 98.81 199 ILE B N 1
ATOM 3537 C CA . ILE B 1 199 ? -5.379 -22.141 -7.031 1 98.81 199 ILE B CA 1
ATOM 3538 C C . ILE B 1 199 ? -3.951 -21.594 -6.969 1 98.81 199 ILE B C 1
ATOM 3540 O O . ILE B 1 199 ? -3.727 -20.469 -6.543 1 98.81 199 ILE B O 1
ATOM 3544 N N . ILE B 1 200 ? -2.975 -22.391 -7.422 1 98.75 200 ILE B N 1
ATOM 3545 C CA . ILE B 1 200 ? -1.582 -21.953 -7.434 1 98.75 200 ILE B CA 1
ATOM 3546 C C . ILE B 1 200 ? -1.218 -21.438 -8.828 1 98.75 200 ILE B C 1
ATOM 3548 O O . ILE B 1 200 ? -1.501 -22.078 -9.828 1 98.75 200 ILE B O 1
ATOM 3552 N N . VAL B 1 201 ? -0.646 -20.25 -8.875 1 98.75 201 VAL B N 1
ATOM 3553 C CA . VAL B 1 201 ? -0.084 -19.688 -10.094 1 98.75 201 VAL B CA 1
ATOM 3554 C C . VAL B 1 201 ? 1.421 -19.484 -9.93 1 98.75 201 VAL B C 1
ATOM 3556 O O . VAL B 1 201 ? 1.862 -18.656 -9.133 1 98.75 201 VAL B O 1
ATOM 3559 N N . THR B 1 202 ? 2.225 -20.25 -10.703 1 97.69 202 THR B N 1
ATOM 3560 C CA . THR B 1 202 ? 3.672 -20.188 -10.547 1 97.69 202 THR B CA 1
ATOM 3561 C C . THR B 1 202 ? 4.379 -20.656 -11.812 1 97.69 202 THR B C 1
ATOM 3563 O O . THR B 1 202 ? 3.855 -21.5 -12.539 1 97.69 202 THR B O 1
ATOM 3566 N N . ASP B 1 203 ? 5.535 -20.047 -12.062 1 95.31 203 ASP B N 1
ATOM 3567 C CA . ASP B 1 203 ? 6.34 -20.578 -13.156 1 95.31 203 ASP B CA 1
ATOM 3568 C C . ASP B 1 203 ? 6.996 -21.906 -12.766 1 95.31 203 ASP B C 1
ATOM 3570 O O . ASP B 1 203 ? 7.18 -22.188 -11.586 1 95.31 203 ASP B O 1
ATOM 3574 N N . SER B 1 204 ? 7.434 -22.703 -13.789 1 96 204 SER B N 1
ATOM 3575 C CA . SER B 1 204 ? 7.875 -24.078 -13.602 1 96 204 SER B CA 1
ATOM 3576 C C . SER B 1 204 ? 9.188 -24.141 -12.828 1 96 204 SER B C 1
ATOM 3578 O O . SER B 1 204 ? 9.562 -25.188 -12.312 1 96 204 SER B O 1
ATOM 3580 N N . ALA B 1 205 ? 9.961 -23.031 -12.758 1 91.38 205 ALA B N 1
ATOM 3581 C CA . ALA B 1 205 ? 11.242 -23.016 -12.055 1 91.38 205 ALA B CA 1
ATOM 3582 C C . ALA B 1 205 ? 11.062 -23.344 -10.57 1 91.38 205 ALA B C 1
ATOM 3584 O O . ALA B 1 205 ? 11.969 -23.875 -9.93 1 91.38 205 ALA B O 1
ATOM 3585 N N . LYS B 1 206 ? 9.93 -23.094 -10.039 1 94 206 LYS B N 1
ATOM 3586 C CA . LYS B 1 206 ? 9.664 -23.281 -8.609 1 94 206 LYS B CA 1
ATOM 3587 C C . LYS B 1 206 ? 9.547 -24.766 -8.273 1 94 206 LYS B C 1
ATOM 3589 O O . LYS B 1 206 ? 9.625 -25.141 -7.102 1 94 206 LYS B O 1
ATOM 3594 N N . PHE B 1 207 ? 9.375 -25.641 -9.289 1 96.25 207 PHE B N 1
ATOM 3595 C CA . PHE B 1 207 ? 9.227 -27.062 -9.031 1 96.25 207 PHE B CA 1
ATOM 3596 C C . PHE B 1 207 ? 10.578 -27.734 -8.867 1 96.25 207 PHE B C 1
ATOM 3598 O O . PHE B 1 207 ? 10.656 -28.906 -8.516 1 96.25 207 PHE B O 1
ATOM 3605 N N . HIS B 1 208 ? 11.641 -26.906 -9.094 1 88.88 208 HIS B N 1
ATOM 3606 C CA . HIS B 1 208 ? 12.984 -27.453 -8.992 1 88.88 208 HIS B CA 1
ATOM 3607 C C . HIS B 1 208 ? 13.664 -27.016 -7.695 1 88.88 208 HIS B C 1
ATOM 3609 O O . HIS B 1 208 ? 14.867 -27.234 -7.516 1 88.88 208 HIS B O 1
ATOM 3615 N N . GLN B 1 209 ? 12.938 -26.359 -6.883 1 89.62 209 GLN B N 1
ATOM 3616 C CA . GLN B 1 209 ? 13.5 -25.859 -5.633 1 89.62 209 GLN B CA 1
ATOM 3617 C C . GLN B 1 209 ? 12.508 -26.031 -4.48 1 89.62 209 GLN B C 1
ATOM 3619 O O . GLN B 1 209 ? 11.367 -26.453 -4.695 1 89.62 209 GLN B O 1
ATOM 3624 N N . SER B 1 210 ? 13.07 -25.844 -3.227 1 89.62 210 SER B N 1
ATOM 3625 C CA . SER B 1 210 ? 12.266 -25.922 -2.014 1 89.62 210 SER B CA 1
ATOM 3626 C C . SER B 1 210 ? 12.453 -24.688 -1.14 1 89.62 210 SER B C 1
ATOM 3628 O O . SER B 1 210 ? 13.57 -24.203 -0.976 1 89.62 210 SER B O 1
ATOM 3630 N N . GLY B 1 211 ? 11.273 -24.172 -0.733 1 89.62 211 GLY B N 1
ATOM 3631 C CA . GLY B 1 211 ? 11.352 -23.141 0.286 1 89.62 211 GLY B CA 1
ATOM 3632 C C . GLY B 1 211 ? 11.656 -23.688 1.668 1 89.62 211 GLY B C 1
ATOM 3633 O O . GLY B 1 211 ? 11.906 -24.891 1.827 1 89.62 211 GLY B O 1
ATOM 3634 N N . VAL B 1 212 ? 11.625 -22.875 2.654 1 91.19 212 VAL B N 1
ATOM 3635 C CA . VAL B 1 212 ? 12.102 -23.266 3.977 1 91.19 212 VAL B CA 1
ATOM 3636 C C . VAL B 1 212 ? 10.906 -23.516 4.902 1 91.19 212 VAL B C 1
ATOM 3638 O O . VAL B 1 212 ? 11.078 -23.969 6.035 1 91.19 212 VAL B O 1
ATOM 3641 N N . VAL B 1 213 ? 9.703 -23.25 4.434 1 94.69 213 VAL B N 1
ATOM 3642 C CA . VAL B 1 213 ? 8.516 -23.438 5.254 1 94.69 213 VAL B CA 1
ATOM 3643 C C . VAL B 1 213 ? 7.426 -24.125 4.43 1 94.69 213 VAL B C 1
ATOM 3645 O O . VAL B 1 213 ? 7.355 -23.953 3.209 1 94.69 213 VAL B O 1
ATOM 3648 N N . ASN B 1 214 ? 6.594 -24.891 5.168 1 96.44 214 ASN B N 1
ATOM 3649 C CA . ASN B 1 214 ? 5.426 -25.469 4.508 1 96.44 214 ASN B CA 1
ATOM 3650 C C . ASN B 1 214 ? 4.402 -24.406 4.145 1 96.44 214 ASN B C 1
ATOM 3652 O O . ASN B 1 214 ? 4.008 -23.594 4.992 1 96.44 214 ASN B O 1
ATOM 3656 N N . LEU B 1 215 ? 4.02 -24.359 2.902 1 97.88 215 LEU B N 1
ATOM 3657 C CA . LEU B 1 215 ? 3.037 -23.391 2.418 1 97.88 215 LEU B CA 1
ATOM 3658 C C . LEU B 1 215 ? 1.655 -24.031 2.318 1 97.88 215 LEU B C 1
ATOM 3660 O O . LEU B 1 215 ? 0.694 -23.531 2.912 1 97.88 215 LEU B O 1
ATOM 3664 N N . MET B 1 216 ? 1.571 -25.094 1.569 1 98.06 216 MET B N 1
ATOM 3665 C CA . MET B 1 216 ? 0.294 -25.75 1.297 1 98.06 216 MET B CA 1
ATOM 3666 C C . MET B 1 216 ? 0.501 -27.203 0.904 1 98.06 216 MET B C 1
ATOM 3668 O O . MET B 1 216 ? 1.292 -27.5 0.008 1 98.06 216 MET B O 1
ATOM 3672 N N . ASN B 1 217 ? -0.28 -28.047 1.622 1 97.38 217 ASN B N 1
ATOM 3673 C CA . ASN B 1 217 ? -0.276 -29.438 1.21 1 97.38 217 ASN B CA 1
ATOM 3674 C C . ASN B 1 217 ? -0.893 -29.625 -0.175 1 97.38 217 ASN B C 1
ATOM 3676 O O . ASN B 1 217 ? -1.863 -28.938 -0.519 1 97.38 217 ASN B O 1
ATOM 3680 N N . THR B 1 218 ? -0.312 -30.672 -0.889 1 98.06 218 THR B N 1
ATOM 3681 C CA . THR B 1 218 ? -0.772 -30.906 -2.252 1 98.06 218 THR B CA 1
ATOM 3682 C C . THR B 1 218 ? -2.271 -31.188 -2.275 1 98.06 218 THR B C 1
ATOM 3684 O O . THR B 1 218 ? -2.98 -30.734 -3.178 1 98.06 218 THR B O 1
ATOM 3687 N N . GLU B 1 219 ? -2.787 -31.844 -1.28 1 96.12 219 GLU B N 1
ATOM 3688 C CA . GLU B 1 219 ? -4.176 -32.281 -1.219 1 96.12 219 GLU B CA 1
ATOM 3689 C C . GLU B 1 219 ? -5.125 -31.094 -1.065 1 96.12 219 GLU B C 1
ATOM 3691 O O . GLU B 1 219 ? -6.324 -31.219 -1.32 1 96.12 219 GLU B O 1
ATOM 3696 N N . CYS B 1 220 ? -4.609 -30 -0.629 1 97.62 220 CYS B N 1
ATOM 3697 C CA . CYS B 1 220 ? -5.438 -28.828 -0.398 1 97.62 220 CYS B CA 1
ATOM 3698 C C . CYS B 1 220 ? -5.504 -27.953 -1.646 1 97.62 220 CYS B C 1
ATOM 3700 O O . CYS B 1 220 ? -6.23 -26.953 -1.677 1 97.62 220 CYS B O 1
ATOM 3702 N N . VAL B 1 221 ? -4.77 -28.312 -2.662 1 98.62 221 VAL B N 1
ATOM 3703 C CA . VAL B 1 221 ? -4.688 -27.516 -3.875 1 98.62 221 VAL B CA 1
ATOM 3704 C C . VAL B 1 221 ? -5.637 -28.062 -4.93 1 98.62 221 VAL B C 1
ATOM 3706 O O . VAL B 1 221 ? -5.645 -29.266 -5.199 1 98.62 221 VAL B O 1
ATOM 3709 N N . ASN B 1 222 ? -6.422 -27.203 -5.473 1 98.5 222 ASN B N 1
ATOM 3710 C CA . ASN B 1 222 ? -7.391 -27.625 -6.477 1 98.5 222 ASN B CA 1
ATOM 3711 C C . ASN B 1 222 ? -6.785 -27.609 -7.879 1 98.5 222 ASN B C 1
ATOM 3713 O O . ASN B 1 222 ? -7.02 -28.531 -8.672 1 98.5 222 ASN B O 1
ATOM 3717 N N . SER B 1 223 ? -6.051 -26.625 -8.188 1 98.56 223 SER B N 1
ATOM 3718 C CA . SER B 1 223 ? -5.477 -26.5 -9.523 1 98.56 223 SER B CA 1
ATOM 3719 C C . SER B 1 223 ? -4.191 -25.688 -9.5 1 98.56 223 SER B C 1
ATOM 3721 O O . SER B 1 223 ? -3.949 -24.922 -8.562 1 98.56 223 SER B O 1
ATOM 3723 N N . ILE B 1 224 ? -3.42 -25.906 -10.547 1 98.75 224 ILE B N 1
ATOM 3724 C CA . ILE B 1 224 ? -2.158 -25.203 -10.75 1 98.75 224 ILE B CA 1
ATOM 3725 C C . ILE B 1 224 ? -2.092 -24.672 -12.172 1 98.75 224 ILE B C 1
ATOM 3727 O O . ILE B 1 224 ? -2.412 -25.375 -13.133 1 98.75 224 ILE B O 1
ATOM 3731 N N . TYR B 1 225 ? -1.771 -23.406 -12.258 1 98.81 225 TYR B N 1
ATOM 3732 C CA . TYR B 1 225 ? -1.425 -22.797 -13.539 1 98.81 225 TYR B CA 1
ATOM 3733 C C . TYR B 1 225 ? 0.074 -22.547 -13.625 1 98.81 225 TYR B C 1
ATOM 3735 O O . TYR B 1 225 ? 0.649 -21.875 -12.766 1 98.81 225 TYR B O 1
ATOM 3743 N N . THR B 1 226 ? 0.731 -23.062 -14.633 1 98.62 226 THR B N 1
ATOM 3744 C CA . THR B 1 226 ? 2.18 -23.016 -14.789 1 98.62 226 THR B CA 1
ATOM 3745 C C . THR B 1 226 ? 2.57 -23.047 -16.266 1 98.62 226 THR B C 1
ATOM 3747 O O . THR B 1 226 ? 1.757 -22.734 -17.125 1 98.62 226 THR B O 1
ATOM 3750 N N . ASP B 1 227 ? 3.854 -23.078 -16.531 1 97.62 227 ASP B N 1
ATOM 3751 C CA . ASP B 1 227 ? 4.301 -23.172 -17.922 1 97.62 227 ASP B CA 1
ATOM 3752 C C . ASP B 1 227 ? 4.656 -24.609 -18.297 1 97.62 227 ASP B C 1
ATOM 3754 O O . ASP B 1 227 ? 4.664 -25.5 -17.438 1 97.62 227 ASP B O 1
ATOM 3758 N N . SER B 1 228 ? 4.988 -24.844 -19.562 1 97.19 228 SER B N 1
ATOM 3759 C CA . SER B 1 228 ? 5.109 -26.188 -20.141 1 97.19 228 SER B CA 1
ATOM 3760 C C . SER B 1 228 ? 6.391 -26.875 -19.672 1 97.19 228 SER B C 1
ATOM 3762 O O . SER B 1 228 ? 6.578 -28.062 -19.906 1 97.19 228 SER B O 1
ATOM 3764 N N . ASP B 1 229 ? 7.25 -26.156 -18.953 1 96.19 229 ASP B N 1
ATOM 3765 C CA . ASP B 1 229 ? 8.531 -26.719 -18.562 1 96.19 229 ASP B CA 1
ATOM 3766 C C . ASP B 1 229 ? 8.422 -27.438 -17.219 1 96.19 229 ASP B C 1
ATOM 3768 O O . ASP B 1 229 ? 9.422 -27.875 -16.656 1 96.19 229 ASP B O 1
ATOM 3772 N N . ILE B 1 230 ? 7.242 -27.531 -16.672 1 97.88 230 ILE B N 1
ATOM 3773 C CA . ILE B 1 230 ? 7.059 -28.328 -15.469 1 97.88 230 ILE B CA 1
ATOM 3774 C C . ILE B 1 230 ? 7.598 -29.734 -15.688 1 97.88 230 ILE B C 1
ATOM 3776 O O . ILE B 1 230 ? 7.348 -30.344 -16.734 1 97.88 230 ILE B O 1
ATOM 3780 N N . PRO B 1 231 ? 8.352 -30.297 -14.695 1 96.69 231 PRO B N 1
ATOM 3781 C CA . PRO B 1 231 ? 8.852 -31.656 -14.852 1 96.69 231 PRO B CA 1
ATOM 3782 C C . PRO B 1 231 ? 7.73 -32.688 -14.984 1 96.69 231 PRO B C 1
ATOM 3784 O O . PRO B 1 231 ? 6.754 -32.656 -14.234 1 96.69 231 PRO B O 1
ATOM 3787 N N . ASP B 1 232 ? 7.961 -33.656 -15.875 1 97.12 232 ASP B N 1
ATOM 3788 C CA . ASP B 1 232 ? 6.938 -34.656 -16.172 1 97.12 232 ASP B CA 1
ATOM 3789 C C . ASP B 1 232 ? 6.566 -35.469 -14.93 1 97.12 232 ASP B C 1
ATOM 3791 O O . ASP B 1 232 ? 5.391 -35.75 -14.703 1 97.12 232 ASP B O 1
ATOM 3795 N N . ASP B 1 233 ? 7.527 -35.781 -14.203 1 96.94 233 ASP B N 1
ATOM 3796 C CA . ASP B 1 233 ? 7.289 -36.625 -13.016 1 96.94 233 ASP B CA 1
ATOM 3797 C C . ASP B 1 233 ? 6.457 -35.875 -11.984 1 96.94 233 ASP B C 1
ATOM 3799 O O . ASP B 1 233 ? 5.641 -36.469 -11.281 1 96.94 233 ASP B O 1
ATOM 3803 N N . ILE B 1 234 ? 6.664 -34.562 -11.922 1 97.88 234 ILE B N 1
ATOM 3804 C CA . ILE B 1 234 ? 5.906 -33.75 -10.984 1 97.88 234 ILE B CA 1
ATOM 3805 C C . ILE B 1 234 ? 4.477 -33.562 -11.492 1 97.88 234 ILE B C 1
ATOM 3807 O O . ILE B 1 234 ? 3.52 -33.656 -10.719 1 97.88 234 ILE B O 1
ATOM 3811 N N . GLU B 1 235 ? 4.344 -33.281 -12.711 1 98.12 235 GLU B N 1
ATOM 3812 C CA . GLU B 1 235 ? 3.004 -33.156 -13.281 1 98.12 235 GLU B CA 1
ATOM 3813 C C . GLU B 1 235 ? 2.182 -34.406 -13.047 1 98.12 235 GLU B C 1
ATOM 3815 O O . GLU B 1 235 ? 1.015 -34.344 -12.656 1 98.12 235 GLU B O 1
ATOM 3820 N N . GLU B 1 236 ? 2.777 -35.562 -13.352 1 97.94 236 GLU B N 1
ATOM 3821 C CA . GLU B 1 236 ? 2.107 -36.844 -13.156 1 97.94 236 GLU B CA 1
ATOM 3822 C C . GLU B 1 236 ? 1.716 -37.031 -11.695 1 97.94 236 GLU B C 1
ATOM 3824 O O . GLU B 1 236 ? 0.606 -37.5 -11.398 1 97.94 236 GLU B O 1
ATOM 3829 N N . TYR B 1 237 ? 2.625 -36.719 -10.852 1 97.94 237 TYR B N 1
ATOM 3830 C CA . TYR B 1 237 ? 2.367 -36.812 -9.422 1 97.94 237 TYR B CA 1
ATOM 3831 C C . TYR B 1 237 ? 1.166 -35.969 -9.023 1 97.94 237 TYR B C 1
ATOM 3833 O O . TYR B 1 237 ? 0.286 -36.438 -8.289 1 97.94 237 TYR B O 1
ATOM 3841 N N . LEU B 1 238 ? 1.101 -34.688 -9.453 1 98.38 238 LEU B N 1
ATOM 3842 C CA . LEU B 1 238 ? 0.02 -33.781 -9.133 1 98.38 238 LEU B CA 1
ATOM 3843 C C . LEU B 1 238 ? -1.317 -34.312 -9.633 1 98.38 238 LEU B C 1
ATOM 3845 O O . LEU B 1 238 ? -2.326 -34.219 -8.93 1 98.38 238 LEU B O 1
ATOM 3849 N N . LYS B 1 239 ? -1.253 -34.875 -10.805 1 97.19 239 LYS B N 1
ATOM 3850 C CA . LYS B 1 239 ? -2.463 -35.469 -11.375 1 97.19 239 LYS B CA 1
ATOM 3851 C C . LYS B 1 239 ? -2.959 -36.625 -10.531 1 97.19 239 LYS B C 1
ATOM 3853 O O . LYS B 1 239 ? -4.164 -36.781 -10.32 1 97.19 239 LYS B O 1
ATOM 3858 N N . GLU B 1 240 ? -2.086 -37.406 -10.133 1 97.25 240 GLU B N 1
ATOM 3859 C CA . GLU B 1 240 ? -2.426 -38.531 -9.266 1 97.25 240 GLU B CA 1
ATOM 3860 C C . GLU B 1 240 ? -3.082 -38.062 -7.977 1 97.25 240 GLU B C 1
ATOM 3862 O O . GLU B 1 240 ? -3.902 -38.781 -7.395 1 97.25 240 GLU B O 1
ATOM 3867 N N . LYS B 1 241 ? -2.699 -36.938 -7.504 1 97.5 241 LYS B N 1
ATOM 3868 C CA . LYS B 1 241 ? -3.258 -36.344 -6.285 1 97.5 241 LYS B CA 1
ATOM 3869 C C . LYS B 1 241 ? -4.516 -35.531 -6.586 1 97.5 241 LYS B C 1
ATOM 3871 O O . LYS B 1 241 ? -5.012 -34.812 -5.727 1 97.5 241 LYS B O 1
ATOM 3876 N N . ASN B 1 242 ? -4.984 -35.594 -7.793 1 97.56 242 ASN B N 1
ATOM 3877 C CA . ASN B 1 242 ? -6.219 -34.969 -8.25 1 97.56 242 ASN B CA 1
ATOM 3878 C C . ASN B 1 242 ? -6.094 -33.469 -8.312 1 97.56 242 ASN B C 1
ATOM 3880 O O . ASN B 1 242 ? -7.055 -32.75 -8.039 1 97.56 242 ASN B O 1
ATOM 3884 N N . VAL B 1 243 ? -4.93 -32.969 -8.477 1 98.5 243 VAL B N 1
ATOM 3885 C CA . VAL B 1 243 ? -4.691 -31.547 -8.75 1 98.5 243 VAL B CA 1
ATOM 3886 C C . VAL B 1 243 ? -4.695 -31.297 -10.258 1 98.5 243 VAL B C 1
ATOM 3888 O O . VAL B 1 243 ? -3.953 -31.938 -11 1 98.5 243 VAL B O 1
ATOM 3891 N N . LYS B 1 244 ? -5.527 -30.422 -10.711 1 98.38 244 LYS B N 1
ATOM 3892 C CA . LYS B 1 244 ? -5.559 -30.094 -12.133 1 98.38 244 LYS B CA 1
ATOM 3893 C C . LYS B 1 244 ? -4.383 -29.188 -12.516 1 98.38 244 LYS B C 1
ATOM 3895 O O . LYS B 1 244 ? -4.113 -28.203 -11.844 1 98.38 244 LYS B O 1
ATOM 3900 N N . VAL B 1 245 ? -3.73 -29.578 -13.594 1 98.5 245 VAL B N 1
ATOM 3901 C CA . VAL B 1 245 ? -2.59 -28.797 -14.047 1 98.5 245 VAL B CA 1
ATOM 3902 C C . VAL B 1 245 ? -2.895 -28.172 -15.406 1 98.5 245 VAL B C 1
ATOM 3904 O O . VAL B 1 245 ? -3.221 -28.875 -16.359 1 98.5 245 VAL B O 1
ATOM 3907 N N . PHE B 1 246 ? -2.834 -26.844 -15.469 1 98.62 246 PHE B N 1
ATOM 3908 C CA . PHE B 1 246 ? -2.984 -26.094 -16.703 1 98.62 246 PHE B CA 1
ATOM 3909 C C . PHE B 1 246 ? -1.662 -25.453 -17.109 1 98.62 246 PHE B C 1
ATOM 3911 O O . PHE B 1 246 ? -0.975 -24.844 -16.281 1 98.62 246 PHE B O 1
ATOM 3918 N N . LYS B 1 247 ? -1.238 -25.641 -18.375 1 97.75 247 LYS B N 1
ATOM 3919 C CA . LYS B 1 247 ? 0.064 -25.172 -18.844 1 97.75 247 LYS B CA 1
ATOM 3920 C C . LYS B 1 247 ? -0.085 -24.172 -19.984 1 97.75 247 LYS B C 1
ATOM 3922 O O . LYS B 1 247 ? -0.939 -24.344 -20.859 1 97.75 247 LYS B O 1
ATOM 3927 N N . THR B 1 248 ? 0.667 -23.078 -19.828 1 96.12 248 THR B N 1
ATOM 3928 C CA . THR B 1 248 ? 0.838 -22.188 -20.969 1 96.12 248 THR B CA 1
ATOM 3929 C C . THR B 1 248 ? 2.055 -22.594 -21.797 1 96.12 248 THR B C 1
ATOM 3931 O O . THR B 1 248 ? 2.943 -23.281 -21.297 1 96.12 248 THR B O 1
ATOM 3934 N N . GLU B 1 249 ? 2.096 -22.172 -23.141 1 85.81 249 GLU B N 1
ATOM 3935 C CA . GLU B 1 249 ? 3.207 -22.484 -24.031 1 85.81 249 GLU B CA 1
ATOM 3936 C C . GLU B 1 249 ? 4.344 -21.469 -23.859 1 85.81 249 GLU B C 1
ATOM 3938 O O . GLU B 1 249 ? 4.105 -20.312 -23.5 1 85.81 249 GLU B O 1
#

Foldseek 3Di:
DDPLLLVVLQVQVVVQKAFLVRSCVVVVHDSVVSVVSLVVLVVVVQWDDDDRMIGGDPCLALSSQLSHPVVQLLLLLLVVLVVDAAQFEEEEEFHNSSLSVLQNCLAPHYNYEYEYQAPCSCVSNVPGHDYHYHHQDADADDRRRGHFDDSSLVSLVVAAHAEYEYEAQAADLVQGTAHADDRSLVSLVSNLVRYNAYEYEYEQVRHVDHHDGRRDDLLSHAEYGYAPPHDPVVCVSSVVSNYHYHHDD/DDPLLLVVLQVQLVVQKAFLVRSCVVVVHDSVVSVVSLVVLVVVVQWDDDDRMIGGDPCLALSSQLSHPVVQLLLLLLVVLVVDAAQFEEEEEFHNSSLSVLQNCLAPHYNYEYEYQAPCSCVSNVPGHDYHYHHQDADADDRRRGHFDDSSLVSLVVAAHAEYEYEAQAADLVQGTAHADDRSLVSLVSNLVRYNAYEYEYEQVRHVDHHDGRRDDLLSHAEYGYAPPHDPVVCVSSVVSNYHYHHDD

Solvent-accessible surface area (backbone atoms only — not comparable to full-atom values): 24547 Å² total; per-residue (Å²): 130,55,74,64,50,46,50,52,40,41,50,19,67,74,54,44,53,41,41,47,68,56,51,16,62,73,68,71,46,53,57,68,54,45,51,50,50,50,48,52,39,32,47,65,51,30,33,41,79,49,97,66,29,38,28,51,39,66,81,66,24,44,44,38,49,37,37,52,61,36,70,60,31,44,48,27,17,53,60,57,46,71,76,61,60,70,61,38,53,35,36,40,46,47,55,39,39,38,38,38,31,52,40,48,40,25,71,73,50,49,57,32,36,41,35,26,32,21,58,45,48,54,63,72,34,46,86,38,63,71,55,44,41,36,38,38,13,17,43,50,39,59,55,62,31,26,34,23,53,71,52,22,43,56,48,40,67,75,46,76,30,56,41,28,40,33,50,62,51,9,34,41,92,90,60,18,30,12,20,79,44,66,54,58,22,50,42,50,48,48,46,47,74,29,26,74,30,33,33,39,38,40,60,36,72,30,64,77,32,68,36,82,30,78,38,41,50,56,80,66,34,47,32,36,31,21,35,70,72,44,54,66,71,55,54,52,50,38,45,74,61,63,23,46,77,46,67,32,133,130,56,74,64,52,46,51,51,39,40,50,20,68,74,54,43,53,40,40,46,69,56,50,16,61,74,69,71,46,52,56,68,57,45,52,50,51,50,46,52,39,32,47,65,52,31,33,41,79,46,100,65,30,38,27,51,39,66,82,67,25,43,44,38,49,37,38,53,59,38,68,60,30,44,47,25,17,52,62,57,45,70,76,62,59,70,62,39,53,35,34,40,46,48,56,40,40,37,39,38,30,51,40,48,39,24,69,73,50,48,58,33,36,41,35,26,31,19,57,46,48,53,62,73,34,45,85,38,62,71,56,45,42,34,37,37,13,17,44,50,38,60,55,61,30,27,34,24,53,73,53,21,43,58,48,40,68,76,47,77,30,56,41,28,38,33,50,64,51,10,35,39,94,90,58,18,31,12,17,78,43,64,56,58,22,51,42,51,48,48,47,47,75,30,28,75,32,33,33,39,36,41,59,36,74,28,65,78,33,70,37,82,30,77,37,41,51,57,80,66,34,47,32,36,31,21,36,71,72,43,54,66,72,56,53,52,50,38,44,74,59,64,24,47,78,46,66,33,133

Sequence (498 aa):
MNNRHTQILELLTKNKKMEVTELSEIFQVSQVTIRKDLGLLEDNGFIVREHGYATLNDSDDINNRLAYRYDIKRKIAKLAVDTIKNGETIMIESGSCCALVALEIAKTKKDITLITNSAFIANYIRKEGSIRIVLLGGEYQNESQVMVGPMTRRCAEAFFVDKLFIGADGFRKESGFTGNDYMRSETVKDMARQASQVIIVTDSAKFHQSGVVNLMNTECVNSIYTDSDIPDDIEEYLKEKNVKVFKTEMNNRHTQILELLTKNKKMEVTELSEIFQVSQVTIRKDLGLLEDNGFIVREHGYATLNDSDDINNRLAYRYDIKRKIAKLAVDTIKNGETIMIESGSCCALVALEIAKTKKDITLITNSAFIANYIRKEGSIRIVLLGGEYQNESQVMVGPMTRRCAEAFFVDKLFIGADGFRKESGFTGNDYMRSETVKDMARQASQVIIVTDSAKFHQSGVVNLMNTECVNSIYTDSDIPDDIEEYLKEKNVKVFKTE

InterPro domains:
  IPR001034 DeoR-type HTH domain [PF08220] (4-59)
  IPR001034 DeoR-type HTH domain [PR00037] (22-36)
  IPR001034 DeoR-type HTH domain [PR00037] (36-54)
  IPR001034 DeoR-type HTH domain [PS51000] (1-56)
  IPR001034 DeoR-type HTH domain [SM00420] (4-56)
  IPR011991 ArsR-like helix-turn-helix domain [cd00090] (7-66)
  IPR014036 DeoR-like transcriptional repressor, C-terminal sensor domain [PF00455] (70-228)
  IPR018356 Transcription regulator, HTH DeoR-type, conserved site [PS00894] (4-38)
  IPR036388 Winged helix-like DNA-binding domain superfamily [G3DSA:1.10.10.10] (1-57)
  IPR036390 Winged helix DNA-binding domain superfamily [SSF46785] (1-59)
  IPR037171 NagB/RpiA transferase-like [SSF100950] (70-229)
  IPR050313 Carbohydrate Metabolism HTH-type Transcriptional Regulators [PTHR30363] (3-245)

Secondary structure (DSSP, 8-state):
--HHHHHHHHHHHHHSEEEHHHHHHHHTS-HHHHHHHHHHHHHTTSEEEETTEEEE--TTSHHHHHHTTHHHHHHHHHHHHTTPPTT-EEEE--SHHHHHHHHHHHHH-SS-EEEESBHHHHHHHTTSTT-EEEEPPEEEETTTTEEESHHHHHHHTT--EEEEEE--SEEETTTEEEES-HHHHHHHHHHHTTEEEEEEE--GGGGG---SEEEE-GGG--EEEEETTS-HHHHHHHHHTT-EEEEE-/--HHHHHHHHHHHHHSEEEHHHHHHHHTS-HHHHHHHHHHHHHTTSEEEETTEEEE--TTSHHHHHHTTHHHHHHHHHHHHTTPPTT-EEEE--SHHHHHHHHHHHHH-SS-EEEESBHHHHHHHTTSTT-EEEEPPEEEETTTTEEESHHHHHHHTT--EEEEEE--SEEETTTEEEES-HHHHHHHHHHHTTEEEEEEE--GGGGG---SEEEE-GGG--EEEEETT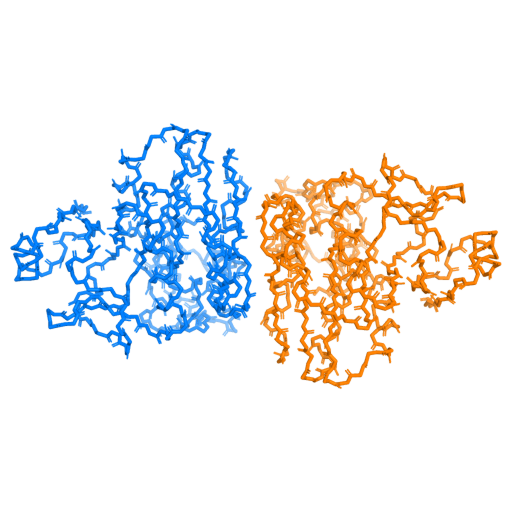S-HHHHHHHHHTT-EEEEE-

Radius of gyration: 23.97 Å; Cα contacts (8 Å, |Δi|>4): 1124; chains: 2; bounding box: 47×74×55 Å

Nearest PDB structures (foldseek):
  7l6l-assembly1_E  TM=9.342E-01  e=6.120E-14  Escherichia coli K-12
  3kwm-assembly2_C  TM=7.808E-01  e=2.060E-06  Francisella tularensis subsp. tularensis
  7bzh-assembly1_A  TM=8.318E-01  e=3.196E-02  Saccharolobus islandicus
  1e3j-assembly1_A  TM=4.848E-01  e=1.023E-03  Bemisia argentifolii
  3phg-assembly1_A  TM=4.752E-01  e=6.653E-04  Helicobacter pylori 26695

pLDDT: mean 91.37, std 9.76, range [52.75, 98.88]